Protein AF-A0A3D8R0T9-F1 (afdb_monomer_lite)

Radius of gyration: 32.22 Å; chains: 1; bounding box: 59×119×108 Å

Secondary structure (DSSP, 8-state):
-----TTS-S----TTTTTTTTS--S-S-EEEEEE-TTS-EEEEEE-TTT-HHHHHHHHT--THHHHTGGGHHHH--SBPPPPHHHHHHTTPEEEE---GGGTTEE-SSEEEEPPPPGGGG-HHHHHHHS---TTBTHHHHHHT--PPP-------------------PPP----PPPS----BPP-HHHHHHHHHHHHHHHHH--SHHHHHHHHHTT-SPBPTTSPBPPHHHHHHHHHHHHHH--GGGS-GGGGB--EEHHHHHHHHHHHSSSTT--SSTT---HHHHHHHHHHHHHHHHHHHHHHHHHHHHHHTSHHHHT-HHHHHHHHHHHHHHHHHHHHHHHHHHHHHHHHHHHHHHHHH--S------PPPPP---------------------------

Structure (mmCIF, N/CA/C/O backbone):
data_AF-A0A3D8R0T9-F1
#
_entry.id   AF-A0A3D8R0T9-F1
#
loop_
_atom_site.group_PDB
_atom_site.id
_atom_site.type_symbol
_atom_site.label_atom_id
_atom_site.label_alt_id
_atom_site.label_comp_id
_atom_site.label_asym_id
_atom_site.label_entity_id
_atom_site.label_seq_id
_atom_site.pdbx_PDB_ins_code
_atom_site.Cartn_x
_atom_site.Cartn_y
_atom_site.Cartn_z
_atom_site.occupancy
_atom_site.B_iso_or_equiv
_atom_site.auth_seq_id
_atom_site.auth_comp_id
_atom_site.auth_asym_id
_atom_site.auth_atom_id
_atom_site.pdbx_PDB_model_num
ATOM 1 N N . MET A 1 1 ? -19.749 31.649 23.294 1.00 28.47 1 MET A N 1
ATOM 2 C CA . MET A 1 1 ? -20.380 30.565 22.516 1.00 28.47 1 MET A CA 1
ATOM 3 C C . MET A 1 1 ? -19.292 29.789 21.790 1.00 28.47 1 MET A C 1
ATOM 5 O O . MET A 1 1 ? -18.532 30.392 21.051 1.00 28.47 1 MET A O 1
ATOM 9 N N . ALA A 1 2 ? -19.183 28.503 22.134 1.00 28.47 2 ALA A N 1
ATOM 10 C CA . ALA A 1 2 ? -18.477 27.395 21.482 1.00 28.47 2 ALA A CA 1
ATOM 11 C C . ALA A 1 2 ? -17.309 27.701 20.515 1.00 28.47 2 ALA A C 1
ATOM 13 O O . ALA A 1 2 ? -17.456 27.622 19.301 1.00 28.47 2 ALA A O 1
ATOM 14 N N . GLY A 1 3 ? -16.112 27.898 21.070 1.00 27.14 3 GLY A N 1
ATOM 15 C CA . GLY A 1 3 ? -14.857 27.502 20.422 1.00 27.14 3 GLY A CA 1
ATOM 16 C C . GLY A 1 3 ? -14.436 26.132 20.954 1.00 27.14 3 GLY A C 1
ATOM 17 O O . GLY A 1 3 ? -13.497 26.039 21.737 1.00 27.14 3 GLY A O 1
ATOM 18 N N . ALA A 1 4 ? -15.197 25.081 20.642 1.00 32.28 4 ALA A N 1
ATOM 19 C CA . ALA A 1 4 ? -14.823 23.720 21.021 1.00 32.28 4 ALA A CA 1
ATOM 20 C C . ALA A 1 4 ? -13.696 23.239 20.096 1.00 32.28 4 ALA A C 1
ATOM 22 O O . ALA A 1 4 ? -13.796 23.368 18.881 1.00 32.28 4 ALA A O 1
ATOM 23 N N . ASN A 1 5 ? -12.624 22.701 20.677 1.00 34.03 5 ASN A N 1
ATOM 24 C CA . ASN A 1 5 ? -11.479 22.106 19.988 1.00 34.03 5 ASN A CA 1
ATOM 25 C C . ASN A 1 5 ? -11.910 21.035 18.960 1.00 34.03 5 ASN A C 1
ATOM 27 O O . ASN A 1 5 ? -12.035 19.861 19.293 1.00 34.03 5 ASN A O 1
ATOM 31 N N . ILE A 1 6 ? -12.065 21.420 17.688 1.00 37.84 6 ILE A N 1
ATOM 32 C CA . ILE A 1 6 ? -12.419 20.527 16.560 1.00 37.84 6 ILE A CA 1
ATOM 33 C C . ILE A 1 6 ? -11.232 19.615 16.154 1.00 37.84 6 ILE A C 1
ATOM 35 O O . ILE A 1 6 ? -11.341 18.764 15.279 1.00 37.84 6 ILE A O 1
ATOM 39 N N . ALA A 1 7 ? -10.066 19.738 16.797 1.00 38.59 7 ALA A N 1
ATOM 40 C CA . ALA A 1 7 ? -8.879 18.942 16.466 1.00 38.59 7 ALA A CA 1
ATOM 41 C C . ALA A 1 7 ? -8.922 17.479 16.972 1.00 38.59 7 ALA A C 1
ATOM 43 O O . ALA A 1 7 ? -8.096 16.661 16.546 1.00 38.59 7 ALA A O 1
ATOM 44 N N . ALA A 1 8 ? -9.852 17.149 17.879 1.00 44.56 8 ALA A N 1
ATOM 45 C CA . ALA A 1 8 ? -9.769 15.945 18.710 1.00 44.56 8 ALA A CA 1
ATOM 46 C C . ALA A 1 8 ? -10.585 14.731 18.228 1.00 44.56 8 ALA A C 1
ATOM 48 O O . ALA A 1 8 ? -10.285 13.616 18.647 1.00 44.56 8 ALA A O 1
ATOM 49 N N . GLU A 1 9 ? -11.570 14.888 17.343 1.00 60.75 9 GLU A N 1
ATOM 50 C CA . GLU A 1 9 ? -12.411 13.761 16.914 1.00 60.75 9 GLU A CA 1
ATOM 51 C C . GLU A 1 9 ? -12.374 13.615 15.397 1.00 60.75 9 GLU A C 1
ATOM 53 O O . GLU A 1 9 ? -12.956 14.400 14.657 1.00 60.75 9 GLU A O 1
ATOM 58 N N . MET A 1 10 ? -11.610 12.625 14.924 1.00 74.38 10 MET A N 1
ATOM 59 C CA . MET A 1 10 ? -11.501 12.330 13.494 1.00 74.38 10 MET A CA 1
ATOM 60 C C . MET A 1 10 ? -12.790 11.716 12.934 1.00 74.38 10 MET A C 1
ATOM 62 O O . MET A 1 10 ? -13.131 11.948 11.779 1.00 74.38 10 MET A O 1
ATOM 66 N N . PHE A 1 11 ? -13.481 10.931 13.756 1.00 82.81 11 PHE A N 1
ATOM 67 C CA . PHE A 1 11 ? -14.807 10.368 13.531 1.00 82.81 11 PHE A CA 1
ATOM 68 C C . PHE A 1 11 ? -15.350 9.900 14.891 1.00 82.81 11 PHE A C 1
ATOM 70 O O . PHE A 1 11 ? -14.565 9.656 15.813 1.00 82.81 11 PHE A O 1
ATOM 77 N N . GLY A 1 12 ? -16.673 9.829 15.030 1.00 83.12 12 GLY A N 1
ATOM 78 C CA . GLY A 1 12 ? -17.348 9.440 16.276 1.00 83.12 12 GLY A CA 1
ATOM 79 C C . GLY A 1 12 ? -18.165 8.157 16.148 1.00 83.12 12 GLY A C 1
ATOM 80 O O . GLY A 1 12 ? -18.608 7.614 17.156 1.00 83.12 12 GLY A O 1
ATOM 81 N N . THR A 1 13 ? -18.358 7.673 14.920 1.00 85.50 13 THR A N 1
ATOM 82 C CA . THR A 1 13 ? -19.167 6.486 14.638 1.00 85.50 13 THR A CA 1
ATOM 83 C C . THR A 1 13 ? -18.590 5.239 15.304 1.00 85.50 13 THR A C 1
ATOM 85 O O . THR A 1 13 ? -17.447 4.866 15.039 1.00 85.50 13 THR A O 1
ATOM 88 N N . ASP A 1 14 ? -19.411 4.553 16.101 1.00 84.31 14 ASP A N 1
ATOM 89 C CA . ASP A 1 14 ? -19.151 3.171 16.491 1.00 84.31 14 ASP A CA 1
ATOM 90 C C . ASP A 1 14 ? -19.630 2.235 15.380 1.00 84.31 14 ASP A C 1
ATOM 92 O O . ASP A 1 14 ? -20.823 2.041 15.150 1.00 84.31 14 ASP A O 1
ATOM 96 N N . VAL A 1 15 ? -18.672 1.672 14.652 1.00 87.06 15 VAL A N 1
ATOM 97 C CA . VAL A 1 15 ? -18.941 0.831 13.485 1.00 87.06 15 VAL A CA 1
ATOM 98 C C . VAL A 1 15 ? -19.551 -0.522 13.888 1.00 87.06 15 VAL A C 1
ATOM 100 O O . VAL A 1 15 ? -20.245 -1.140 13.075 1.00 87.06 15 VAL A O 1
ATOM 103 N N . PHE A 1 16 ? -19.347 -0.950 15.138 1.00 85.25 16 PHE A N 1
ATOM 104 C CA . PHE A 1 16 ? -19.723 -2.268 15.655 1.00 85.25 16 PHE A CA 1
ATOM 105 C C . PHE A 1 16 ? -21.023 -2.262 16.487 1.00 85.25 16 PHE A C 1
ATOM 107 O O . PHE A 1 16 ? -21.373 -3.287 17.071 1.00 85.25 16 PHE A O 1
ATOM 114 N N . ASP A 1 17 ? -21.770 -1.147 16.528 1.00 81.75 17 ASP A N 1
ATOM 115 C CA . ASP A 1 17 ? -23.037 -1.004 17.278 1.00 81.75 17 ASP A CA 1
ATOM 116 C C . ASP A 1 17 ? -22.937 -1.426 18.763 1.00 81.75 17 ASP A C 1
ATOM 118 O O . ASP A 1 17 ? -23.862 -2.024 19.316 1.00 81.75 17 ASP A O 1
ATOM 122 N N . GLY A 1 18 ? -21.797 -1.190 19.415 1.00 73.44 18 GLY A N 1
ATOM 123 C CA . GLY A 1 18 ? -21.552 -1.559 20.809 1.00 73.44 18 GLY A CA 1
ATOM 124 C C . GLY A 1 18 ? -21.406 -3.060 21.076 1.00 73.44 18 GLY A C 1
ATOM 125 O O . GLY A 1 18 ? -21.128 -3.434 22.214 1.00 73.44 18 GLY A O 1
ATOM 126 N N . LYS A 1 19 ? -21.546 -3.923 20.058 1.00 68.94 19 LYS A N 1
ATOM 127 C CA . LYS A 1 19 ? -21.431 -5.385 20.210 1.00 68.94 19 LYS A CA 1
ATOM 128 C C . LYS A 1 19 ? -20.039 -5.832 20.647 1.00 68.94 19 LYS A C 1
ATOM 130 O O . LYS A 1 19 ? -19.916 -6.797 21.385 1.00 68.94 19 LYS A O 1
ATOM 135 N N . ASP A 1 20 ? -19.024 -5.066 20.260 1.00 66.12 20 ASP A N 1
ATOM 136 C CA . ASP A 1 20 ? -17.615 -5.386 20.492 1.00 66.12 20 ASP A CA 1
ATOM 137 C C . ASP A 1 20 ? -16.964 -4.396 21.482 1.00 66.12 20 ASP A C 1
ATOM 139 O O . ASP A 1 20 ? -15.757 -4.145 21.439 1.00 66.12 20 ASP A O 1
ATOM 143 N N . ALA A 1 21 ? -17.756 -3.773 22.365 1.00 62.34 21 ALA A N 1
ATOM 144 C CA . ALA A 1 21 ? -17.267 -2.737 23.279 1.00 62.34 21 ALA A CA 1
ATOM 145 C C . ALA A 1 21 ? -16.203 -3.249 24.271 1.00 62.34 21 ALA A C 1
ATOM 147 O O . ALA A 1 21 ? -15.316 -2.488 24.660 1.00 62.34 21 ALA A O 1
ATOM 148 N N . THR A 1 22 ? -16.275 -4.525 24.660 1.00 60.91 22 THR A N 1
ATOM 149 C CA . THR A 1 22 ? -15.364 -5.175 25.620 1.00 60.91 22 THR A CA 1
ATOM 150 C C . THR A 1 22 ? -14.304 -6.060 24.966 1.00 60.91 22 THR A C 1
ATOM 152 O O . THR A 1 22 ? -13.431 -6.570 25.666 1.00 60.91 22 THR A O 1
ATOM 155 N N . ALA A 1 23 ? -14.382 -6.266 23.651 1.00 69.38 23 ALA A N 1
ATOM 156 C CA . ALA A 1 23 ? -13.484 -7.146 22.916 1.00 69.38 23 ALA A CA 1
ATOM 157 C C . ALA A 1 23 ? -12.088 -6.522 22.781 1.00 69.38 23 ALA A C 1
ATOM 159 O O . ALA A 1 23 ? -11.973 -5.325 22.497 1.00 69.38 23 ALA A O 1
ATOM 160 N N . ASP A 1 24 ? -11.025 -7.324 22.916 1.00 79.69 24 ASP A N 1
ATOM 161 C CA . ASP A 1 24 ? -9.688 -6.877 22.514 1.00 79.69 24 ASP A CA 1
ATOM 162 C C . ASP A 1 24 ? -9.691 -6.621 20.996 1.00 79.69 24 ASP A C 1
ATOM 164 O O . ASP A 1 24 ? -10.003 -7.496 20.184 1.00 79.69 24 ASP A O 1
ATOM 168 N N . LYS A 1 25 ? -9.406 -5.375 20.607 1.00 86.88 25 LYS A N 1
ATOM 169 C CA . LYS A 1 25 ? -9.419 -4.921 19.206 1.00 86.88 25 LYS A CA 1
ATOM 170 C C . LYS A 1 25 ? -8.051 -5.067 18.544 1.00 86.88 25 LYS A C 1
ATOM 172 O O . LYS A 1 25 ? -7.935 -4.827 17.336 1.00 86.88 25 LYS A O 1
ATOM 177 N N . LEU A 1 26 ? -7.021 -5.402 19.321 1.00 92.19 26 LEU A N 1
ATOM 178 C CA . LEU A 1 26 ? -5.675 -5.651 18.833 1.00 92.19 26 LEU A CA 1
ATOM 179 C C . LEU A 1 26 ? -5.551 -7.086 18.295 1.00 92.19 26 LEU A C 1
ATOM 181 O O . LEU A 1 26 ? -6.296 -7.980 18.692 1.00 92.19 26 LEU A O 1
ATOM 185 N N . PRO A 1 27 ? -4.634 -7.328 17.343 1.00 92.88 27 PRO A N 1
ATOM 186 C CA . PRO A 1 27 ? -4.368 -8.680 16.868 1.00 92.88 27 PRO A CA 1
ATOM 187 C C . PRO A 1 27 ? -3.726 -9.538 17.968 1.00 92.88 27 PRO A C 1
ATOM 189 O O . PRO A 1 27 ? -3.100 -9.025 18.887 1.00 92.88 27 PRO A O 1
ATOM 192 N N . ALA A 1 28 ? -3.794 -10.864 17.832 1.00 93.25 28 ALA A N 1
ATOM 193 C CA . ALA A 1 28 ? -3.220 -11.782 18.822 1.00 93.25 28 ALA A CA 1
ATOM 194 C C . ALA A 1 28 ? -1.691 -11.640 18.987 1.00 93.25 28 ALA A C 1
ATOM 196 O O . ALA A 1 28 ? -1.143 -11.878 20.059 1.00 93.25 28 ALA A O 1
ATOM 197 N N . SER A 1 29 ? -0.978 -11.291 17.914 1.00 94.12 29 SER A N 1
ATOM 198 C CA . SER A 1 29 ? 0.464 -11.036 17.944 1.00 94.12 29 SER A CA 1
ATOM 199 C C . SER A 1 29 ? 0.886 -10.209 16.734 1.00 94.12 29 SER A C 1
ATOM 201 O O . SER A 1 29 ? 0.134 -10.081 15.767 1.00 94.12 29 SER A O 1
ATOM 203 N N . TYR A 1 30 ? 2.105 -9.672 16.767 1.00 93.50 30 TYR A N 1
ATOM 204 C CA . TYR A 1 30 ? 2.713 -9.043 15.600 1.00 93.50 30 TYR A CA 1
ATOM 205 C C . TYR A 1 30 ? 4.168 -9.473 15.412 1.00 93.50 30 TYR A C 1
ATOM 207 O O . TYR A 1 30 ? 4.910 -9.729 16.367 1.00 93.50 30 TYR A O 1
ATOM 215 N N . HIS A 1 31 ? 4.583 -9.537 14.148 1.00 90.88 31 HIS A N 1
ATOM 216 C CA . HIS A 1 31 ? 5.959 -9.827 13.772 1.00 90.88 31 HIS A CA 1
ATOM 217 C C . HIS A 1 31 ? 6.745 -8.538 13.579 1.00 90.88 31 HIS A C 1
ATOM 219 O O . HIS A 1 31 ? 6.290 -7.632 12.890 1.00 90.88 31 HIS A O 1
ATOM 225 N N . HIS A 1 32 ? 7.963 -8.490 14.106 1.00 89.88 32 HIS A N 1
ATOM 226 C CA . HIS A 1 32 ? 8.895 -7.395 13.853 1.00 89.88 32 HIS A CA 1
ATOM 227 C C . HIS A 1 32 ? 10.319 -7.930 13.702 1.00 89.88 32 HIS A C 1
ATOM 229 O O . HIS A 1 32 ? 10.595 -9.099 13.978 1.00 89.88 32 HIS A O 1
ATOM 235 N N . HIS A 1 33 ? 11.227 -7.082 13.229 1.00 86.94 33 HIS A N 1
ATOM 236 C CA . HIS A 1 33 ? 12.643 -7.415 13.152 1.00 86.94 33 HIS A CA 1
ATOM 237 C C . HIS A 1 33 ? 13.409 -6.733 14.280 1.00 86.94 33 HIS A C 1
ATOM 239 O O . HIS A 1 33 ? 13.257 -5.531 14.485 1.00 86.94 33 HIS A O 1
ATOM 245 N N . VAL A 1 34 ? 14.252 -7.500 14.966 1.00 86.12 34 VAL A N 1
ATOM 246 C CA . VAL A 1 34 ? 15.215 -6.994 15.947 1.00 86.12 34 VAL A CA 1
ATOM 247 C C . VAL A 1 34 ? 16.602 -7.082 15.330 1.00 86.12 34 VAL A C 1
ATOM 249 O O . VAL A 1 34 ? 16.950 -8.093 14.717 1.00 86.12 34 VAL A O 1
ATOM 252 N N . GLU A 1 35 ? 17.372 -6.010 15.451 1.00 85.81 35 GLU A N 1
ATOM 253 C CA . GLU A 1 35 ? 18.766 -5.972 15.026 1.00 85.81 35 GLU A CA 1
ATOM 254 C C . GLU A 1 35 ? 19.652 -6.387 16.199 1.00 85.81 35 GLU A C 1
ATOM 256 O O . GLU A 1 35 ? 19.577 -5.804 17.278 1.00 85.81 35 GLU A O 1
ATOM 261 N N . LEU A 1 36 ? 20.428 -7.450 16.003 1.00 85.19 36 LEU A N 1
ATOM 262 C CA . LEU A 1 36 ? 21.405 -7.927 16.976 1.00 85.19 36 LEU A CA 1
ATOM 263 C C . LEU A 1 36 ? 22.680 -7.075 16.909 1.00 85.19 36 LEU A C 1
ATOM 265 O O . LEU A 1 36 ? 22.939 -6.423 15.900 1.00 85.19 36 LEU A O 1
ATOM 269 N N . GLU A 1 37 ? 23.523 -7.147 17.940 1.00 86.31 37 GLU A N 1
ATOM 270 C CA . GLU A 1 37 ? 24.793 -6.398 18.020 1.00 86.31 37 GLU A CA 1
ATOM 271 C C . GLU A 1 37 ? 25.734 -6.648 16.829 1.00 86.31 37 GLU A C 1
ATOM 273 O O . GLU A 1 37 ? 26.503 -5.778 16.434 1.00 86.31 37 GLU A O 1
ATOM 278 N N . ASN A 1 38 ? 25.634 -7.820 16.200 1.00 83.81 38 ASN A N 1
ATOM 279 C CA . ASN A 1 38 ? 26.386 -8.176 14.995 1.00 83.81 38 ASN A CA 1
ATOM 280 C C . ASN A 1 38 ? 25.756 -7.652 13.683 1.00 83.81 38 ASN A C 1
ATOM 282 O O . ASN A 1 38 ? 26.158 -8.079 12.600 1.00 83.81 38 ASN A O 1
ATOM 286 N N . GLY A 1 39 ? 24.733 -6.793 13.757 1.00 79.50 39 GLY A N 1
ATOM 287 C CA . GLY A 1 39 ? 23.991 -6.249 12.612 1.00 79.50 39 GLY A CA 1
ATOM 288 C C . GLY A 1 39 ? 23.018 -7.236 11.951 1.00 79.50 39 GLY A C 1
ATOM 289 O O . GLY A 1 39 ? 22.381 -6.917 10.942 1.00 79.50 39 GLY A O 1
ATOM 290 N N . LYS A 1 40 ? 22.871 -8.460 12.480 1.00 81.12 40 LYS A N 1
ATOM 291 C CA . LYS A 1 40 ? 21.929 -9.451 11.943 1.00 81.12 40 LYS A CA 1
ATOM 292 C C . LYS A 1 40 ? 20.505 -9.095 12.358 1.00 81.12 40 LYS A C 1
ATOM 294 O O . LYS A 1 40 ? 20.198 -8.991 13.542 1.00 81.12 40 LYS A O 1
ATOM 299 N N . LYS A 1 41 ? 19.602 -9.002 11.380 1.00 82.81 41 LYS A N 1
ATOM 300 C CA . LYS A 1 41 ? 18.164 -8.826 11.626 1.00 82.81 41 LYS A CA 1
ATOM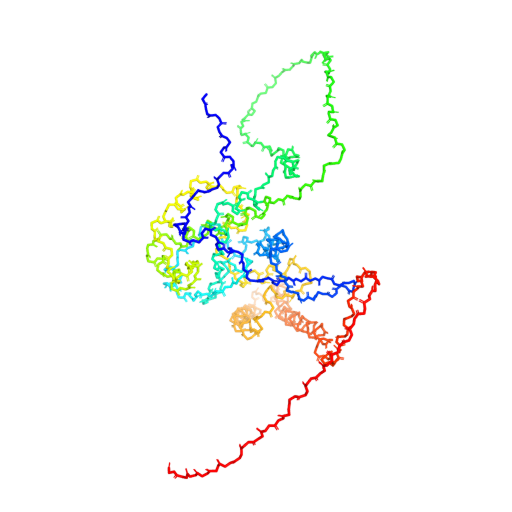 301 C C . LYS A 1 41 ? 17.487 -10.177 11.829 1.00 82.81 41 LYS A C 1
ATOM 303 O O . LYS A 1 41 ? 17.497 -11.017 10.929 1.00 82.81 41 LYS A O 1
ATOM 308 N N . VAL A 1 42 ? 16.866 -10.372 12.986 1.00 85.25 42 VAL A N 1
ATOM 309 C CA . VAL A 1 42 ? 16.122 -11.590 13.342 1.00 85.25 42 VAL A CA 1
ATOM 310 C C . VAL A 1 42 ? 14.634 -11.271 13.422 1.00 85.25 42 VAL A C 1
ATOM 312 O O . VAL A 1 42 ? 14.252 -10.196 13.874 1.00 85.25 42 VAL A O 1
ATOM 315 N N . ARG A 1 43 ? 13.787 -12.179 12.925 1.00 88.31 43 ARG A N 1
ATOM 316 C CA . ARG A 1 43 ? 12.328 -12.058 13.043 1.00 88.31 43 ARG A CA 1
ATOM 317 C C . ARG A 1 43 ? 11.919 -12.461 14.456 1.00 88.31 43 ARG A C 1
ATOM 319 O O . ARG A 1 43 ? 12.282 -13.542 14.904 1.00 88.31 43 ARG A O 1
ATOM 326 N N . ASN A 1 44 ? 11.143 -11.614 15.110 1.00 91.56 44 ASN A N 1
ATOM 327 C CA . ASN A 1 44 ? 10.607 -11.842 16.441 1.00 91.56 44 ASN A CA 1
ATOM 328 C C . ASN A 1 44 ? 9.075 -11.718 16.434 1.00 91.56 44 ASN A C 1
ATOM 330 O O . ASN A 1 44 ? 8.490 -11.177 15.488 1.00 91.56 44 ASN A O 1
ATOM 334 N N . VAL A 1 45 ? 8.432 -12.238 17.477 1.00 94.12 45 VAL A N 1
ATOM 335 C CA . VAL A 1 45 ? 6.985 -12.163 17.714 1.00 94.12 45 VAL A CA 1
ATOM 336 C C . VAL A 1 45 ? 6.756 -11.466 19.043 1.00 94.12 45 VAL A C 1
ATOM 338 O O . VAL A 1 45 ? 7.478 -11.701 20.010 1.00 94.12 45 VAL A O 1
ATOM 341 N N . SER A 1 46 ? 5.776 -10.575 19.104 1.00 93.62 46 SER A N 1
ATOM 342 C CA . SER A 1 46 ? 5.424 -9.899 20.349 1.00 93.62 46 SER A CA 1
ATOM 343 C C . SER A 1 46 ? 3.926 -9.706 20.485 1.00 93.62 46 SER A C 1
ATOM 345 O O . SER A 1 46 ? 3.186 -9.690 19.503 1.00 93.62 46 SER A O 1
ATOM 347 N N . ASP A 1 47 ? 3.509 -9.577 21.737 1.00 94.25 47 ASP A N 1
ATOM 348 C CA . ASP A 1 47 ? 2.150 -9.235 22.130 1.00 94.25 47 ASP A CA 1
ATOM 349 C C . ASP A 1 47 ? 1.954 -7.713 21.981 1.00 94.25 47 ASP A C 1
ATOM 351 O O . ASP A 1 47 ? 2.722 -6.944 22.581 1.00 94.25 47 ASP A O 1
ATOM 355 N N . PRO A 1 48 ? 0.978 -7.249 21.179 1.00 94.06 48 PRO A N 1
ATOM 356 C CA . PRO A 1 48 ? 0.746 -5.824 20.977 1.00 94.06 48 PRO A CA 1
ATOM 357 C C . PRO A 1 48 ? 0.284 -5.101 22.248 1.00 94.06 48 PRO A C 1
ATOM 359 O O . PRO A 1 48 ? 0.577 -3.911 22.381 1.00 94.06 48 PRO A O 1
ATOM 362 N N . ASN A 1 49 ? -0.338 -5.794 23.211 1.00 91.75 49 ASN A N 1
ATOM 363 C CA . ASN A 1 49 ? -0.764 -5.199 24.481 1.00 91.75 49 ASN A CA 1
ATOM 364 C C . ASN A 1 49 ? 0.427 -4.760 25.348 1.00 91.75 49 ASN A C 1
ATOM 366 O O . ASN A 1 49 ? 0.334 -3.782 26.089 1.00 91.75 49 ASN A O 1
ATOM 370 N N . LYS A 1 50 ? 1.585 -5.422 25.220 1.00 92.81 50 LYS A N 1
ATOM 371 C CA . LYS A 1 50 ? 2.797 -5.072 25.983 1.00 92.81 50 LYS A CA 1
ATOM 372 C C . LYS A 1 50 ? 3.462 -3.790 25.492 1.00 92.81 50 LYS A C 1
ATOM 374 O O . LYS A 1 50 ? 4.097 -3.087 26.275 1.00 92.81 50 LYS A O 1
ATOM 379 N N . ASN A 1 51 ? 3.375 -3.496 24.193 1.00 91.00 51 ASN A N 1
ATOM 380 C CA . ASN A 1 51 ? 3.998 -2.310 23.608 1.00 91.00 51 ASN A CA 1
ATOM 381 C C . ASN A 1 51 ? 3.254 -1.825 22.356 1.00 91.00 51 ASN A C 1
ATOM 383 O O . ASN A 1 51 ? 3.715 -1.995 21.222 1.00 91.00 51 ASN A O 1
ATOM 387 N N . ILE A 1 52 ? 2.132 -1.136 22.580 1.00 91.81 52 ILE A N 1
ATOM 388 C CA . ILE A 1 52 ? 1.277 -0.594 21.513 1.00 91.81 52 ILE A CA 1
ATOM 389 C C . ILE A 1 52 ? 2.055 0.360 20.594 1.00 91.81 52 ILE A C 1
ATOM 391 O O . ILE A 1 52 ? 1.861 0.356 19.381 1.00 91.81 52 ILE A O 1
ATOM 395 N N . LYS A 1 53 ? 2.995 1.150 21.132 1.00 90.62 53 LYS A N 1
ATOM 396 C CA . LYS A 1 53 ? 3.805 2.085 20.328 1.00 90.62 53 LYS A CA 1
ATOM 397 C C . LYS A 1 53 ? 4.691 1.351 19.316 1.00 90.62 53 LYS A C 1
ATOM 399 O O . LYS A 1 53 ? 4.781 1.773 18.164 1.00 90.62 53 LYS A O 1
ATOM 404 N N . SER A 1 54 ? 5.360 0.276 19.736 1.00 91.31 54 SER A N 1
ATOM 405 C CA . SER A 1 54 ? 6.197 -0.559 18.860 1.00 91.31 54 SER A CA 1
ATOM 406 C C . SER A 1 54 ? 5.352 -1.319 17.837 1.00 91.31 54 SER A C 1
ATOM 408 O O . SER A 1 54 ? 5.692 -1.349 16.649 1.00 91.31 54 SER A O 1
ATOM 410 N N . PHE A 1 55 ? 4.208 -1.849 18.279 1.00 94.19 55 PHE A N 1
ATOM 411 C CA . PHE A 1 55 ? 3.209 -2.458 17.409 1.00 94.19 55 PHE A CA 1
ATOM 412 C C . PHE A 1 55 ? 2.766 -1.491 16.304 1.00 94.19 55 PHE A C 1
ATOM 414 O O . PHE A 1 55 ? 2.965 -1.792 15.132 1.00 94.19 55 PHE A O 1
ATOM 421 N N . LEU A 1 56 ? 2.277 -0.293 16.644 1.00 94.38 56 LEU A N 1
ATOM 422 C CA . LEU A 1 56 ? 1.786 0.684 15.663 1.00 94.38 56 LEU A CA 1
ATOM 423 C C . LEU A 1 56 ? 2.861 1.136 14.674 1.00 94.38 56 LEU A C 1
ATOM 425 O O . LEU A 1 56 ? 2.575 1.296 13.488 1.00 94.38 56 LEU A O 1
ATOM 429 N N . LYS A 1 57 ? 4.106 1.309 15.134 1.00 92.25 57 LYS A N 1
ATOM 430 C CA . LYS A 1 57 ? 5.241 1.619 14.250 1.00 92.25 57 LYS A CA 1
ATOM 431 C C . LYS A 1 57 ? 5.500 0.520 13.224 1.00 92.25 57 LYS A C 1
ATOM 433 O O . LYS A 1 57 ? 5.927 0.827 12.115 1.00 92.25 57 LYS A O 1
ATOM 438 N N . THR A 1 58 ? 5.274 -0.733 13.602 1.00 92.12 58 THR A N 1
ATOM 439 C CA . THR A 1 58 ? 5.461 -1.891 12.724 1.00 92.12 58 THR A CA 1
ATOM 440 C C . THR A 1 58 ? 4.268 -2.053 11.783 1.00 92.12 58 THR A C 1
ATOM 442 O O . THR A 1 58 ? 4.441 -2.145 10.571 1.00 92.12 58 THR A O 1
ATOM 445 N N . GLU A 1 59 ? 3.060 -2.004 12.336 1.00 94.12 59 GLU A N 1
ATOM 446 C CA . GLU A 1 59 ? 1.788 -2.246 11.657 1.00 94.12 59 GLU A CA 1
ATOM 447 C C . GLU A 1 59 ? 1.461 -1.187 10.596 1.00 94.12 59 GLU A C 1
ATOM 449 O O . GLU A 1 59 ? 1.007 -1.501 9.496 1.00 94.12 59 GLU A O 1
ATOM 454 N N . LEU A 1 60 ? 1.743 0.082 10.899 1.00 94.81 60 LEU A N 1
ATOM 455 C CA . LEU A 1 60 ? 1.552 1.209 9.983 1.00 94.81 60 LEU A CA 1
ATOM 456 C C . LEU A 1 60 ? 2.841 1.556 9.218 1.00 94.81 60 LEU A C 1
ATOM 458 O O . LEU A 1 60 ? 2.941 2.629 8.621 1.00 94.81 60 LEU A O 1
ATOM 462 N N . SER A 1 61 ? 3.848 0.676 9.230 1.00 92.56 61 SER A N 1
ATOM 463 C CA . SER A 1 61 ? 5.115 0.935 8.550 1.00 92.56 61 SER A CA 1
ATOM 464 C C . SER A 1 61 ? 4.939 0.947 7.034 1.00 92.56 61 SER A C 1
ATOM 466 O O . SER A 1 61 ? 4.514 -0.033 6.424 1.00 92.56 61 SER A O 1
ATOM 468 N N . LEU A 1 62 ? 5.367 2.037 6.398 1.00 91.25 62 LEU A N 1
ATOM 469 C CA . LEU A 1 62 ? 5.498 2.112 4.942 1.00 91.25 62 LEU A CA 1
ATOM 470 C C . LEU A 1 62 ? 6.792 1.458 4.429 1.00 91.25 62 LEU A C 1
ATOM 472 O O . LEU A 1 62 ? 7.055 1.479 3.224 1.00 91.25 62 LEU A O 1
ATOM 476 N N . GLY A 1 63 ? 7.602 0.877 5.322 1.00 87.12 63 GLY A N 1
ATOM 477 C CA . GLY A 1 63 ? 8.845 0.194 4.984 1.00 87.12 63 GLY A CA 1
ATOM 478 C C . GLY A 1 63 ? 9.727 1.029 4.055 1.00 87.12 63 GLY A C 1
ATOM 479 O O . GLY A 1 63 ? 9.959 2.217 4.269 1.00 87.12 63 GLY A O 1
ATOM 480 N N . HIS A 1 64 ? 10.180 0.413 2.966 1.00 83.56 64 HIS A N 1
ATOM 481 C CA . HIS A 1 64 ? 11.030 1.080 1.981 1.00 83.56 64 HIS A CA 1
ATOM 482 C C . HIS A 1 64 ? 10.307 2.169 1.171 1.00 83.56 64 HIS A C 1
ATOM 484 O O . HIS A 1 64 ? 10.977 3.031 0.602 1.00 83.56 64 HIS A O 1
ATOM 490 N N . LEU A 1 65 ? 8.968 2.173 1.094 1.00 86.38 65 LEU A N 1
ATOM 491 C CA . LEU A 1 65 ? 8.244 3.203 0.336 1.00 86.38 65 LEU A CA 1
ATOM 492 C C . LEU A 1 65 ? 8.420 4.591 0.934 1.00 86.38 65 LEU A C 1
ATOM 494 O O . LEU A 1 65 ? 8.375 5.573 0.192 1.00 86.38 65 LEU A O 1
ATOM 498 N N . ASP A 1 66 ? 8.621 4.675 2.247 1.00 86.06 66 ASP A N 1
ATOM 499 C CA . ASP A 1 66 ? 8.813 5.950 2.929 1.00 86.06 66 ASP A CA 1
ATOM 500 C C . ASP A 1 66 ? 10.076 6.674 2.440 1.00 86.06 66 ASP A C 1
ATOM 502 O O . ASP A 1 66 ? 10.057 7.864 2.136 1.00 86.06 66 ASP A O 1
ATOM 506 N N . GLY A 1 67 ? 11.151 5.924 2.184 1.00 83.31 67 GLY A N 1
ATOM 507 C CA . GLY A 1 67 ? 12.371 6.467 1.581 1.00 83.31 67 GLY A CA 1
ATOM 508 C C . GLY A 1 67 ? 12.237 6.841 0.095 1.00 83.31 67 GLY A C 1
ATOM 509 O O . GLY A 1 67 ? 13.089 7.548 -0.443 1.00 83.31 67 GLY A O 1
ATOM 510 N N . MET A 1 68 ? 11.187 6.383 -0.599 1.00 86.88 68 MET A N 1
ATOM 511 C CA . MET A 1 68 ? 11.006 6.579 -2.048 1.00 86.88 68 MET A CA 1
ATOM 512 C C . MET A 1 68 ? 9.958 7.632 -2.412 1.00 86.88 68 MET A C 1
ATOM 514 O O . MET A 1 68 ? 9.702 7.822 -3.602 1.00 86.88 68 MET A O 1
ATOM 518 N N . GLN A 1 69 ? 9.376 8.341 -1.437 1.00 85.06 69 GLN A N 1
ATOM 519 C CA . GLN A 1 69 ? 8.254 9.274 -1.645 1.00 85.06 69 GLN A CA 1
ATOM 520 C C . GLN A 1 69 ? 8.473 10.240 -2.822 1.00 85.06 69 GLN A C 1
ATOM 522 O O . GLN A 1 69 ? 7.594 10.396 -3.673 1.00 85.06 69 GLN A O 1
ATOM 527 N N . LYS A 1 70 ? 9.680 10.812 -2.941 1.00 87.62 70 LYS A N 1
ATOM 528 C CA . LYS A 1 70 ? 10.057 11.744 -4.023 1.00 87.62 70 LYS A CA 1
ATOM 529 C C . LYS A 1 70 ? 10.005 11.149 -5.436 1.00 87.62 70 LYS A C 1
ATOM 531 O O . LYS A 1 70 ? 9.876 11.897 -6.398 1.00 87.62 70 LYS A O 1
ATOM 536 N N . HIS A 1 71 ? 10.079 9.829 -5.579 1.00 87.88 71 HIS A N 1
ATOM 537 C CA . HIS A 1 71 ? 10.103 9.136 -6.871 1.00 87.88 71 HIS A CA 1
ATOM 538 C C . HIS A 1 71 ? 8.791 8.406 -7.188 1.00 87.88 71 HIS A C 1
ATOM 540 O O . HIS A 1 71 ? 8.634 7.884 -8.291 1.00 87.88 71 HIS A O 1
ATOM 546 N N . LEU A 1 72 ? 7.819 8.379 -6.265 1.00 88.81 72 LEU A N 1
ATOM 547 C CA . LEU A 1 72 ? 6.564 7.636 -6.456 1.00 88.81 72 LEU A CA 1
ATOM 548 C C . LEU A 1 72 ? 5.729 8.132 -7.645 1.00 88.81 72 LEU A C 1
ATOM 550 O O . LEU A 1 72 ? 4.889 7.385 -8.138 1.00 88.81 72 LEU A O 1
ATOM 554 N N . TRP A 1 73 ? 5.980 9.347 -8.150 1.00 88.88 73 TRP A N 1
ATOM 555 C CA . TRP A 1 73 ? 5.371 9.854 -9.387 1.00 88.88 73 TRP A CA 1
ATOM 556 C C . TRP A 1 73 ? 5.636 8.948 -10.596 1.00 88.88 73 TRP A C 1
ATOM 558 O O . TRP A 1 73 ? 4.792 8.856 -11.482 1.00 88.88 73 TRP A O 1
ATOM 568 N N . PHE A 1 74 ? 6.769 8.237 -10.619 1.00 85.94 74 PHE A N 1
ATOM 569 C CA . PHE A 1 74 ? 7.062 7.277 -11.676 1.00 85.94 74 PHE A CA 1
ATOM 570 C C . PHE A 1 74 ? 6.157 6.045 -11.556 1.00 85.94 74 PHE A C 1
ATOM 572 O O . PHE A 1 74 ? 5.699 5.513 -12.564 1.00 85.94 74 PHE A O 1
ATOM 579 N N . ALA A 1 75 ? 5.832 5.612 -10.335 1.00 86.69 75 ALA A N 1
ATOM 580 C CA . ALA A 1 75 ? 5.045 4.407 -10.086 1.00 86.69 75 ALA A CA 1
ATOM 581 C C . ALA A 1 75 ? 3.523 4.583 -10.202 1.00 86.69 75 ALA A C 1
ATOM 583 O O . ALA A 1 75 ? 2.829 3.585 -10.408 1.00 86.69 75 ALA A O 1
ATOM 584 N N . GLY A 1 76 ? 3.007 5.810 -10.113 1.00 87.69 76 GLY A N 1
ATOM 585 C CA . GLY A 1 76 ? 1.576 6.089 -10.234 1.00 87.69 76 GLY A CA 1
ATOM 586 C C . GLY A 1 76 ? 1.244 7.580 -10.207 1.00 87.69 76 GLY A C 1
ATOM 587 O O . GLY A 1 76 ? 1.991 8.402 -9.667 1.00 87.69 76 GLY A O 1
ATOM 588 N N . ALA A 1 77 ? 0.108 7.921 -10.817 1.00 86.75 77 ALA A N 1
ATOM 589 C CA . ALA A 1 77 ? -0.414 9.281 -10.851 1.00 86.75 77 ALA A CA 1
ATOM 590 C C . ALA A 1 77 ? -1.099 9.648 -9.525 1.00 86.75 77 ALA A C 1
ATOM 592 O O . ALA A 1 77 ? -1.449 8.787 -8.720 1.00 86.75 77 ALA A O 1
ATOM 593 N N . ARG A 1 78 ? -1.294 10.948 -9.287 1.00 91.50 78 ARG A N 1
ATOM 594 C CA . ARG A 1 78 ? -2.065 11.428 -8.133 1.00 91.50 78 ARG A CA 1
ATOM 595 C C . ARG A 1 78 ? -3.553 11.278 -8.436 1.00 91.50 78 ARG A C 1
ATOM 597 O O . ARG A 1 78 ? -4.070 12.006 -9.276 1.00 91.50 78 ARG A O 1
ATOM 604 N N . HIS A 1 79 ? -4.219 10.345 -7.769 1.00 91.12 79 HIS A N 1
ATOM 605 C CA . HIS A 1 79 ? -5.665 10.152 -7.841 1.00 91.12 79 HIS A CA 1
ATOM 606 C C . HIS A 1 79 ? -6.170 9.385 -6.613 1.00 91.12 79 HIS A C 1
ATOM 608 O O . HIS A 1 79 ? -5.381 8.822 -5.848 1.00 91.12 79 HIS A O 1
ATOM 614 N N . ARG A 1 80 ? -7.494 9.390 -6.430 1.00 93.25 80 ARG A N 1
ATOM 615 C CA . ARG A 1 80 ? -8.196 8.587 -5.417 1.00 93.25 80 ARG A CA 1
ATOM 616 C C . ARG A 1 80 ? -8.225 7.116 -5.830 1.00 93.25 80 ARG A C 1
ATOM 618 O O . ARG A 1 80 ? -8.181 6.830 -7.025 1.00 93.25 80 ARG A O 1
ATOM 625 N N . ALA A 1 81 ? -8.329 6.215 -4.855 1.00 94.12 81 ALA A N 1
ATOM 626 C CA . ALA A 1 81 ? -8.389 4.783 -5.134 1.00 94.12 81 ALA A CA 1
ATOM 627 C C . ALA A 1 81 ? -9.625 4.439 -5.969 1.00 94.12 81 ALA A C 1
ATOM 629 O O . ALA A 1 81 ? -10.709 4.972 -5.726 1.00 94.12 81 ALA A O 1
ATOM 630 N N . THR A 1 82 ? -9.452 3.563 -6.953 1.00 94.62 82 THR A N 1
ATOM 631 C CA . THR A 1 82 ? -10.535 3.116 -7.833 1.00 94.62 82 THR A CA 1
ATOM 632 C C . THR A 1 82 ? -11.347 2.022 -7.152 1.00 94.62 82 THR A C 1
ATOM 634 O O . THR A 1 82 ? -10.768 1.128 -6.535 1.00 94.62 82 THR A O 1
ATOM 637 N N . GLN A 1 83 ? -12.670 2.073 -7.287 1.00 96.94 83 GLN A N 1
ATOM 638 C CA . GLN A 1 83 ? -13.626 1.217 -6.577 1.00 96.94 83 GLN A CA 1
ATOM 639 C C . GLN A 1 83 ? -13.365 -0.285 -6.770 1.00 96.94 83 GLN A C 1
ATOM 641 O O . GLN A 1 83 ? -12.893 -0.708 -7.828 1.00 96.94 83 GLN A O 1
ATOM 646 N N . LEU A 1 84 ? -13.715 -1.106 -5.774 1.00 97.00 84 LEU A N 1
ATOM 647 C CA . LEU A 1 84 ? -13.441 -2.552 -5.778 1.00 97.00 84 LEU A CA 1
ATOM 648 C C . LEU A 1 84 ? -14.075 -3.289 -6.961 1.00 97.00 84 LEU A C 1
ATOM 650 O O . LEU A 1 84 ? -13.395 -4.079 -7.616 1.00 97.00 84 LEU A O 1
ATOM 654 N N . HIS A 1 85 ? -15.342 -3.017 -7.272 1.00 95.81 85 HIS A N 1
ATOM 655 C CA . HIS A 1 85 ? -16.021 -3.629 -8.413 1.00 95.81 85 HIS A CA 1
ATOM 656 C C . HIS A 1 85 ? -15.295 -3.320 -9.729 1.00 95.81 85 HIS A C 1
ATOM 658 O O . HIS A 1 85 ? -15.202 -4.180 -10.603 1.00 95.81 85 HIS A O 1
ATOM 664 N N . PHE A 1 86 ? -14.728 -2.116 -9.857 1.00 95.31 86 PHE A N 1
ATOM 665 C CA . PHE A 1 86 ? -13.975 -1.726 -11.040 1.00 95.31 86 PHE A CA 1
ATOM 666 C C . PHE A 1 86 ? -12.636 -2.461 -11.118 1.00 95.31 86 PHE A C 1
ATOM 668 O O . PHE A 1 86 ? -12.270 -2.902 -12.203 1.00 95.31 86 PHE A O 1
ATOM 675 N N . GLN A 1 87 ? -11.935 -2.664 -9.991 1.00 94.69 87 GLN A N 1
ATOM 676 C CA . GLN A 1 87 ? -10.717 -3.492 -9.948 1.00 94.69 87 GLN A CA 1
ATOM 677 C C . GLN A 1 87 ? -10.990 -4.901 -10.500 1.00 94.69 87 GLN A C 1
ATOM 679 O O . GLN A 1 87 ? -10.209 -5.419 -11.298 1.00 94.69 87 GLN A O 1
ATOM 684 N N . ILE A 1 88 ? -12.125 -5.493 -10.123 1.00 93.94 88 ILE A N 1
ATOM 685 C CA . ILE A 1 88 ? -12.551 -6.806 -10.620 1.00 93.94 88 ILE A CA 1
ATOM 686 C C . ILE A 1 88 ? -12.905 -6.731 -12.110 1.00 93.94 88 ILE A C 1
ATOM 688 O O . ILE A 1 88 ? -12.455 -7.571 -12.886 1.00 93.94 88 ILE A O 1
ATOM 692 N N . ALA A 1 89 ? -13.656 -5.710 -12.533 1.00 94.19 89 ALA A N 1
ATOM 693 C CA . ALA A 1 89 ? -14.076 -5.538 -13.925 1.00 94.19 89 ALA A CA 1
ATOM 694 C C . ALA A 1 89 ? -12.894 -5.385 -14.899 1.00 94.19 89 ALA A C 1
ATOM 696 O O . ALA A 1 89 ? -12.950 -5.896 -16.015 1.00 94.19 89 ALA A O 1
ATOM 697 N N . ILE A 1 90 ? -11.800 -4.739 -14.478 1.00 92.62 90 ILE A N 1
ATOM 698 C CA . ILE A 1 90 ? -10.560 -4.644 -15.272 1.00 92.62 90 ILE A CA 1
ATOM 699 C C . ILE A 1 90 ? -9.696 -5.916 -15.214 1.00 92.62 90 ILE A C 1
ATOM 701 O O . ILE A 1 90 ? -8.589 -5.928 -15.752 1.00 92.62 90 ILE A O 1
ATOM 705 N N . GLY A 1 91 ? -10.175 -6.979 -14.562 1.00 91.88 91 GLY A N 1
ATOM 706 C CA . GLY A 1 91 ? -9.521 -8.284 -14.503 1.00 91.88 91 GLY A CA 1
ATOM 707 C C . GLY A 1 91 ? -8.456 -8.425 -13.415 1.00 91.88 91 GLY A C 1
ATOM 708 O O . GLY A 1 91 ? -7.606 -9.310 -13.529 1.00 91.88 91 GLY A O 1
ATOM 709 N N . ARG A 1 92 ? -8.460 -7.574 -12.377 1.00 93.06 92 ARG A N 1
ATOM 710 C CA . ARG A 1 92 ? -7.551 -7.738 -11.233 1.00 93.06 92 ARG A CA 1
ATOM 711 C C . ARG A 1 92 ? -8.146 -8.663 -10.177 1.00 93.06 92 ARG A C 1
ATOM 713 O O . ARG A 1 92 ? -9.274 -8.494 -9.726 1.00 93.06 92 ARG A O 1
ATOM 720 N N . GLU A 1 93 ? -7.325 -9.587 -9.715 1.00 94.25 93 GLU A N 1
ATOM 721 C CA . GLU A 1 93 ? -7.533 -10.381 -8.517 1.00 94.25 93 GLU A CA 1
ATOM 722 C C . GLU A 1 93 ? -7.148 -9.566 -7.273 1.00 94.25 93 GLU A C 1
ATOM 724 O O . GLU A 1 93 ? -6.083 -8.945 -7.208 1.00 94.25 93 GLU A O 1
ATOM 729 N N . ILE A 1 94 ? -8.020 -9.569 -6.268 1.00 95.38 94 ILE A N 1
ATOM 730 C CA . ILE A 1 94 ? -7.755 -8.929 -4.978 1.00 95.38 94 ILE A CA 1
ATOM 731 C C . ILE A 1 94 ? -6.958 -9.902 -4.108 1.00 95.38 94 ILE A C 1
ATOM 733 O O . ILE A 1 94 ? -7.469 -10.951 -3.721 1.00 95.38 94 ILE A O 1
ATOM 737 N N . VAL A 1 95 ? -5.725 -9.529 -3.767 1.00 94.62 95 VAL A N 1
ATOM 738 C CA . VAL A 1 95 ? -4.831 -10.306 -2.904 1.00 94.62 95 VAL A CA 1
ATOM 739 C C . VAL A 1 95 ? -4.744 -9.648 -1.535 1.00 94.62 95 VAL A C 1
ATOM 741 O O . VAL A 1 95 ? -4.368 -8.482 -1.411 1.00 94.62 95 VAL A O 1
ATOM 744 N N . ILE A 1 96 ? -5.059 -10.410 -0.492 1.00 94.88 96 ILE A N 1
ATOM 745 C CA . ILE A 1 96 ? -4.969 -9.944 0.891 1.00 94.88 96 ILE A CA 1
ATOM 746 C C . ILE A 1 96 ? -3.498 -9.879 1.312 1.00 94.88 96 ILE A C 1
ATOM 748 O O . ILE A 1 96 ? -2.747 -10.836 1.132 1.00 94.88 96 ILE A O 1
ATOM 752 N N . SER A 1 97 ? -3.080 -8.752 1.885 1.00 91.00 97 SER A N 1
ATOM 753 C CA . SER A 1 97 ? -1.725 -8.574 2.413 1.00 91.00 97 SER A CA 1
ATOM 754 C C . SER A 1 97 ? -1.748 -7.743 3.681 1.00 91.00 97 SER A C 1
ATOM 756 O O . SER A 1 97 ? -2.090 -6.571 3.632 1.00 91.00 97 SER A O 1
ATOM 758 N N . ASP A 1 98 ? -1.254 -8.282 4.788 1.00 90.50 98 ASP A N 1
ATOM 759 C CA . ASP A 1 98 ? -1.275 -7.570 6.066 1.00 90.50 98 ASP A CA 1
ATOM 760 C C . ASP A 1 98 ? -0.221 -6.448 6.187 1.00 90.50 98 ASP A C 1
ATOM 762 O O . ASP A 1 98 ? -0.141 -5.732 7.180 1.00 90.50 98 ASP A O 1
ATOM 766 N N . ARG A 1 99 ? 0.600 -6.231 5.158 1.00 91.38 99 ARG A N 1
ATOM 767 C CA . ARG A 1 99 ? 1.598 -5.157 5.155 1.00 91.38 99 ARG A CA 1
ATOM 768 C C . ARG A 1 99 ? 1.025 -3.839 4.643 1.00 91.38 99 ARG A C 1
ATOM 770 O O . ARG A 1 99 ? 0.491 -3.781 3.534 1.00 91.38 99 ARG A O 1
ATOM 777 N N . MET A 1 100 ? 1.222 -2.761 5.404 1.00 94.50 100 MET A N 1
ATOM 778 C CA . MET A 1 100 ? 0.767 -1.417 5.022 1.00 94.50 100 MET A CA 1
ATOM 779 C C . MET A 1 100 ? 1.456 -0.903 3.753 1.00 94.50 100 MET A C 1
ATOM 781 O O . MET A 1 100 ? 0.830 -0.257 2.914 1.00 94.50 100 MET A O 1
ATOM 785 N N . ASP A 1 101 ? 2.731 -1.237 3.566 1.00 91.94 101 ASP A N 1
ATOM 786 C CA . ASP A 1 101 ? 3.499 -0.822 2.397 1.00 91.94 101 ASP A CA 1
ATOM 787 C C . ASP A 1 101 ? 3.028 -1.487 1.086 1.00 91.94 101 ASP A C 1
ATOM 789 O O . ASP A 1 101 ? 3.245 -0.953 0.002 1.00 91.94 101 ASP A O 1
ATOM 793 N N . LEU A 1 102 ? 2.297 -2.601 1.162 1.00 93.00 102 LEU A N 1
ATOM 794 C CA . LEU A 1 102 ? 1.720 -3.270 -0.007 1.00 93.00 102 LEU A CA 1
ATOM 795 C C . LEU A 1 102 ? 0.306 -2.813 -0.352 1.00 93.00 102 LEU A C 1
ATOM 797 O O . LEU A 1 102 ? -0.162 -3.105 -1.450 1.00 93.00 102 LEU A O 1
ATOM 801 N N . HIS A 1 103 ? -0.374 -2.080 0.529 1.00 96.06 103 HIS A N 1
ATOM 802 C CA . HIS A 1 103 ? -1.729 -1.620 0.254 1.00 96.06 103 HIS A CA 1
ATOM 803 C C . HIS A 1 103 ? -1.767 -0.742 -1.016 1.00 96.06 103 HIS A C 1
ATOM 805 O O . HIS A 1 103 ? -1.023 0.236 -1.148 1.00 96.06 103 HIS A O 1
ATOM 811 N N . LEU A 1 104 ? -2.640 -1.119 -1.957 1.00 95.94 104 LEU A N 1
ATOM 812 C CA . LEU A 1 104 ? -2.811 -0.529 -3.291 1.00 95.94 104 LEU A CA 1
ATOM 813 C C . LEU A 1 104 ? -1.598 -0.654 -4.225 1.00 95.94 104 LEU A C 1
ATOM 815 O O . LEU A 1 104 ? -1.488 0.070 -5.219 1.00 95.94 104 LEU A O 1
ATOM 819 N N . LEU A 1 105 ? -0.688 -1.593 -3.967 1.00 94.38 105 LEU A N 1
ATOM 820 C CA . LEU A 1 105 ? 0.268 -2.003 -4.994 1.00 94.38 105 LEU A CA 1
ATOM 821 C C . LEU A 1 105 ? -0.421 -2.959 -5.954 1.00 94.38 105 LEU A C 1
ATOM 823 O O . LEU A 1 105 ? -1.216 -3.799 -5.543 1.00 94.38 105 LEU A O 1
ATOM 827 N N . TRP A 1 106 ? -0.111 -2.843 -7.239 1.00 92.31 106 TRP A N 1
ATOM 828 C CA . TRP A 1 106 ? -0.701 -3.714 -8.247 1.00 92.31 106 TRP A CA 1
ATOM 829 C C . TRP A 1 106 ? 0.310 -4.160 -9.297 1.00 92.31 106 TRP A C 1
ATOM 831 O O . TRP A 1 106 ? 1.258 -3.441 -9.632 1.00 92.31 106 TRP A O 1
ATOM 841 N N . ASP A 1 107 ? 0.088 -5.354 -9.830 1.00 85.94 107 ASP A N 1
ATOM 842 C CA . ASP A 1 107 ? 0.761 -5.897 -11.006 1.00 85.94 107 ASP A CA 1
ATOM 843 C C . ASP A 1 107 ? -0.266 -6.258 -12.090 1.00 85.94 107 ASP A C 1
ATOM 845 O O . ASP A 1 107 ? -1.454 -5.982 -11.948 1.00 85.94 107 ASP A O 1
ATOM 849 N N . ASN A 1 108 ? 0.175 -6.861 -13.193 1.00 79.25 108 ASN A N 1
ATOM 850 C CA . ASN A 1 108 ? -0.677 -7.102 -14.359 1.00 79.25 108 ASN A CA 1
ATOM 851 C C . ASN A 1 108 ? -1.989 -7.843 -14.057 1.00 79.25 108 ASN A C 1
ATOM 853 O O . ASN A 1 108 ? -2.933 -7.693 -14.827 1.00 79.25 108 ASN A O 1
ATOM 857 N N . ARG A 1 109 ? -2.068 -8.627 -12.975 1.00 87.88 109 ARG A N 1
ATOM 858 C CA . ARG A 1 109 ? -3.276 -9.389 -12.633 1.00 87.88 109 ARG A CA 1
ATOM 859 C C . ARG A 1 109 ? -3.781 -9.156 -11.227 1.00 87.88 109 ARG A C 1
ATOM 861 O O . ARG A 1 109 ? -4.865 -9.627 -10.927 1.00 87.88 109 ARG A O 1
ATOM 868 N N . ARG A 1 110 ? -3.027 -8.501 -10.350 1.00 91.56 110 ARG A N 1
ATOM 869 C CA . ARG A 1 110 ? -3.331 -8.508 -8.918 1.00 91.56 110 ARG A CA 1
ATOM 870 C C . ARG A 1 110 ? -3.246 -7.123 -8.325 1.00 91.56 110 ARG A C 1
ATOM 872 O O . ARG A 1 110 ? -2.410 -6.314 -8.726 1.00 91.56 110 ARG A O 1
ATOM 879 N N . VAL A 1 111 ? -4.078 -6.878 -7.326 1.00 94.81 111 VAL A N 1
ATOM 880 C CA . VAL A 1 111 ? -3.989 -5.716 -6.445 1.00 94.81 111 VAL A CA 1
ATOM 881 C C . VAL A 1 111 ? -3.893 -6.193 -5.005 1.00 94.81 111 VAL A C 1
ATOM 883 O O . VAL A 1 111 ? -4.695 -7.005 -4.553 1.00 94.81 111 VAL A O 1
ATOM 886 N N . PHE A 1 112 ? -2.891 -5.700 -4.288 1.00 95.88 112 PHE A N 1
ATOM 887 C CA . PHE A 1 112 ? -2.660 -6.034 -2.892 1.00 95.88 112 PHE A CA 1
ATOM 888 C C . PHE A 1 112 ? -3.456 -5.082 -2.003 1.00 95.88 112 PHE A C 1
ATOM 890 O O . PHE A 1 112 ? -3.291 -3.863 -2.076 1.00 95.88 112 PHE A O 1
ATOM 897 N N . LEU A 1 113 ? -4.316 -5.629 -1.149 1.00 97.19 113 LEU A N 1
ATOM 898 C CA . LEU A 1 113 ? -5.112 -4.863 -0.197 1.00 97.19 113 LEU A CA 1
ATOM 899 C C . LEU A 1 113 ? -4.891 -5.395 1.217 1.00 97.19 113 LEU A C 1
ATOM 901 O O . LEU A 1 113 ? -5.110 -6.570 1.503 1.00 97.19 113 LEU A O 1
ATOM 905 N N . LYS A 1 114 ? -4.474 -4.500 2.114 1.00 97.25 114 LYS A N 1
ATOM 906 C CA . LYS A 1 114 ? -4.487 -4.740 3.558 1.00 97.25 114 LYS A CA 1
ATOM 907 C C . LYS A 1 114 ? -5.905 -4.645 4.116 1.00 97.25 114 LYS A C 1
ATOM 909 O O . LYS A 1 114 ? -6.489 -3.576 3.931 1.00 97.25 114 LYS A O 1
ATOM 914 N N . PRO A 1 115 ? -6.452 -5.686 4.775 1.00 97.50 115 PRO A N 1
ATOM 915 C CA . PRO A 1 115 ? -7.734 -5.609 5.475 1.00 97.50 115 PRO A CA 1
ATOM 916 C C . PRO A 1 115 ? -7.719 -4.513 6.535 1.00 97.50 115 PRO A C 1
ATOM 918 O O . PRO A 1 115 ? -6.672 -4.238 7.117 1.00 97.50 115 PRO A O 1
ATOM 921 N N . ILE A 1 116 ? -8.863 -3.885 6.797 1.00 96.62 116 ILE A N 1
ATOM 922 C CA . ILE A 1 116 ? -8.964 -2.864 7.838 1.00 96.62 116 ILE A CA 1
ATOM 923 C C . ILE A 1 116 ? -8.876 -3.542 9.214 1.00 96.62 116 ILE A C 1
ATOM 925 O O . ILE A 1 116 ? -9.763 -4.326 9.560 1.00 96.62 116 ILE A O 1
ATOM 929 N N . PRO A 1 117 ? -7.859 -3.226 10.035 1.00 94.69 117 PRO A N 1
ATOM 930 C CA . PRO A 1 117 ? -7.795 -3.724 11.400 1.00 94.69 117 PRO A CA 1
ATOM 931 C C . PRO A 1 117 ? -8.901 -3.114 12.268 1.00 94.69 117 PRO A C 1
ATOM 933 O O . PRO A 1 117 ? -9.200 -1.922 12.159 1.00 94.69 117 PRO A O 1
ATOM 936 N N . ARG A 1 118 ? -9.458 -3.911 13.188 1.00 92.69 118 ARG A N 1
ATOM 937 C CA . ARG A 1 118 ? -10.542 -3.501 14.103 1.00 92.69 118 ARG A CA 1
ATOM 938 C C . ARG A 1 118 ? -10.214 -2.221 14.877 1.00 92.69 118 ARG A C 1
ATOM 940 O O . ARG A 1 118 ? -11.033 -1.308 14.912 1.00 92.69 118 ARG A O 1
ATOM 947 N N . PHE A 1 119 ? -9.004 -2.116 15.429 1.00 92.50 119 PHE A N 1
ATOM 948 C CA . PHE A 1 119 ? -8.577 -0.950 16.211 1.00 92.50 119 PHE A CA 1
ATOM 949 C C . PHE A 1 119 ? -8.580 0.373 15.420 1.00 92.50 119 PHE A C 1
ATOM 951 O O . PHE A 1 119 ? -8.714 1.437 16.018 1.00 92.50 119 PHE A O 1
ATOM 958 N N . LEU A 1 120 ? -8.461 0.348 14.084 1.00 94.19 120 LEU A N 1
ATOM 959 C CA . LEU A 1 120 ? -8.540 1.573 13.277 1.00 94.19 120 LEU A CA 1
ATOM 960 C C . LEU A 1 120 ? -9.972 2.074 13.088 1.00 94.19 120 LEU A C 1
ATOM 962 O O . LEU A 1 120 ? -10.141 3.241 12.747 1.00 94.19 120 LEU A O 1
ATOM 966 N N . LEU A 1 121 ? -10.979 1.233 13.325 1.00 93.06 121 LEU A N 1
ATOM 967 C CA . LEU A 1 121 ? -12.394 1.607 13.291 1.00 93.06 121 LEU A CA 1
ATOM 968 C C . LEU A 1 121 ? -12.928 2.040 14.665 1.00 93.06 121 LEU A C 1
ATOM 970 O O . LEU A 1 121 ? -14.116 2.315 14.788 1.00 93.06 121 LEU A O 1
ATOM 974 N N . ASP A 1 122 ? -12.069 2.114 15.688 1.00 91.06 122 ASP A N 1
ATOM 975 C CA . ASP A 1 122 ? -12.441 2.510 17.046 1.00 91.06 122 ASP A CA 1
ATOM 976 C C . ASP A 1 122 ? -12.030 3.962 17.362 1.00 91.06 122 ASP A C 1
ATOM 978 O O . ASP A 1 122 ? -10.838 4.231 17.552 1.00 91.06 122 ASP A O 1
ATOM 982 N N . PRO A 1 123 ? -12.982 4.903 17.509 1.00 89.56 123 PRO A N 1
ATOM 983 C CA . PRO A 1 123 ? -12.682 6.288 17.873 1.00 89.56 123 PRO A CA 1
ATOM 984 C C . PRO A 1 123 ? -11.870 6.432 19.171 1.00 89.56 123 PRO A C 1
ATOM 986 O O . PRO A 1 123 ? -11.022 7.324 19.282 1.00 89.56 123 PRO A O 1
ATOM 989 N N . ALA A 1 124 ? -12.098 5.562 20.162 1.00 88.75 124 ALA A N 1
ATOM 990 C CA . ALA A 1 124 ? -11.391 5.616 21.442 1.00 88.75 124 ALA A CA 1
ATOM 991 C C . ALA A 1 124 ? -9.909 5.239 21.287 1.00 88.75 124 ALA A C 1
ATOM 993 O O . ALA A 1 124 ? -9.033 5.848 21.915 1.00 88.75 124 ALA A O 1
ATOM 994 N N . PHE A 1 125 ? -9.608 4.294 20.392 1.00 90.50 125 PHE A N 1
ATOM 995 C CA . PHE A 1 125 ? -8.238 3.913 20.061 1.00 90.50 125 PHE A CA 1
ATOM 996 C C . PHE A 1 125 ? -7.462 5.077 19.429 1.00 90.50 125 PHE A C 1
ATOM 998 O O . PHE A 1 125 ? -6.307 5.327 19.777 1.00 90.50 125 PHE A O 1
ATOM 1005 N N . TRP A 1 126 ? -8.104 5.851 18.550 1.00 91.06 126 TRP A N 1
ATOM 1006 C CA . TRP A 1 126 ? -7.491 7.034 17.939 1.00 91.06 126 TRP A CA 1
ATOM 1007 C C . TRP A 1 126 ? -7.138 8.114 18.964 1.00 91.06 126 TRP A C 1
ATOM 1009 O O . TRP A 1 126 ? -6.043 8.684 18.917 1.00 91.06 126 TRP A O 1
ATOM 1019 N N . LYS A 1 127 ? -8.042 8.380 19.911 1.00 88.75 127 LYS A N 1
ATOM 1020 C CA . LYS A 1 127 ? -7.820 9.360 20.985 1.00 88.75 127 LYS A CA 1
ATOM 1021 C C . LYS A 1 127 ? -6.650 8.967 21.887 1.00 88.75 127 LYS A C 1
ATOM 1023 O O . LYS A 1 127 ? -5.849 9.821 22.247 1.00 88.75 127 LYS A O 1
ATOM 1028 N N . SER A 1 128 ? -6.541 7.682 22.218 1.00 88.44 128 SER A N 1
ATOM 1029 C CA . SER A 1 128 ? -5.523 7.164 23.139 1.00 88.44 128 SER A CA 1
ATOM 1030 C C . SER A 1 128 ? -4.154 6.949 22.490 1.00 88.44 128 SER A C 1
ATOM 1032 O O . SER A 1 128 ? -3.138 7.209 23.131 1.00 88.44 128 SER A O 1
ATOM 1034 N N . ASN A 1 129 ? -4.105 6.505 21.228 1.00 89.44 129 ASN A N 1
ATOM 1035 C CA . ASN A 1 129 ? -2.862 6.022 20.616 1.00 89.44 129 ASN A CA 1
ATOM 1036 C C . ASN A 1 129 ? -2.411 6.774 19.359 1.00 89.44 129 ASN A C 1
ATOM 1038 O O . ASN A 1 129 ? -1.252 6.636 18.972 1.00 89.44 129 ASN A O 1
ATOM 1042 N N . LEU A 1 130 ? -3.286 7.550 18.708 1.00 88.88 130 LEU A N 1
ATOM 1043 C CA . LEU A 1 130 ? -2.983 8.256 17.450 1.00 88.88 130 LEU A CA 1
ATOM 1044 C C . LEU A 1 130 ? -3.129 9.780 17.556 1.00 88.88 130 LEU A C 1
ATOM 1046 O O . LEU A 1 130 ? -2.971 10.488 16.561 1.00 88.88 130 LEU A O 1
ATOM 1050 N N . THR A 1 131 ? -3.401 10.301 18.753 1.00 85.94 131 THR A N 1
ATOM 1051 C CA . THR A 1 131 ? -3.512 11.738 19.008 1.00 85.94 131 THR A CA 1
ATOM 1052 C C . THR A 1 131 ? -2.316 12.210 19.822 1.00 85.94 131 THR A C 1
ATOM 1054 O O . THR A 1 131 ? -2.005 11.666 20.877 1.00 85.94 131 THR A O 1
ATOM 1057 N N . CYS A 1 132 ? -1.632 13.235 19.320 1.00 79.50 132 CYS A N 1
ATOM 1058 C CA . CYS A 1 132 ? -0.536 13.873 20.035 1.00 79.50 132 CYS A CA 1
ATOM 1059 C C . CYS A 1 132 ? -1.089 14.827 21.110 1.00 79.50 132 CYS A C 1
ATOM 1061 O O . CYS A 1 132 ? -1.838 15.739 20.745 1.00 79.50 132 CYS A O 1
ATOM 1063 N N . PRO A 1 133 ? -0.725 14.682 22.400 1.00 73.88 133 PRO A N 1
ATOM 1064 C CA . PRO A 1 133 ? -0.985 15.715 23.403 1.00 73.88 133 PRO A CA 1
ATOM 1065 C C . PRO A 1 133 ? -0.254 17.027 23.070 1.00 73.88 133 PRO A C 1
ATOM 1067 O O . PRO A 1 133 ? 0.685 17.050 22.274 1.00 73.88 133 PRO A O 1
ATOM 1070 N N . ALA A 1 134 ? -0.657 18.129 23.711 1.00 67.06 134 ALA A N 1
ATOM 1071 C CA . ALA A 1 134 ? -0.066 19.458 23.498 1.00 67.06 134 ALA A CA 1
ATOM 1072 C C . ALA A 1 134 ? 1.452 19.517 23.773 1.00 67.06 134 ALA A C 1
ATOM 1074 O O . ALA A 1 134 ? 2.145 20.365 23.231 1.00 67.06 134 ALA A O 1
ATOM 1075 N N . THR A 1 135 ? 1.980 18.587 24.570 1.00 67.75 135 THR A N 1
ATOM 1076 C CA . THR A 1 135 ? 3.409 18.459 24.894 1.00 67.75 135 THR A CA 1
ATOM 1077 C C . THR A 1 135 ? 4.206 17.636 23.872 1.00 67.75 135 THR A C 1
ATOM 1079 O O . THR A 1 135 ? 5.387 17.360 24.081 1.00 67.75 135 THR A O 1
ATOM 1082 N N . CYS A 1 136 ? 3.597 17.211 22.760 1.00 72.56 136 CYS A N 1
ATOM 1083 C CA . CYS A 1 136 ? 4.309 16.474 21.720 1.00 72.56 136 CYS A CA 1
ATOM 1084 C C . CYS A 1 136 ? 5.289 17.355 20.939 1.00 72.56 136 CYS A C 1
ATOM 1086 O O . CYS A 1 136 ? 4.973 18.453 20.484 1.00 72.56 136 CYS A O 1
ATOM 1088 N N . THR A 1 137 ? 6.439 16.764 20.623 1.00 67.94 137 THR A N 1
ATOM 1089 C CA . THR A 1 137 ? 7.511 17.352 19.798 1.00 67.94 137 THR A CA 1
ATOM 1090 C C . THR A 1 137 ? 7.085 17.794 18.387 1.00 67.94 137 THR A C 1
ATOM 1092 O O . THR A 1 137 ? 7.801 18.560 17.747 1.00 67.94 137 THR A O 1
ATOM 1095 N N . CYS A 1 138 ? 5.917 17.360 17.897 1.00 67.38 138 CYS A N 1
ATOM 1096 C CA . CYS A 1 138 ? 5.404 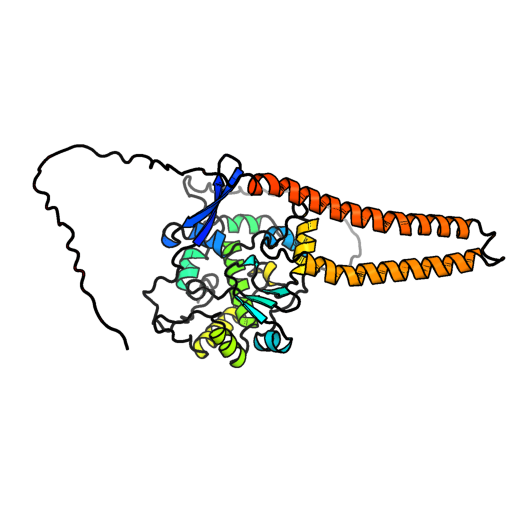17.686 16.561 1.00 67.38 138 CYS A CA 1
ATOM 1097 C C . CYS A 1 138 ? 5.135 19.187 16.336 1.00 67.38 138 CYS A C 1
ATOM 1099 O O . CYS A 1 138 ? 5.186 19.643 15.196 1.00 67.38 138 CYS A O 1
ATOM 1101 N N . GLN A 1 139 ? 4.820 19.950 17.391 1.00 54.31 139 GLN A N 1
ATOM 1102 C CA . GLN A 1 139 ? 4.447 21.367 17.260 1.00 54.31 139 GLN A CA 1
ATOM 1103 C C . GLN A 1 139 ? 5.661 22.266 16.977 1.00 54.31 139 GLN A C 1
ATOM 1105 O O . GLN A 1 139 ? 5.573 23.191 16.170 1.00 54.31 139 GLN A O 1
ATOM 1110 N N . ASN A 1 140 ? 6.826 21.924 17.536 1.00 49.94 140 ASN A N 1
ATOM 1111 C CA . ASN A 1 140 ? 8.066 22.686 17.350 1.00 49.94 140 ASN A CA 1
ATOM 1112 C C . ASN A 1 140 ? 8.585 22.626 15.900 1.00 49.94 140 ASN A C 1
ATOM 1114 O O . ASN A 1 140 ? 9.249 23.550 15.439 1.00 49.94 140 ASN A O 1
ATOM 1118 N N . ALA A 1 141 ? 8.251 21.569 15.149 1.00 47.53 141 ALA A N 1
ATOM 1119 C CA . ALA A 1 141 ? 8.664 21.414 13.752 1.00 47.53 141 ALA A CA 1
ATOM 1120 C C . ALA A 1 141 ? 7.820 22.243 12.765 1.00 47.53 141 ALA A C 1
ATOM 1122 O O . ALA A 1 141 ? 8.316 22.625 11.707 1.00 47.53 141 ALA A O 1
ATOM 1123 N N . GLN A 1 142 ? 6.557 22.540 13.094 1.00 46.94 142 GLN A N 1
ATOM 1124 C CA . GLN A 1 142 ? 5.669 23.330 12.229 1.00 46.94 142 GLN A CA 1
ATOM 1125 C C . GLN A 1 142 ? 5.937 24.840 12.334 1.00 46.94 142 GLN A C 1
ATOM 1127 O O . GLN A 1 142 ? 5.755 25.558 11.356 1.00 46.94 142 GLN A O 1
ATOM 1132 N N . GLN A 1 143 ? 6.425 25.321 13.482 1.00 46.75 143 GLN A N 1
ATOM 1133 C CA . GLN A 1 143 ? 6.784 26.733 13.681 1.00 46.75 143 GLN A CA 1
ATOM 1134 C C . GLN A 1 143 ? 8.160 27.103 13.098 1.00 46.75 143 GLN A C 1
ATOM 1136 O O . GLN A 1 143 ? 8.426 28.276 12.854 1.00 46.75 143 GLN A O 1
ATOM 1141 N N . ALA A 1 144 ? 9.017 26.119 12.813 1.00 40.28 144 ALA A N 1
ATOM 1142 C CA . ALA A 1 144 ? 10.358 26.346 12.273 1.00 40.28 144 ALA A CA 1
ATOM 1143 C C . ALA A 1 144 ? 10.403 26.579 10.747 1.00 40.28 144 ALA A C 1
ATOM 1145 O O . ALA A 1 144 ? 11.489 26.759 10.199 1.00 40.28 144 ALA A O 1
ATOM 1146 N N . ASN A 1 145 ? 9.266 26.551 10.035 1.00 37.50 145 ASN A N 1
ATOM 1147 C CA . ASN A 1 145 ? 9.266 26.744 8.582 1.00 37.50 145 ASN A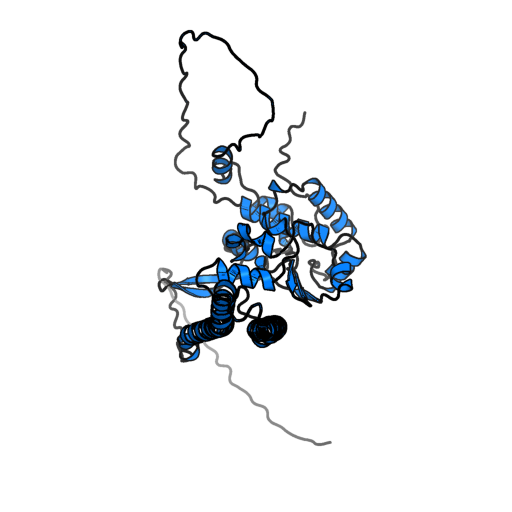 CA 1
ATOM 1148 C C . ASN A 1 145 ? 7.977 27.409 8.053 1.00 37.50 145 ASN A C 1
ATOM 1150 O O . ASN A 1 145 ? 7.100 26.721 7.520 1.00 37.50 145 ASN A O 1
ATOM 1154 N N . PRO A 1 146 ? 7.827 28.743 8.155 1.00 35.47 146 PRO A N 1
ATOM 1155 C CA . PRO A 1 146 ? 6.804 29.436 7.388 1.00 35.47 146 PRO A CA 1
ATOM 1156 C C . PRO A 1 146 ? 7.176 29.389 5.897 1.00 35.47 146 PRO A C 1
ATOM 1158 O O . PRO A 1 146 ? 8.133 30.020 5.453 1.00 35.47 146 PRO A O 1
ATOM 1161 N N . ARG A 1 147 ? 6.415 28.618 5.106 1.00 30.70 147 ARG A N 1
ATOM 1162 C CA . ARG A 1 147 ? 6.475 28.668 3.636 1.00 30.70 147 ARG A CA 1
ATOM 1163 C C . ARG A 1 147 ? 6.134 30.092 3.167 1.00 30.70 147 ARG A C 1
ATOM 1165 O O . ARG A 1 147 ? 5.096 30.607 3.586 1.00 30.70 147 ARG A O 1
ATOM 1172 N N . PRO A 1 148 ? 6.925 30.707 2.270 1.00 34.00 148 PRO A N 1
ATOM 1173 C CA . PRO A 1 148 ? 6.581 32.002 1.701 1.00 34.00 148 PRO A CA 1
ATOM 1174 C C . PRO A 1 148 ? 5.330 31.868 0.824 1.00 34.00 148 PRO A C 1
ATOM 1176 O O . PRO A 1 148 ? 5.266 31.021 -0.070 1.00 34.00 148 PRO A O 1
ATOM 1179 N N . GLN A 1 149 ? 4.322 32.694 1.104 1.00 32.28 149 GLN A N 1
ATOM 1180 C CA . GLN A 1 149 ? 3.148 32.842 0.251 1.00 32.28 149 GLN A CA 1
ATOM 1181 C C . GLN A 1 149 ? 3.571 33.542 -1.044 1.00 32.28 149 GLN A C 1
ATOM 1183 O O . GLN A 1 149 ? 4.083 34.658 -1.021 1.00 32.28 149 GLN A O 1
ATOM 1188 N N . ALA A 1 150 ? 3.375 32.867 -2.175 1.00 31.20 150 ALA A N 1
ATOM 1189 C CA . ALA A 1 150 ? 3.535 33.455 -3.495 1.00 31.20 150 ALA A CA 1
ATOM 1190 C C . ALA A 1 150 ? 2.352 34.396 -3.769 1.00 31.20 150 ALA A C 1
ATOM 1192 O O . ALA A 1 150 ? 1.242 33.939 -4.040 1.00 31.20 150 ALA A O 1
ATOM 1193 N N . GLY A 1 151 ? 2.595 35.702 -3.670 1.00 27.33 151 GLY A N 1
ATOM 1194 C CA . GLY A 1 151 ? 1.708 36.752 -4.159 1.00 27.33 151 GLY A CA 1
ATOM 1195 C C . GLY A 1 151 ? 2.330 37.416 -5.384 1.00 27.33 151 GLY A C 1
ATOM 1196 O O . GLY A 1 151 ? 3.417 37.979 -5.295 1.00 27.33 151 GLY A O 1
ATOM 1197 N N . ASN A 1 152 ? 1.647 37.324 -6.523 1.00 28.44 152 ASN A N 1
ATOM 1198 C CA . ASN A 1 152 ? 1.898 38.153 -7.700 1.00 28.44 152 ASN A CA 1
ATOM 1199 C C . ASN A 1 152 ? 1.525 39.608 -7.382 1.00 28.44 152 ASN A C 1
ATOM 1201 O O . ASN A 1 152 ? 0.425 39.806 -6.872 1.00 28.44 152 ASN A O 1
ATOM 1205 N N . GLN A 1 153 ? 2.365 40.586 -7.748 1.00 30.66 153 GLN A N 1
ATOM 1206 C CA . GLN A 1 153 ? 1.931 41.903 -8.249 1.00 30.66 153 GLN A CA 1
ATOM 1207 C C . GLN A 1 153 ? 3.111 42.755 -8.759 1.00 30.66 153 GLN A C 1
ATOM 1209 O O . GLN A 1 153 ? 4.183 42.792 -8.158 1.00 30.66 153 GLN A O 1
ATOM 1214 N N . GLU A 1 154 ? 2.868 43.393 -9.907 1.00 27.50 154 GLU A N 1
ATOM 1215 C CA . GLU A 1 154 ? 3.699 44.323 -10.682 1.00 27.50 154 GLU A CA 1
ATOM 1216 C C . GLU A 1 154 ? 4.484 45.412 -9.907 1.00 27.50 154 GLU A C 1
ATOM 1218 O O . GLU A 1 154 ? 3.991 46.021 -8.962 1.00 27.50 154 GLU A O 1
ATOM 1223 N N . GLN A 1 155 ? 5.680 45.747 -10.417 1.00 27.16 155 GLN A N 1
ATOM 1224 C CA . GLN A 1 155 ? 6.385 47.033 -10.214 1.00 27.16 155 GLN A CA 1
ATOM 1225 C C . GLN A 1 155 ? 5.834 48.096 -11.190 1.00 27.16 155 GLN A C 1
ATOM 1227 O O . GLN A 1 155 ? 5.481 47.716 -12.311 1.00 27.16 155 GLN A O 1
ATOM 1232 N N . PRO A 1 156 ? 5.801 49.412 -10.852 1.00 32.25 156 PRO A N 1
ATOM 1233 C CA . PRO A 1 156 ? 6.964 50.305 -11.076 1.00 32.25 156 PRO A CA 1
ATOM 1234 C C . PRO A 1 156 ? 7.021 51.518 -10.073 1.00 32.25 156 PRO A C 1
ATOM 1236 O O . PRO A 1 156 ? 6.461 51.393 -8.989 1.00 32.25 156 PRO A O 1
ATOM 1239 N N . PRO A 1 157 ? 7.771 52.632 -10.289 1.00 33.19 157 PRO A N 1
ATOM 1240 C CA . PRO A 1 157 ? 9.050 52.888 -9.610 1.00 33.19 157 PRO A CA 1
ATOM 1241 C C . PRO A 1 157 ? 9.122 54.164 -8.724 1.00 33.19 157 PRO A C 1
ATOM 1243 O O . PRO A 1 157 ? 8.309 55.071 -8.843 1.00 33.19 157 PRO A O 1
ATOM 1246 N N . MET A 1 158 ? 10.217 54.238 -7.943 1.00 28.77 158 MET A N 1
ATOM 1247 C CA . MET A 1 158 ? 10.941 55.427 -7.428 1.00 28.77 158 MET A CA 1
ATOM 1248 C C . MET A 1 158 ? 10.226 56.442 -6.502 1.00 28.77 158 MET A C 1
ATOM 1250 O O . MET A 1 158 ? 9.398 57.222 -6.954 1.00 28.77 158 MET A O 1
ATOM 1254 N N . ASN A 1 159 ? 10.686 56.558 -5.240 1.00 29.42 159 ASN A N 1
ATOM 1255 C CA . ASN A 1 159 ? 11.466 57.713 -4.734 1.00 29.42 159 ASN A CA 1
ATOM 1256 C C . ASN A 1 159 ? 11.624 57.740 -3.194 1.00 29.42 159 ASN A C 1
ATOM 1258 O O . ASN A 1 159 ? 10.653 57.614 -2.464 1.00 29.42 159 ASN A O 1
ATOM 1262 N N . HIS A 1 160 ? 12.874 57.992 -2.787 1.00 33.16 160 HIS A N 1
ATOM 1263 C CA . HIS A 1 160 ? 13.371 58.813 -1.671 1.00 33.16 160 HIS A CA 1
ATOM 1264 C C . HIS A 1 160 ? 12.991 58.597 -0.186 1.00 33.16 160 HIS A C 1
ATOM 1266 O O . HIS A 1 160 ? 11.842 58.454 0.207 1.00 33.16 160 HIS A O 1
ATOM 1272 N N . GLU A 1 161 ? 14.057 58.777 0.607 1.00 30.19 161 GLU A N 1
ATOM 1273 C CA . GLU A 1 161 ? 14.154 59.182 2.017 1.00 30.19 161 GLU A CA 1
ATOM 1274 C C . GLU A 1 161 ? 14.058 58.117 3.136 1.00 30.19 161 GLU A C 1
ATOM 1276 O O . GLU A 1 161 ? 12.992 57.640 3.515 1.00 30.19 161 GLU A O 1
ATOM 1281 N N . LEU A 1 162 ? 15.218 57.831 3.751 1.00 37.97 162 LEU A N 1
ATOM 1282 C CA . LEU A 1 162 ? 15.345 57.292 5.112 1.00 37.97 162 LEU A CA 1
ATOM 1283 C C . LEU A 1 162 ? 15.245 58.427 6.147 1.00 37.97 162 LEU A C 1
ATOM 1285 O O . LEU A 1 162 ? 15.918 59.446 5.986 1.00 37.97 162 LEU A O 1
ATOM 1289 N N . PRO A 1 163 ? 14.571 58.187 7.284 1.00 35.03 163 PRO A N 1
ATOM 1290 C CA . PRO A 1 163 ? 14.977 58.761 8.566 1.00 35.03 163 PRO A CA 1
ATOM 1291 C C . PRO A 1 163 ? 15.156 57.689 9.670 1.00 35.03 163 PRO A C 1
ATOM 1293 O O . PRO A 1 163 ? 14.807 56.523 9.474 1.00 35.03 163 PRO A O 1
ATOM 1296 N N . PRO A 1 164 ? 15.781 58.046 10.810 1.00 33.09 164 PRO A N 1
ATOM 1297 C CA . PRO A 1 164 ? 16.547 57.112 11.630 1.00 33.09 164 PRO A CA 1
ATOM 1298 C C . PRO A 1 164 ? 15.710 56.300 12.625 1.00 33.09 164 PRO A C 1
ATOM 1300 O O . PRO A 1 164 ? 14.669 56.725 13.121 1.00 33.09 164 PRO A O 1
ATOM 1303 N N . ILE A 1 165 ? 16.250 55.123 12.940 1.00 35.38 165 ILE A N 1
ATOM 1304 C CA . ILE A 1 165 ? 15.753 54.144 13.906 1.00 35.38 165 ILE A CA 1
ATOM 1305 C C . ILE A 1 165 ? 15.956 54.674 15.328 1.00 35.38 165 ILE A C 1
ATOM 1307 O O . ILE A 1 165 ? 17.092 54.855 15.750 1.00 35.38 165 ILE A O 1
ATOM 1311 N N . ASN A 1 166 ? 14.865 54.821 16.075 1.00 34.38 166 ASN A N 1
ATOM 1312 C CA . ASN A 1 166 ? 14.830 54.712 17.532 1.00 34.38 166 ASN A CA 1
ATOM 1313 C C . ASN A 1 166 ? 13.524 53.999 17.895 1.00 34.38 166 ASN A C 1
ATOM 1315 O O . ASN A 1 166 ? 12.473 54.438 17.443 1.00 34.38 166 ASN A O 1
ATOM 1319 N N . HIS A 1 167 ? 13.610 52.890 18.633 1.00 32.59 167 HIS A N 1
ATOM 1320 C CA . HIS A 1 167 ? 12.741 52.516 19.761 1.00 32.59 167 HIS A CA 1
ATOM 1321 C C . HIS A 1 167 ? 12.949 51.033 20.115 1.00 32.59 167 HIS A C 1
ATOM 1323 O O . HIS A 1 167 ? 12.530 50.122 19.409 1.00 32.59 167 HIS A O 1
ATOM 1329 N N . GLU A 1 168 ? 13.691 50.847 21.207 1.00 29.34 168 GLU A N 1
ATOM 1330 C CA . GLU A 1 168 ? 13.431 49.923 22.319 1.00 29.34 168 GLU A CA 1
ATOM 1331 C C . GLU A 1 168 ? 12.754 48.576 22.001 1.00 29.34 168 GLU A C 1
ATOM 1333 O O . GLU A 1 168 ? 11.538 48.458 21.874 1.00 29.34 168 GLU A O 1
ATOM 1338 N N . THR A 1 169 ? 13.559 47.513 22.015 1.00 30.80 169 THR A N 1
ATOM 1339 C CA . THR A 1 169 ? 13.103 46.129 22.203 1.00 30.80 169 THR A CA 1
ATOM 1340 C C . THR A 1 169 ? 12.643 45.890 23.650 1.00 30.80 169 THR A C 1
ATOM 1342 O O . THR A 1 169 ? 13.460 46.060 24.560 1.00 30.80 169 THR A O 1
ATOM 1345 N N . PRO A 1 170 ? 11.408 45.410 23.899 1.00 32.03 170 PRO A N 1
ATOM 1346 C CA . PRO A 1 170 ? 11.028 44.828 25.184 1.00 32.03 170 PRO A CA 1
ATOM 1347 C C . PRO A 1 170 ? 11.586 43.397 25.308 1.00 32.03 170 PRO A C 1
ATOM 1349 O O . PRO A 1 170 ? 11.769 42.716 24.293 1.00 32.03 170 PRO A O 1
ATOM 1352 N N . PRO A 1 171 ? 11.862 42.907 26.528 1.00 31.12 171 PRO A N 1
ATOM 1353 C CA . PRO A 1 171 ? 12.588 41.661 26.725 1.00 31.12 171 PRO A CA 1
ATOM 1354 C C . PRO A 1 171 ? 11.756 40.440 26.316 1.00 31.12 171 PRO A C 1
ATOM 1356 O O . PRO A 1 171 ? 10.602 40.275 26.716 1.00 31.12 171 PRO A O 1
ATOM 1359 N N . MET A 1 172 ? 12.390 39.547 25.552 1.00 31.98 172 MET A N 1
ATOM 1360 C CA . MET A 1 172 ? 11.925 38.182 25.332 1.00 31.98 172 MET A CA 1
ATOM 1361 C C . MET A 1 172 ? 11.869 37.446 26.673 1.00 31.98 172 MET A C 1
ATOM 1363 O O . MET A 1 172 ? 12.896 37.154 27.286 1.00 31.98 172 MET A O 1
ATOM 1367 N N . ASN A 1 173 ? 10.657 37.135 27.126 1.00 31.45 173 ASN A N 1
ATOM 1368 C CA . ASN A 1 173 ? 10.432 36.228 28.239 1.00 31.45 173 ASN A CA 1
ATOM 1369 C C . ASN A 1 173 ? 10.698 34.791 27.764 1.00 31.45 173 ASN A C 1
ATOM 1371 O O . ASN A 1 173 ? 9.796 34.102 27.288 1.00 31.45 173 ASN A O 1
ATOM 1375 N N . ASN A 1 174 ? 11.951 34.348 27.869 1.00 38.31 174 ASN A N 1
ATOM 1376 C CA . ASN A 1 174 ? 12.303 32.936 27.772 1.00 38.31 174 ASN A CA 1
ATOM 1377 C C . ASN A 1 174 ? 11.859 32.247 29.066 1.00 38.31 174 ASN A C 1
ATOM 1379 O O . ASN A 1 174 ? 12.654 32.017 29.977 1.00 38.31 174 ASN A O 1
ATOM 1383 N N . GLY A 1 175 ? 10.565 31.942 29.150 1.00 32.22 175 GLY A N 1
ATOM 1384 C CA . GLY A 1 175 ? 10.042 31.022 30.146 1.00 32.22 175 GLY A CA 1
ATOM 1385 C C . GLY A 1 175 ? 10.682 29.655 29.932 1.00 32.22 175 GLY A C 1
ATOM 1386 O O . GLY A 1 175 ? 10.291 28.915 29.033 1.00 32.22 175 GLY A O 1
ATOM 1387 N N . GLN A 1 176 ? 11.692 29.348 30.741 1.00 31.09 176 GLN A N 1
ATOM 1388 C CA . GLN A 1 176 ? 12.283 28.023 30.874 1.00 31.09 176 GLN A CA 1
ATOM 1389 C C . GLN A 1 176 ? 11.153 27.006 31.138 1.00 31.09 176 GLN A C 1
ATOM 1391 O O . GLN A 1 1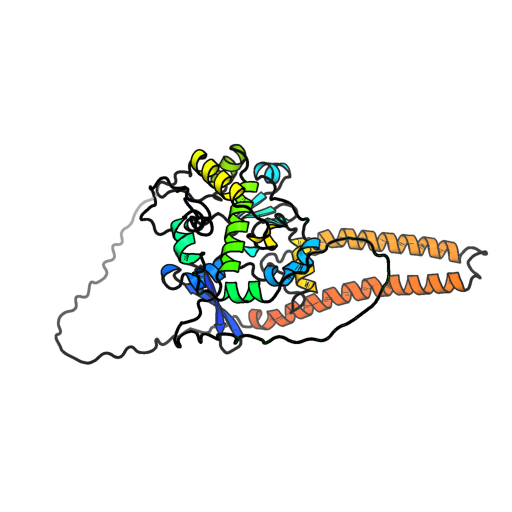76 ? 10.446 27.154 32.141 1.00 31.09 176 GLN A O 1
ATOM 1396 N N . PRO A 1 177 ? 10.936 25.985 30.288 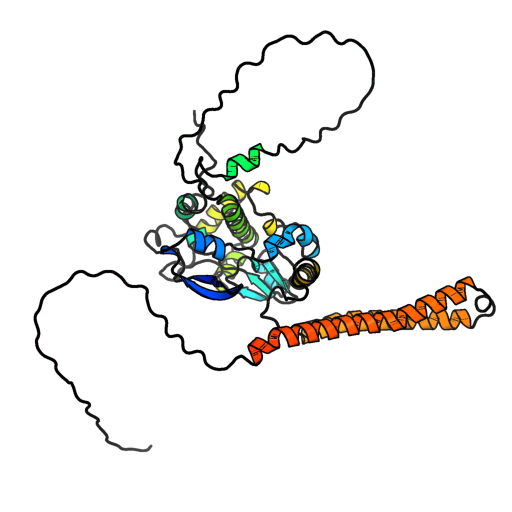1.00 37.03 177 PRO A N 1
ATOM 1397 C CA . PRO A 1 177 ? 10.023 24.911 30.644 1.00 37.03 177 PRO A CA 1
ATOM 1398 C C . PRO A 1 177 ? 10.595 24.157 31.857 1.00 37.03 177 PRO A C 1
ATOM 1400 O O . PRO A 1 177 ? 11.815 23.970 31.935 1.00 37.03 177 PRO A O 1
ATOM 1403 N N . PRO A 1 178 ? 9.756 23.741 32.823 1.00 36.16 178 PRO A N 1
ATOM 1404 C CA . PRO A 1 178 ? 10.223 23.041 34.010 1.00 36.16 178 PRO A CA 1
ATOM 1405 C C . PRO A 1 178 ? 10.973 21.762 33.619 1.00 36.16 178 PRO A C 1
ATOM 1407 O O . PRO A 1 178 ? 10.509 20.968 32.798 1.00 36.16 178 PRO A O 1
ATOM 1410 N N . ALA A 1 179 ? 12.151 21.586 34.218 1.00 44.00 179 ALA A N 1
ATOM 1411 C CA . ALA A 1 179 ? 12.970 20.393 34.079 1.00 44.00 179 ALA A CA 1
ATOM 1412 C C . ALA A 1 179 ? 12.178 19.153 34.536 1.00 44.00 179 ALA A C 1
ATOM 1414 O O . ALA A 1 179 ? 11.545 19.182 35.590 1.00 44.00 179 ALA A O 1
ATOM 1415 N N . ASN A 1 180 ? 12.262 18.078 33.742 1.00 45.44 180 ASN A N 1
ATOM 1416 C CA . ASN A 1 180 ? 11.651 16.747 33.922 1.00 45.44 180 ASN A CA 1
ATOM 1417 C C . ASN A 1 180 ? 10.284 16.498 33.252 1.00 45.44 180 ASN A C 1
ATOM 1419 O O . ASN A 1 180 ? 9.436 15.811 33.817 1.00 45.44 180 ASN A O 1
ATOM 1423 N N . GLN A 1 181 ? 10.075 16.966 32.017 1.00 52.53 181 GLN A N 1
ATOM 1424 C CA . GLN A 1 181 ? 9.026 16.413 31.147 1.00 52.53 181 GLN A CA 1
ATOM 1425 C C . GLN A 1 181 ? 9.649 15.517 30.072 1.00 52.53 181 GLN A C 1
ATOM 1427 O O . GLN A 1 181 ? 10.377 15.984 29.198 1.00 52.53 181 GLN A O 1
ATOM 1432 N N . GLU A 1 182 ? 9.371 14.215 30.152 1.00 50.66 182 GLU A N 1
ATOM 1433 C CA . GLU A 1 182 ? 9.717 13.232 29.125 1.00 50.66 182 GLU A CA 1
ATOM 1434 C C . GLU A 1 182 ? 9.056 13.641 27.794 1.00 50.66 182 GLU A C 1
ATOM 1436 O O . GLU A 1 182 ? 7.830 13.662 27.663 1.00 50.66 182 GLU A O 1
ATOM 1441 N N . LEU A 1 183 ? 9.864 14.029 26.804 1.00 59.22 183 LEU A N 1
ATOM 1442 C CA . LEU A 1 183 ? 9.385 14.469 25.492 1.00 59.22 183 LEU A CA 1
ATOM 1443 C C . LEU A 1 183 ? 8.677 13.309 24.781 1.00 59.22 183 LEU A C 1
ATOM 1445 O O . LEU A 1 183 ? 9.308 12.333 24.372 1.00 59.22 183 LEU A O 1
ATOM 1449 N N . VAL A 1 184 ? 7.360 13.422 24.595 1.00 64.56 184 VAL A N 1
ATOM 1450 C CA . VAL A 1 184 ? 6.575 12.390 23.909 1.00 64.56 184 VAL A CA 1
ATOM 1451 C C . VAL A 1 184 ? 6.960 12.358 22.417 1.00 64.56 184 VAL A C 1
ATOM 1453 O O . VAL A 1 184 ? 6.856 13.391 21.734 1.00 64.56 184 VAL A O 1
ATOM 1456 N N . PRO A 1 185 ? 7.388 11.194 21.877 1.00 67.00 185 PRO A N 1
ATOM 1457 C CA . PRO A 1 185 ? 7.702 11.043 20.460 1.00 67.00 185 PRO A CA 1
ATOM 1458 C C . PRO A 1 185 ? 6.498 11.377 19.580 1.00 67.00 185 PRO A C 1
ATOM 1460 O O . PRO A 1 185 ? 5.366 11.020 19.902 1.00 67.00 185 PRO A O 1
ATOM 1463 N N . CYS A 1 186 ? 6.742 12.039 18.451 1.00 74.75 186 CYS A N 1
ATOM 1464 C CA . CYS A 1 186 ? 5.681 12.474 17.553 1.00 74.75 186 CYS A CA 1
ATOM 1465 C C . CYS A 1 186 ? 4.920 11.289 16.919 1.00 74.75 186 CYS A C 1
ATOM 1467 O O . CYS A 1 186 ? 5.526 10.416 16.299 1.00 74.75 186 CYS A O 1
ATOM 1469 N N . VAL A 1 187 ? 3.587 11.285 17.044 1.00 82.44 187 VAL A N 1
ATOM 1470 C CA . VAL A 1 187 ? 2.672 10.268 16.474 1.00 82.44 187 VAL A CA 1
ATOM 1471 C C . VAL A 1 187 ? 1.990 10.762 15.184 1.00 82.44 187 VAL A C 1
ATOM 1473 O O . VAL A 1 187 ? 1.291 10.009 14.510 1.00 82.44 187 VAL A O 1
ATOM 1476 N N . ASP A 1 188 ? 2.238 12.013 14.781 1.00 85.19 188 ASP A N 1
ATOM 1477 C CA . ASP A 1 188 ? 1.589 12.662 13.631 1.00 85.19 188 ASP A CA 1
ATOM 1478 C C . ASP A 1 188 ? 1.738 11.859 12.328 1.00 85.19 188 ASP A C 1
ATOM 1480 O O . ASP A 1 188 ? 0.761 11.649 11.610 1.00 85.19 188 ASP A O 1
ATOM 1484 N N . THR A 1 189 ? 2.929 11.317 12.053 1.00 89.38 189 THR A N 1
ATOM 1485 C CA . THR A 1 189 ? 3.154 10.479 10.865 1.00 89.38 189 THR A CA 1
ATOM 1486 C C . THR A 1 189 ? 2.287 9.218 10.879 1.00 89.38 189 THR A C 1
ATOM 1488 O O . THR A 1 189 ? 1.680 8.889 9.862 1.00 89.38 189 THR A O 1
ATOM 1491 N N . LEU A 1 190 ? 2.169 8.534 12.025 1.00 92.31 190 LEU A N 1
ATOM 1492 C CA . LEU A 1 190 ? 1.341 7.326 12.152 1.00 92.31 190 LEU A CA 1
ATOM 1493 C C . LEU A 1 190 ? -0.142 7.657 11.963 1.00 92.31 190 LEU A C 1
ATOM 1495 O O . LEU A 1 190 ? -0.833 6.960 11.222 1.00 92.31 190 LEU A O 1
ATOM 1499 N N . ARG A 1 191 ? -0.608 8.767 12.551 1.00 92.75 191 ARG A N 1
ATOM 1500 C CA . ARG A 1 191 ? -1.974 9.279 12.364 1.00 92.75 191 ARG A CA 1
ATOM 1501 C C . ARG A 1 191 ? -2.268 9.558 10.888 1.00 92.75 191 ARG A C 1
ATOM 1503 O O . ARG A 1 191 ? -3.292 9.116 10.371 1.00 92.75 191 ARG A O 1
ATOM 1510 N N . LYS A 1 192 ? -1.353 10.242 10.195 1.00 93.25 192 LYS A N 1
ATOM 1511 C CA . LYS A 1 192 ? -1.449 10.558 8.760 1.00 93.25 192 LYS A CA 1
ATOM 1512 C C . LYS A 1 192 ? -1.500 9.309 7.882 1.00 93.25 192 LYS A C 1
ATOM 1514 O O . LYS A 1 192 ? -2.212 9.301 6.875 1.00 93.25 192 LYS A O 1
ATOM 1519 N N . VAL A 1 193 ? -0.742 8.267 8.236 1.00 95.44 193 VAL A N 1
ATOM 1520 C CA . VAL A 1 193 ? -0.760 6.976 7.531 1.00 95.44 193 VAL A CA 1
ATOM 1521 C C . VAL A 1 193 ? -2.082 6.257 7.764 1.00 95.44 193 VAL A C 1
ATOM 1523 O O . VAL A 1 193 ? -2.741 5.888 6.796 1.00 95.44 193 VAL A O 1
ATOM 1526 N N . ALA A 1 194 ? -2.504 6.117 9.022 1.00 96.00 194 ALA A N 1
ATOM 1527 C CA . ALA A 1 194 ? -3.766 5.477 9.373 1.00 96.00 194 ALA A CA 1
ATOM 1528 C C . ALA A 1 194 ? -4.965 6.175 8.709 1.00 96.00 194 ALA A C 1
ATOM 1530 O O . ALA A 1 194 ? -5.862 5.508 8.196 1.00 96.00 194 ALA A O 1
ATOM 1531 N N . PHE A 1 195 ? -4.965 7.511 8.647 1.00 95.31 195 PHE A N 1
ATOM 1532 C CA . PHE A 1 195 ? -6.063 8.260 8.037 1.00 95.31 195 PHE A CA 1
ATOM 1533 C C . PHE A 1 195 ? -6.062 8.118 6.518 1.00 95.31 195 PHE A C 1
ATOM 1535 O O . PHE A 1 195 ? -7.112 7.882 5.928 1.00 95.31 195 PHE A O 1
ATOM 1542 N N . GLY A 1 196 ? -4.886 8.189 5.886 1.00 95.56 196 GLY A N 1
ATOM 1543 C CA . GLY A 1 196 ? -4.749 7.924 4.454 1.00 95.56 196 GLY A CA 1
ATOM 1544 C C . GLY A 1 196 ? -5.218 6.523 4.063 1.00 95.56 196 GLY A C 1
ATOM 1545 O O . GLY A 1 196 ? -5.873 6.366 3.035 1.00 95.56 196 GLY A O 1
ATOM 1546 N N . PHE A 1 197 ? -4.941 5.533 4.913 1.00 97.12 197 PHE A N 1
ATOM 1547 C CA . PHE A 1 197 ? -5.399 4.157 4.751 1.00 97.12 197 PHE A CA 1
ATOM 1548 C C . PHE A 1 197 ? -6.917 3.994 4.936 1.00 97.12 197 PHE A C 1
ATOM 1550 O O . PHE A 1 197 ? -7.563 3.315 4.147 1.00 97.12 197 PHE A O 1
ATOM 1557 N N . LEU A 1 198 ? -7.538 4.637 5.928 1.00 96.62 198 LEU A N 1
ATOM 1558 C CA . LEU A 1 198 ? -9.003 4.606 6.039 1.00 96.62 198 LEU A CA 1
ATOM 1559 C C . LEU A 1 198 ? -9.672 5.330 4.864 1.00 96.62 198 LEU A C 1
ATOM 1561 O O . LEU A 1 198 ? -10.657 4.850 4.305 1.00 96.62 198 LEU A O 1
ATOM 1565 N N . TYR A 1 199 ? -9.113 6.466 4.448 1.00 96.25 199 TYR A N 1
ATOM 1566 C CA . TYR A 1 199 ? -9.636 7.234 3.324 1.00 96.25 199 TYR A CA 1
ATOM 1567 C C . TYR A 1 199 ? -9.537 6.476 1.994 1.00 96.25 199 TYR A C 1
ATOM 1569 O O . TYR A 1 199 ? -10.439 6.581 1.158 1.00 96.25 199 TYR A O 1
ATOM 1577 N N . SER A 1 200 ? -8.481 5.681 1.780 1.00 96.88 200 SER A N 1
ATOM 1578 C CA . SER A 1 200 ? -8.410 4.833 0.589 1.00 96.88 200 SER A CA 1
ATOM 1579 C C . SER A 1 200 ? -9.564 3.834 0.556 1.00 96.88 200 SER A C 1
ATOM 1581 O O . SER A 1 200 ? -10.172 3.666 -0.497 1.00 96.88 200 SER A O 1
ATOM 1583 N N . TYR A 1 201 ? -9.948 3.261 1.697 1.00 97.69 201 TYR A N 1
ATOM 1584 C CA . TYR A 1 201 ? -11.113 2.386 1.789 1.00 97.69 201 TYR A CA 1
ATOM 1585 C C . TYR A 1 201 ? -12.444 3.090 1.537 1.00 97.69 201 TYR A C 1
ATOM 1587 O O . TYR A 1 201 ? -13.311 2.514 0.885 1.00 97.69 201 TYR A O 1
ATOM 1595 N N . VAL A 1 202 ? -12.595 4.344 1.965 1.00 97.31 202 VAL A N 1
ATOM 1596 C CA . VAL A 1 202 ? -13.765 5.160 1.599 1.00 97.31 202 VAL A CA 1
ATOM 1597 C C . VAL A 1 202 ? -13.875 5.323 0.079 1.00 97.31 202 VAL A C 1
ATOM 1599 O O . VAL A 1 202 ? -14.973 5.285 -0.469 1.00 97.31 202 VAL A O 1
ATOM 1602 N N . CYS A 1 203 ? -12.746 5.449 -0.622 1.00 97.12 203 CYS A N 1
ATOM 1603 C CA . CYS A 1 203 ? -12.733 5.498 -2.085 1.00 97.12 203 CYS A CA 1
ATOM 1604 C C . CYS A 1 203 ? -13.021 4.119 -2.712 1.00 97.12 203 CYS A C 1
ATOM 1606 O O . CYS A 1 203 ? -13.806 4.022 -3.655 1.00 97.12 203 CYS A O 1
ATOM 1608 N N . LEU A 1 204 ? -12.422 3.051 -2.173 1.00 97.69 204 LEU A N 1
ATOM 1609 C CA . LEU A 1 204 ? -12.606 1.670 -2.637 1.00 97.69 204 LEU A CA 1
ATOM 1610 C C . LEU A 1 204 ? -14.061 1.192 -2.494 1.00 97.69 204 LEU A C 1
ATOM 1612 O O . LEU A 1 204 ? -14.567 0.504 -3.379 1.00 97.69 204 LEU A O 1
ATOM 1616 N N . ILE A 1 205 ? -14.721 1.561 -1.393 1.00 97.75 205 ILE A N 1
ATOM 1617 C CA . ILE A 1 205 ? -16.063 1.113 -1.010 1.00 97.75 205 ILE A CA 1
ATOM 1618 C C . ILE A 1 205 ? -17.055 2.271 -1.152 1.00 97.75 205 ILE A C 1
ATOM 1620 O O . ILE A 1 205 ? -17.553 2.826 -0.169 1.00 97.75 205 ILE A O 1
ATOM 1624 N N . SER A 1 206 ? -17.314 2.650 -2.405 1.00 95.94 206 SER A N 1
ATOM 1625 C CA . SER A 1 206 ? -18.213 3.764 -2.739 1.00 95.94 206 SER A CA 1
ATOM 1626 C C . SER A 1 206 ? -19.682 3.340 -2.861 1.00 95.94 206 SER A C 1
ATOM 1628 O O . SER A 1 206 ? -20.576 4.160 -2.660 1.00 95.94 206 SER A O 1
ATOM 1630 N N . SER A 1 207 ? -19.940 2.079 -3.212 1.00 96.50 207 SER A N 1
ATOM 1631 C CA . SER A 1 207 ? -21.281 1.538 -3.454 1.00 96.50 207 SER A CA 1
ATOM 1632 C C . SER A 1 207 ? -21.575 0.314 -2.588 1.00 96.50 207 SER A C 1
ATOM 1634 O O . SER A 1 207 ? -20.670 -0.302 -2.025 1.00 96.50 207 SER A O 1
ATOM 1636 N N . GLU A 1 208 ? -22.847 -0.074 -2.517 1.00 96.19 208 GLU A N 1
ATOM 1637 C CA . GLU A 1 208 ? -23.263 -1.294 -1.819 1.00 96.19 208 GLU A CA 1
ATOM 1638 C C . GLU A 1 208 ? -22.670 -2.558 -2.466 1.00 96.19 208 GLU A C 1
ATOM 1640 O O . GLU A 1 208 ? -22.264 -3.484 -1.766 1.00 96.19 208 GLU A O 1
ATOM 1645 N N . SER A 1 209 ? -22.502 -2.568 -3.793 1.00 95.94 209 SER A N 1
ATOM 1646 C CA . SER A 1 209 ? -21.805 -3.648 -4.500 1.00 95.94 209 SER A CA 1
ATOM 1647 C C . SER A 1 209 ? -20.345 -3.770 -4.058 1.00 95.94 209 SER A C 1
ATOM 1649 O O . SER A 1 209 ? -19.866 -4.874 -3.805 1.00 95.94 209 SER A O 1
ATOM 1651 N N . ASP A 1 210 ? -19.635 -2.646 -3.904 1.00 97.44 210 ASP A N 1
ATOM 1652 C CA . ASP A 1 210 ? -18.264 -2.655 -3.374 1.00 97.44 210 ASP A CA 1
ATOM 1653 C C . ASP A 1 210 ? -18.220 -3.150 -1.930 1.00 97.44 210 ASP A C 1
ATOM 1655 O O . ASP A 1 210 ? -17.292 -3.857 -1.541 1.00 97.44 210 ASP A O 1
ATOM 1659 N N . PHE A 1 211 ? -19.225 -2.786 -1.133 1.00 97.62 211 PHE A N 1
ATOM 1660 C CA . PHE A 1 211 ? -19.344 -3.234 0.248 1.00 97.62 211 PHE A CA 1
ATOM 1661 C C . PHE A 1 211 ? -19.531 -4.746 0.331 1.00 97.62 211 PHE A C 1
ATOM 1663 O O . PHE A 1 211 ? -18.888 -5.404 1.151 1.00 97.62 211 PHE A O 1
ATOM 1670 N N . PHE A 1 212 ? -20.353 -5.319 -0.548 1.00 96.50 212 PHE A N 1
ATOM 1671 C CA . PHE A 1 212 ? -20.499 -6.766 -0.656 1.00 96.50 212 PHE A CA 1
ATOM 1672 C C . PHE A 1 212 ? -19.168 -7.435 -1.024 1.00 96.50 212 PHE A C 1
ATOM 1674 O O . PHE A 1 212 ? -18.729 -8.345 -0.322 1.00 96.50 212 PHE A O 1
ATOM 1681 N N . VAL A 1 213 ? -18.468 -6.921 -2.042 1.00 96.69 213 VAL A N 1
ATOM 1682 C CA . VAL A 1 213 ? -17.147 -7.427 -2.456 1.00 96.69 213 VAL A CA 1
ATOM 1683 C C . VAL A 1 213 ? -16.132 -7.350 -1.311 1.00 96.69 213 VAL A C 1
ATOM 1685 O O . VAL A 1 213 ? -15.403 -8.310 -1.061 1.00 96.69 213 VAL A O 1
ATOM 1688 N N . ALA A 1 214 ? -16.086 -6.236 -0.578 1.00 97.38 214 ALA A N 1
ATOM 1689 C CA . ALA A 1 214 ? -15.179 -6.066 0.554 1.00 97.38 214 ALA A CA 1
ATOM 1690 C C . ALA A 1 214 ? -15.441 -7.094 1.665 1.00 97.38 214 ALA A C 1
ATOM 1692 O O . ALA A 1 214 ? -14.501 -7.630 2.254 1.00 97.38 214 ALA A O 1
ATOM 1693 N N . ASN A 1 215 ? -16.713 -7.395 1.929 1.00 96.25 215 ASN A N 1
ATOM 1694 C CA . ASN A 1 215 ? -17.115 -8.394 2.912 1.00 96.25 215 ASN A CA 1
ATOM 1695 C C . ASN A 1 215 ? -16.841 -9.828 2.450 1.00 96.25 215 ASN A C 1
ATOM 1697 O O . ASN A 1 215 ? -16.435 -10.647 3.278 1.00 96.25 215 ASN A O 1
ATOM 1701 N N . GLU A 1 216 ? -17.044 -10.130 1.165 1.00 95.25 216 GLU A N 1
ATOM 1702 C CA . GLU A 1 216 ? -16.720 -11.424 0.552 1.00 95.25 216 GLU A CA 1
ATOM 1703 C C . GLU A 1 216 ? -15.214 -11.699 0.648 1.00 95.25 216 GLU A C 1
ATOM 1705 O O . GLU A 1 216 ? -14.794 -12.769 1.084 1.00 95.25 216 GLU A O 1
ATOM 1710 N N . LYS A 1 217 ? -14.389 -10.696 0.328 1.00 95.38 217 LYS A N 1
ATOM 1711 C CA . LYS A 1 217 ? -12.923 -10.777 0.399 1.00 95.38 217 LYS A CA 1
ATOM 1712 C C . LYS A 1 217 ? -12.351 -10.561 1.804 1.00 95.38 217 LYS A C 1
ATOM 1714 O O . LYS A 1 217 ? -11.139 -10.437 1.933 1.00 95.38 217 LYS A O 1
ATOM 1719 N N . ARG A 1 218 ? -13.189 -10.506 2.851 1.00 95.25 218 ARG A N 1
ATOM 1720 C CA . ARG A 1 218 ? -12.770 -10.322 4.259 1.00 95.25 218 ARG A CA 1
ATOM 1721 C C . ARG A 1 218 ? -11.851 -9.098 4.467 1.00 95.25 218 ARG A C 1
ATOM 1723 O O . ARG A 1 218 ? -10.964 -9.113 5.314 1.00 95.25 218 ARG A O 1
ATOM 1730 N N . LEU A 1 219 ? -12.059 -8.032 3.690 1.00 96.81 219 LEU A N 1
ATOM 1731 C CA . LEU A 1 219 ? -11.306 -6.776 3.805 1.00 96.81 219 LEU A CA 1
ATOM 1732 C C . LEU A 1 219 ? -11.806 -5.903 4.959 1.00 96.81 219 LEU A C 1
ATOM 1734 O O . LEU A 1 219 ? -11.043 -5.114 5.509 1.00 96.81 219 LEU A O 1
ATOM 1738 N N . LEU A 1 220 ? -13.086 -6.033 5.307 1.00 96.06 220 LEU A N 1
ATOM 1739 C CA . LEU A 1 220 ? -13.679 -5.407 6.483 1.00 96.06 220 LEU A CA 1
ATOM 1740 C C . LEU A 1 220 ? -13.724 -6.412 7.641 1.00 96.06 220 LEU A C 1
ATOM 1742 O O . LEU A 1 220 ? -13.971 -7.601 7.400 1.00 96.06 220 LEU A O 1
ATOM 1746 N N . PRO A 1 221 ? -13.523 -5.958 8.889 1.00 93.25 221 PRO A N 1
ATOM 1747 C CA . PRO A 1 221 ? -13.641 -6.835 10.040 1.00 93.25 221 PRO A CA 1
ATOM 1748 C C . PRO A 1 221 ? -15.091 -7.303 10.219 1.00 93.25 221 PRO A C 1
ATOM 1750 O O . PRO A 1 221 ? -16.044 -6.589 9.903 1.00 93.25 221 PRO A O 1
ATOM 1753 N N . ARG A 1 222 ? -15.249 -8.525 10.730 1.00 90.12 222 ARG A N 1
ATOM 1754 C CA . ARG A 1 222 ? -16.535 -9.067 11.193 1.00 90.12 222 ARG A CA 1
ATOM 1755 C C . ARG A 1 222 ? -16.662 -8.898 12.693 1.00 90.12 222 ARG A C 1
ATOM 1757 O O . ARG A 1 222 ? -15.628 -8.785 13.343 1.00 90.12 222 ARG A O 1
ATOM 1764 N N . ASN A 1 223 ? -17.890 -8.910 13.201 1.00 86.94 223 ASN A N 1
ATOM 1765 C CA . ASN A 1 223 ? -18.203 -8.962 14.634 1.00 86.94 223 ASN A CA 1
ATOM 1766 C C . ASN A 1 223 ? -17.815 -10.329 15.230 1.00 86.94 223 ASN A C 1
ATOM 1768 O O . ASN A 1 223 ? -17.464 -11.244 14.482 1.00 86.94 223 ASN A O 1
ATOM 1772 N N . GLU A 1 224 ? -17.914 -10.483 16.552 1.00 82.75 224 GLU A N 1
ATOM 1773 C CA . GLU A 1 224 ? -17.658 -11.770 17.229 1.00 82.75 224 GLU A CA 1
ATOM 1774 C C . GLU A 1 224 ? -18.560 -12.908 16.712 1.00 82.75 224 GLU A C 1
ATOM 1776 O O . GLU A 1 224 ? -18.090 -14.024 16.508 1.00 82.75 224 GLU A O 1
ATOM 1781 N N . ASP A 1 225 ? -19.815 -12.600 16.365 1.00 84.75 225 ASP A N 1
ATOM 1782 C CA . ASP A 1 225 ? -20.785 -13.544 15.780 1.00 84.75 225 ASP A CA 1
ATOM 1783 C C . ASP A 1 225 ? -20.531 -13.874 14.284 1.00 84.75 225 ASP A C 1
ATOM 1785 O O . ASP A 1 225 ? -21.427 -14.340 13.582 1.00 84.75 225 ASP A O 1
ATOM 1789 N N . ASP A 1 226 ? -19.367 -13.517 13.730 1.00 86.44 226 ASP A N 1
ATOM 1790 C CA . ASP A 1 226 ? -19.032 -13.513 12.286 1.00 86.44 226 ASP A CA 1
ATOM 1791 C C . ASP A 1 226 ? -19.925 -12.607 11.396 1.00 86.44 226 ASP A C 1
ATOM 1793 O O . ASP A 1 226 ? -19.787 -12.536 10.164 1.00 86.44 226 ASP A O 1
ATOM 1797 N N . ALA A 1 227 ? -20.822 -11.832 12.011 1.00 89.62 227 ALA A N 1
ATOM 1798 C CA . ALA A 1 227 ? -21.710 -10.911 11.313 1.00 89.62 227 ALA A CA 1
ATOM 1799 C C . ALA A 1 227 ? -20.938 -9.758 10.640 1.00 89.62 227 ALA A C 1
ATOM 1801 O O . ALA A 1 227 ? -19.962 -9.231 11.179 1.00 89.62 227 ALA A O 1
ATOM 1802 N N . THR A 1 228 ? -21.390 -9.339 9.454 1.00 92.62 228 THR A N 1
ATOM 1803 C CA . THR A 1 228 ? -20.868 -8.140 8.778 1.00 92.62 228 THR A CA 1
ATOM 1804 C C . THR A 1 228 ? -21.197 -6.881 9.569 1.00 92.62 228 THR A C 1
ATOM 1806 O O . THR A 1 228 ? -22.264 -6.775 10.179 1.00 92.62 228 THR A O 1
ATOM 1809 N N . ILE A 1 229 ? -20.338 -5.872 9.448 1.00 93.31 229 ILE A N 1
ATOM 1810 C CA . ILE A 1 229 ? -20.710 -4.486 9.741 1.00 93.31 229 ILE A CA 1
ATOM 1811 C C . ILE A 1 229 ? -21.950 -4.117 8.908 1.00 93.31 229 ILE A C 1
ATOM 1813 O O . ILE A 1 229 ? -22.140 -4.614 7.796 1.00 93.31 229 ILE A O 1
ATOM 1817 N N . LYS A 1 230 ? -22.815 -3.245 9.428 1.00 94.19 230 LYS A N 1
ATOM 1818 C CA . LYS A 1 230 ? -23.962 -2.739 8.666 1.00 94.19 230 LYS A CA 1
ATOM 1819 C C . LYS A 1 230 ? -23.511 -1.701 7.642 1.00 94.19 230 LYS A C 1
ATOM 1821 O O . LYS A 1 230 ? -22.743 -0.798 7.968 1.00 94.19 230 LYS A O 1
ATOM 1826 N N . TRP A 1 231 ? -24.073 -1.759 6.434 1.00 96.06 231 TRP A N 1
ATOM 1827 C CA . TRP A 1 231 ? -23.842 -0.737 5.406 1.00 96.06 231 TRP A CA 1
ATOM 1828 C C . TRP A 1 231 ? -24.143 0.680 5.918 1.00 96.06 231 TRP A C 1
ATOM 1830 O O . TRP A 1 231 ? -23.355 1.592 5.687 1.00 96.06 231 TRP A O 1
ATOM 1840 N N . ALA A 1 232 ? -25.212 0.852 6.703 1.00 95.88 232 ALA A N 1
ATOM 1841 C CA . ALA A 1 232 ? -25.561 2.136 7.313 1.00 95.88 232 ALA A CA 1
ATOM 1842 C C . ALA A 1 232 ? -24.417 2.726 8.163 1.00 95.88 232 ALA A C 1
ATOM 1844 O O . ALA A 1 232 ? -24.104 3.908 8.032 1.00 95.88 232 ALA A O 1
ATOM 1845 N N . ASN A 1 233 ? -23.734 1.904 8.965 1.00 94.38 233 ASN A N 1
ATOM 1846 C CA . ASN A 1 233 ? -22.616 2.354 9.801 1.00 94.38 233 ASN A CA 1
ATOM 1847 C C . ASN A 1 233 ? -21.414 2.752 8.944 1.00 94.38 233 ASN A C 1
ATOM 1849 O O . ASN A 1 233 ? -20.790 3.785 9.185 1.00 94.38 233 ASN A O 1
ATOM 1853 N N . TRP A 1 234 ? -21.135 1.976 7.890 1.00 96.25 234 TRP A N 1
ATOM 1854 C CA . TRP A 1 234 ? -20.111 2.334 6.912 1.00 96.25 234 TRP A CA 1
ATOM 1855 C C . TRP A 1 234 ? -20.419 3.670 6.224 1.00 96.25 234 TRP A C 1
ATOM 1857 O O . TRP A 1 234 ? -19.525 4.500 6.073 1.00 96.25 234 TRP A O 1
ATOM 1867 N N . GLN A 1 235 ? -21.679 3.928 5.854 1.00 96.44 235 GLN A N 1
ATOM 1868 C CA . GLN A 1 235 ? -22.083 5.199 5.247 1.00 96.44 235 GLN A CA 1
ATOM 1869 C C . GLN A 1 235 ? -21.846 6.391 6.180 1.00 96.44 235 GLN A C 1
ATOM 1871 O O . GLN A 1 235 ? -21.403 7.443 5.712 1.00 96.44 235 GLN A O 1
ATOM 1876 N N . ILE A 1 236 ? -22.143 6.255 7.477 1.00 95.75 236 ILE A N 1
ATOM 1877 C CA . ILE A 1 236 ? -21.908 7.323 8.459 1.00 95.75 236 ILE A CA 1
ATOM 1878 C C . ILE A 1 236 ? -20.402 7.568 8.593 1.00 95.75 236 ILE A C 1
ATOM 1880 O O . ILE A 1 236 ? -19.960 8.697 8.372 1.00 95.75 236 ILE A O 1
ATOM 1884 N N . LEU A 1 237 ? -19.614 6.512 8.821 1.00 95.25 237 LEU A N 1
ATOM 1885 C CA . LEU A 1 237 ? -18.156 6.601 8.927 1.00 95.25 237 LEU A CA 1
ATOM 1886 C C . LEU A 1 237 ? -17.532 7.253 7.684 1.00 95.25 237 LEU A C 1
ATOM 1888 O O . LEU A 1 237 ? -16.744 8.191 7.795 1.00 95.25 237 LEU A O 1
ATOM 1892 N N . ALA A 1 238 ? -17.906 6.796 6.487 1.00 96.00 238 ALA A N 1
ATOM 1893 C CA . ALA A 1 238 ? -17.401 7.339 5.231 1.00 96.00 238 ALA A CA 1
ATOM 1894 C C . ALA A 1 238 ? -17.704 8.840 5.099 1.00 96.00 238 ALA A C 1
ATOM 1896 O O . ALA A 1 238 ? -16.833 9.614 4.700 1.00 96.00 238 ALA A O 1
ATOM 1897 N N . ARG A 1 239 ? -18.911 9.281 5.482 1.00 95.94 239 ARG A N 1
ATOM 1898 C CA . ARG A 1 239 ? -19.287 10.705 5.471 1.00 95.94 239 ARG A CA 1
ATOM 1899 C C . ARG A 1 239 ? -18.484 11.523 6.480 1.00 95.94 239 ARG A C 1
ATOM 1901 O O . ARG A 1 239 ? -18.122 12.652 6.160 1.00 95.94 239 ARG A O 1
ATOM 1908 N N . GLU A 1 240 ? -18.207 10.991 7.667 1.00 94.94 240 GLU A N 1
ATOM 1909 C CA . GLU A 1 240 ? -17.356 11.654 8.665 1.00 94.94 240 GLU A CA 1
ATOM 1910 C C . GLU A 1 240 ? -15.924 11.822 8.144 1.00 94.94 240 GLU A C 1
ATOM 1912 O O . GLU A 1 240 ? -15.397 12.935 8.129 1.00 94.94 240 GLU A O 1
ATOM 1917 N N . LEU A 1 241 ? -15.333 10.753 7.602 1.00 94.12 241 LEU A N 1
ATOM 1918 C CA . LEU A 1 241 ? -13.975 10.781 7.053 1.00 94.12 241 LEU A CA 1
ATOM 1919 C C . LEU A 1 241 ? -13.850 11.724 5.845 1.00 94.12 241 LEU A C 1
ATOM 1921 O O . LEU A 1 241 ? -12.858 12.442 5.739 1.00 94.12 241 LEU A O 1
ATOM 1925 N N . ILE A 1 242 ? -14.852 11.771 4.957 1.00 94.25 242 ILE A N 1
ATOM 1926 C CA . ILE A 1 242 ? -14.876 12.707 3.817 1.00 94.25 242 ILE A CA 1
ATOM 1927 C C . ILE A 1 242 ? -14.939 14.160 4.295 1.00 94.25 242 ILE A C 1
ATOM 1929 O O . ILE A 1 242 ? -14.246 15.003 3.734 1.00 94.25 242 ILE A O 1
ATOM 1933 N N . LYS A 1 243 ? -15.735 14.465 5.329 1.00 93.88 243 LYS A N 1
ATOM 1934 C CA . LYS A 1 243 ? -15.839 15.827 5.883 1.00 93.88 243 LYS A CA 1
ATOM 1935 C C . LYS A 1 243 ? -14.524 16.311 6.492 1.00 93.88 243 LYS A C 1
ATOM 1937 O O . LYS A 1 243 ? -14.214 17.493 6.405 1.00 93.88 243 LYS A O 1
ATOM 1942 N N . VAL A 1 244 ? -13.775 15.409 7.125 1.00 91.25 244 VAL A N 1
ATOM 1943 C CA . VAL A 1 244 ? -12.504 15.726 7.799 1.00 91.25 244 VAL A CA 1
ATOM 1944 C C . VAL A 1 244 ? -11.311 15.701 6.834 1.00 91.25 244 VAL A C 1
ATOM 1946 O O . VAL A 1 244 ? -10.239 16.213 7.173 1.00 91.25 244 VAL A O 1
ATOM 1949 N N . TYR A 1 245 ? -11.486 15.126 5.640 1.00 91.38 245 TYR A N 1
ATOM 1950 C CA . TYR A 1 245 ? -10.423 14.944 4.662 1.00 91.38 245 TYR A CA 1
ATOM 1951 C C . TYR A 1 245 ? -9.762 16.260 4.262 1.00 91.38 245 TYR A C 1
ATOM 1953 O O . TYR A 1 245 ? -10.389 17.186 3.755 1.00 91.38 245 TYR A O 1
ATOM 1961 N N . ASP A 1 246 ? -8.448 16.275 4.433 1.00 90.31 246 ASP A N 1
ATOM 1962 C CA . ASP A 1 246 ? -7.555 17.338 4.019 1.00 90.31 246 ASP A CA 1
ATOM 1963 C C . ASP A 1 246 ? -6.261 16.670 3.527 1.00 90.31 246 ASP A C 1
ATOM 1965 O O . ASP A 1 246 ? -5.701 15.840 4.259 1.00 90.31 246 ASP A O 1
ATOM 1969 N N . PRO A 1 247 ? -5.777 16.976 2.307 1.00 88.06 247 PRO A N 1
ATOM 1970 C CA . PRO A 1 247 ? -4.515 16.451 1.798 1.00 88.06 247 PRO A CA 1
ATOM 1971 C C . PRO A 1 247 ? -3.327 16.613 2.757 1.00 88.06 247 PRO A C 1
ATOM 1973 O O . PRO A 1 247 ? -2.455 15.741 2.753 1.00 88.06 247 PRO A O 1
ATOM 1976 N N . ASP A 1 248 ? -3.299 17.657 3.591 1.00 88.44 248 ASP A N 1
ATOM 1977 C CA . ASP A 1 248 ? -2.202 17.914 4.538 1.00 88.44 248 ASP A CA 1
ATOM 1978 C C . ASP A 1 248 ? -2.258 17.021 5.790 1.00 88.44 248 ASP A C 1
ATOM 1980 O O . ASP A 1 248 ? -1.240 16.775 6.449 1.00 88.44 248 ASP A O 1
ATOM 1984 N N . LYS A 1 249 ? -3.435 16.461 6.093 1.00 88.06 249 LYS A N 1
ATOM 1985 C CA . LYS A 1 249 ? -3.655 15.493 7.183 1.00 88.06 249 LYS A CA 1
ATOM 1986 C C . LYS A 1 249 ? -3.436 14.045 6.748 1.00 88.06 249 LYS A C 1
ATOM 1988 O O . LYS A 1 249 ? -3.585 13.130 7.555 1.00 88.06 249 LYS A O 1
ATOM 1993 N N . VAL A 1 250 ? -3.086 13.822 5.485 1.00 91.94 250 VAL A N 1
ATOM 1994 C CA . VAL A 1 250 ? -2.906 12.497 4.891 1.00 91.94 250 VAL A CA 1
ATOM 1995 C C . VAL A 1 250 ? -1.448 12.302 4.515 1.00 91.94 250 VAL A C 1
ATOM 1997 O O . VAL A 1 250 ? -0.810 13.188 3.947 1.00 91.94 250 VAL A O 1
ATOM 2000 N N . HIS A 1 251 ? -0.906 11.118 4.800 1.00 93.00 251 HIS A N 1
ATOM 2001 C CA . HIS A 1 251 ? 0.474 10.830 4.435 1.00 93.00 251 HIS A CA 1
ATOM 2002 C C . HIS A 1 251 ? 0.651 10.916 2.902 1.00 93.00 251 HIS A C 1
ATOM 2004 O O . HIS A 1 251 ? -0.156 10.314 2.184 1.00 93.00 251 HIS A O 1
ATOM 2010 N N . PRO A 1 252 ? 1.706 11.576 2.370 1.00 90.56 252 PRO A N 1
ATOM 2011 C CA . PRO A 1 252 ? 1.905 11.781 0.925 1.00 90.56 252 PRO A CA 1
ATOM 2012 C C . PRO A 1 252 ? 1.841 10.506 0.080 1.00 90.56 252 PRO A C 1
ATOM 2014 O O . PRO A 1 252 ? 1.482 10.545 -1.101 1.00 90.56 252 PRO A O 1
ATOM 2017 N N . ARG A 1 253 ? 2.136 9.365 0.712 1.00 92.75 253 ARG A N 1
ATOM 2018 C CA . ARG A 1 253 ? 1.941 8.029 0.152 1.00 92.75 253 ARG A CA 1
ATOM 2019 C C . ARG A 1 253 ? 0.549 7.849 -0.459 1.00 92.75 253 ARG A C 1
ATOM 2021 O O . ARG A 1 253 ? 0.455 7.391 -1.589 1.00 92.75 253 ARG A O 1
ATOM 2028 N N . PHE A 1 254 ? -0.503 8.216 0.270 1.00 93.31 254 PHE A N 1
ATOM 2029 C CA . PHE A 1 254 ? -1.897 7.971 -0.111 1.00 93.31 254 PHE A CA 1
ATOM 2030 C C . PHE A 1 254 ? -2.466 9.044 -1.046 1.00 93.31 254 PHE A C 1
ATOM 2032 O O . PHE A 1 254 ? -3.586 8.908 -1.524 1.00 93.31 254 PHE A O 1
ATOM 2039 N N . HIS A 1 255 ? -1.695 10.087 -1.386 1.00 91.75 255 HIS A N 1
ATOM 2040 C CA . HIS A 1 255 ? -2.058 10.987 -2.495 1.00 91.75 255 HIS A CA 1
ATOM 2041 C C . HIS A 1 255 ? -1.999 10.276 -3.854 1.00 91.75 255 HIS A C 1
ATOM 2043 O O . HIS A 1 255 ? -2.515 10.791 -4.845 1.00 91.75 255 HIS A O 1
ATOM 2049 N N . ARG A 1 256 ? -1.312 9.129 -3.911 1.00 91.31 256 ARG A N 1
ATOM 2050 C CA . ARG A 1 256 ? -1.250 8.230 -5.061 1.00 91.31 256 ARG A CA 1
ATOM 2051 C C . ARG A 1 256 ? -1.764 6.885 -4.593 1.00 91.31 256 ARG A C 1
ATOM 2053 O O . ARG A 1 256 ? -1.030 6.157 -3.933 1.00 91.31 256 ARG A O 1
ATOM 2060 N N . ALA A 1 257 ? -3.022 6.604 -4.886 1.00 90.38 257 ALA A N 1
ATOM 2061 C CA . ALA A 1 257 ? -3.651 5.366 -4.475 1.00 90.38 257 ALA A CA 1
ATOM 2062 C C . ALA A 1 257 ? -2.936 4.147 -5.088 1.00 90.38 257 ALA A C 1
ATOM 2064 O O . ALA A 1 257 ? -2.094 3.531 -4.437 1.00 90.38 257 ALA A O 1
ATOM 2065 N N . GLU A 1 258 ? -3.215 3.817 -6.346 1.00 93.69 258 GLU A N 1
ATOM 2066 C CA . GLU A 1 258 ? -2.673 2.621 -6.983 1.00 93.69 258 GLU A CA 1
ATOM 2067 C C . GLU A 1 258 ? -1.268 2.834 -7.549 1.00 93.69 258 GLU A C 1
ATOM 2069 O O . GLU A 1 258 ? -1.065 3.567 -8.520 1.00 93.69 258 GLU A O 1
ATOM 2074 N N . LEU A 1 259 ? -0.286 2.108 -7.009 1.00 93.25 259 LEU A N 1
ATOM 2075 C CA . LEU A 1 259 ? 1.080 2.123 -7.529 1.00 93.25 259 LEU A CA 1
ATOM 2076 C C . LEU A 1 259 ? 1.449 0.820 -8.225 1.00 93.25 259 LEU A C 1
ATOM 2078 O O . LEU A 1 259 ? 1.280 -0.271 -7.684 1.00 93.25 259 LEU A O 1
ATOM 2082 N N . ARG A 1 260 ? 2.038 0.937 -9.417 1.00 91.25 260 ARG A N 1
ATOM 2083 C CA . ARG A 1 260 ? 2.487 -0.225 -10.185 1.00 91.25 260 ARG A CA 1
ATOM 2084 C C . ARG A 1 260 ? 3.737 -0.830 -9.548 1.00 91.25 260 ARG A C 1
ATOM 2086 O O . ARG A 1 260 ? 4.800 -0.202 -9.542 1.00 91.25 260 ARG A O 1
ATOM 2093 N N . LEU A 1 261 ? 3.637 -2.078 -9.099 1.00 88.81 261 LEU A N 1
ATOM 2094 C CA . LEU A 1 261 ? 4.697 -2.811 -8.407 1.00 88.81 261 LEU A CA 1
ATOM 2095 C C . LEU A 1 261 ? 5.987 -2.891 -9.235 1.00 88.81 261 LEU A C 1
ATOM 2097 O O . LEU A 1 261 ? 7.073 -2.644 -8.716 1.00 88.81 261 LEU A O 1
ATOM 2101 N N . HIS A 1 262 ? 5.875 -3.139 -10.543 1.00 81.75 262 HIS A N 1
ATOM 2102 C CA . HIS A 1 262 ? 7.029 -3.168 -11.448 1.00 81.75 262 HIS A CA 1
ATOM 2103 C C . HIS A 1 262 ? 7.847 -1.865 -11.395 1.00 81.75 262 HIS A C 1
ATOM 2105 O O . HIS A 1 262 ? 9.074 -1.883 -11.334 1.00 81.75 262 HIS A O 1
ATOM 2111 N N . ARG A 1 263 ? 7.170 -0.712 -11.356 1.00 86.75 263 ARG A N 1
ATOM 2112 C CA . ARG A 1 263 ? 7.835 0.594 -11.307 1.00 86.75 263 ARG A CA 1
ATOM 2113 C C . ARG A 1 263 ? 8.429 0.882 -9.932 1.00 86.75 263 ARG A C 1
ATOM 2115 O O . ARG A 1 263 ? 9.496 1.480 -9.858 1.00 86.75 263 ARG A O 1
ATOM 2122 N N . ILE A 1 264 ? 7.796 0.409 -8.858 1.00 87.88 264 ILE A N 1
ATOM 2123 C CA . ILE A 1 264 ? 8.375 0.456 -7.508 1.00 87.88 264 ILE A CA 1
ATOM 2124 C C . ILE A 1 264 ? 9.660 -0.366 -7.432 1.00 87.88 264 ILE A C 1
ATOM 2126 O O . ILE A 1 264 ? 10.650 0.124 -6.899 1.00 87.88 264 ILE A O 1
ATOM 2130 N N . ASN A 1 265 ? 9.687 -1.562 -8.024 1.00 82.06 265 ASN A N 1
ATOM 2131 C CA . ASN A 1 265 ? 10.896 -2.385 -8.084 1.00 82.06 265 ASN A CA 1
ATOM 2132 C C . ASN A 1 265 ? 12.045 -1.666 -8.808 1.00 82.06 265 ASN A C 1
ATOM 2134 O O . ASN A 1 265 ? 13.189 -1.738 -8.358 1.00 82.06 265 ASN A O 1
ATOM 2138 N N . ILE A 1 266 ? 11.744 -0.943 -9.894 1.00 78.00 266 ILE A N 1
ATOM 2139 C CA . ILE A 1 266 ? 12.720 -0.095 -10.592 1.00 78.00 266 ILE A CA 1
ATOM 2140 C C . ILE A 1 266 ? 13.218 1.017 -9.663 1.00 78.00 266 ILE A C 1
ATOM 2142 O O . ILE A 1 266 ? 14.423 1.138 -9.458 1.00 78.00 266 ILE A O 1
ATOM 2146 N N . ILE A 1 267 ? 12.320 1.799 -9.056 1.00 81.81 267 ILE A N 1
ATOM 2147 C CA . ILE A 1 267 ? 12.709 2.897 -8.155 1.00 81.81 267 ILE A CA 1
ATOM 2148 C C . ILE A 1 267 ? 13.579 2.364 -7.014 1.00 81.81 267 ILE A C 1
ATOM 2150 O O . ILE A 1 267 ? 14.642 2.917 -6.751 1.00 81.81 267 ILE A O 1
ATOM 2154 N N . HIS A 1 268 ? 13.175 1.270 -6.372 1.00 80.31 268 HIS A N 1
ATOM 2155 C CA . HIS A 1 268 ? 13.925 0.657 -5.281 1.00 80.31 268 HIS A CA 1
ATOM 2156 C C . HIS A 1 268 ? 15.337 0.265 -5.728 1.00 80.31 268 HIS A C 1
ATOM 2158 O O . HIS A 1 268 ? 16.312 0.631 -5.077 1.00 80.31 268 HIS A O 1
ATOM 2164 N N . ARG A 1 269 ? 15.460 -0.381 -6.896 1.00 72.12 269 ARG A N 1
ATOM 2165 C CA . ARG A 1 269 ? 16.750 -0.784 -7.470 1.00 72.12 269 ARG A CA 1
ATOM 2166 C C . ARG A 1 269 ? 17.696 0.393 -7.712 1.00 72.12 269 ARG A C 1
ATOM 2168 O O . ARG A 1 269 ? 18.896 0.198 -7.567 1.00 72.12 269 ARG A O 1
ATOM 2175 N N . PHE A 1 270 ? 17.182 1.563 -8.092 1.00 71.00 270 PHE A N 1
ATOM 2176 C CA . PHE A 1 270 ? 18.002 2.720 -8.474 1.00 71.00 270 PHE A CA 1
ATOM 2177 C C . PHE A 1 270 ? 18.141 3.791 -7.388 1.00 71.00 270 PHE A C 1
ATOM 2179 O O . PHE A 1 270 ? 18.939 4.710 -7.548 1.00 71.00 270 PHE A O 1
ATOM 2186 N N . THR A 1 271 ? 17.372 3.710 -6.300 1.00 72.12 271 THR A N 1
ATOM 2187 C CA . THR A 1 271 ? 17.328 4.780 -5.287 1.00 72.12 271 THR A CA 1
ATOM 2188 C C . THR A 1 271 ? 17.667 4.314 -3.880 1.00 72.12 271 THR A C 1
ATOM 2190 O O . THR A 1 271 ? 17.927 5.163 -3.030 1.00 72.12 271 THR A O 1
ATOM 2193 N N . GLN A 1 272 ? 17.699 3.002 -3.622 1.00 64.81 272 GLN A N 1
ATOM 2194 C CA . GLN A 1 272 ? 18.028 2.453 -2.309 1.00 64.81 272 GLN A CA 1
ATOM 2195 C C . GLN A 1 272 ? 19.251 1.538 -2.369 1.00 64.81 272 GLN A C 1
ATOM 2197 O O . GLN A 1 272 ? 19.386 0.697 -3.256 1.00 64.81 272 GLN A O 1
ATOM 2202 N N . LEU A 1 273 ? 20.153 1.729 -1.405 1.00 51.75 273 LEU A N 1
ATOM 2203 C CA . LEU A 1 273 ? 21.316 0.880 -1.171 1.00 51.75 273 LEU A CA 1
ATOM 2204 C C . LEU A 1 273 ? 20.944 -0.227 -0.166 1.00 51.75 273 LEU A C 1
ATOM 2206 O O . LEU A 1 273 ? 20.318 0.079 0.849 1.00 51.75 273 LEU A O 1
ATOM 2210 N N . PRO A 1 274 ? 21.339 -1.493 -0.397 1.00 57.16 274 PRO A N 1
ATOM 2211 C CA . PRO A 1 274 ? 22.127 -1.980 -1.528 1.00 57.16 274 PRO A CA 1
ATOM 2212 C C . PRO A 1 274 ? 21.306 -2.068 -2.825 1.00 57.16 274 PRO A C 1
ATOM 2214 O O . PRO A 1 274 ? 20.187 -2.588 -2.838 1.00 57.16 274 PRO A O 1
ATOM 2217 N N . LEU A 1 275 ? 21.909 -1.596 -3.922 1.00 51.88 275 LEU A N 1
ATOM 2218 C CA . LEU A 1 275 ? 21.348 -1.695 -5.269 1.00 51.88 275 LEU A CA 1
ATOM 2219 C C . LEU A 1 275 ? 21.019 -3.174 -5.562 1.00 51.88 275 LEU A C 1
ATOM 2221 O O . LEU A 1 275 ? 21.760 -4.069 -5.160 1.00 51.88 275 LEU A O 1
ATOM 2225 N N . PHE A 1 276 ? 19.910 -3.431 -6.260 1.00 50.88 276 PHE A N 1
ATOM 2226 C CA . PHE A 1 276 ? 19.430 -4.765 -6.682 1.00 50.88 276 PHE A CA 1
ATOM 2227 C C . PHE A 1 276 ? 18.705 -5.657 -5.662 1.00 50.88 276 PHE A C 1
ATOM 2229 O O . PHE A 1 276 ? 18.213 -6.709 -6.076 1.00 50.88 276 PHE A O 1
ATOM 2236 N N . ASN A 1 277 ? 18.509 -5.252 -4.404 1.00 56.50 277 ASN A N 1
ATOM 2237 C CA . ASN A 1 277 ? 17.537 -5.954 -3.558 1.00 56.50 277 ASN A CA 1
ATOM 2238 C C . ASN A 1 277 ? 16.109 -5.723 -4.115 1.00 56.50 277 ASN A C 1
ATOM 2240 O O . ASN A 1 277 ? 15.750 -4.576 -4.388 1.00 56.50 277 ASN A O 1
ATOM 2244 N N . PRO A 1 278 ? 15.277 -6.756 -4.326 1.00 57.91 278 PRO A N 1
ATOM 2245 C CA . PRO A 1 278 ? 13.881 -6.563 -4.715 1.00 57.91 278 PRO A CA 1
ATOM 2246 C C . PRO A 1 278 ? 13.049 -6.040 -3.530 1.00 57.91 278 PRO A C 1
ATOM 2248 O O . PRO A 1 278 ? 13.237 -6.475 -2.395 1.00 57.91 278 PRO A O 1
ATOM 2251 N N . TYR A 1 279 ? 12.116 -5.119 -3.801 1.00 54.28 279 TYR A N 1
ATOM 2252 C CA . TYR A 1 279 ? 11.234 -4.514 -2.788 1.00 54.28 279 TYR A CA 1
ATOM 2253 C C . TYR A 1 279 ? 10.322 -5.561 -2.114 1.00 54.28 279 TYR A C 1
ATOM 2255 O O . TYR A 1 279 ? 10.096 -5.529 -0.903 1.00 54.28 279 TYR A O 1
ATOM 2263 N N . LEU A 1 280 ? 9.875 -6.554 -2.889 1.00 59.06 280 LEU A N 1
ATOM 2264 C CA . LEU A 1 280 ? 9.300 -7.801 -2.395 1.00 59.06 280 LEU A CA 1
ATOM 2265 C C . LEU A 1 280 ? 10.301 -8.935 -2.627 1.00 59.06 280 LEU A C 1
ATOM 2267 O O . LEU A 1 280 ? 10.514 -9.352 -3.763 1.00 59.06 280 LEU A O 1
ATOM 2271 N N . ARG A 1 281 ? 10.903 -9.459 -1.552 1.00 54.94 281 ARG A N 1
ATOM 2272 C CA . ARG A 1 281 ? 11.833 -10.608 -1.606 1.00 54.94 281 ARG A CA 1
ATOM 2273 C C . ARG A 1 281 ? 11.172 -11.897 -2.128 1.00 54.94 281 ARG A C 1
ATOM 2275 O O . ARG A 1 281 ? 11.867 -12.828 -2.516 1.00 54.94 281 ARG A O 1
ATOM 2282 N N . GLU A 1 282 ? 9.843 -11.936 -2.154 1.00 45.81 282 GLU A N 1
ATOM 2283 C CA . GLU A 1 282 ? 9.047 -13.165 -2.201 1.00 45.81 282 GLU A CA 1
ATOM 2284 C C . GLU A 1 282 ? 8.559 -13.575 -3.599 1.00 45.81 282 GLU A C 1
ATOM 2286 O O . GLU A 1 282 ? 7.952 -14.626 -3.748 1.00 45.81 282 GLU A O 1
ATOM 2291 N N . TRP A 1 283 ? 8.845 -12.803 -4.650 1.00 42.31 283 TRP A N 1
ATOM 2292 C CA . TRP A 1 283 ? 8.453 -13.155 -6.022 1.00 42.31 283 TRP A CA 1
ATOM 2293 C C . TRP A 1 283 ? 9.687 -13.307 -6.912 1.00 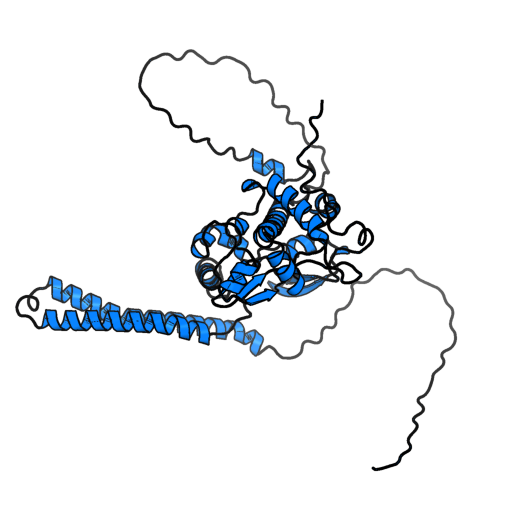42.31 283 TRP A C 1
ATOM 2295 O O . TRP A 1 283 ? 9.966 -12.494 -7.792 1.00 42.31 283 TRP A O 1
ATOM 2305 N N . ARG A 1 284 ? 10.455 -14.376 -6.663 1.00 42.78 284 ARG A N 1
ATOM 2306 C CA . ARG A 1 284 ? 11.539 -14.847 -7.544 1.00 42.78 284 ARG A CA 1
ATOM 2307 C C . ARG A 1 284 ? 10.963 -15.479 -8.819 1.00 42.78 284 ARG A C 1
ATOM 2309 O O . ARG A 1 284 ? 11.318 -16.601 -9.152 1.00 42.78 284 ARG A O 1
ATOM 2316 N N . ASP A 1 285 ? 10.109 -14.775 -9.559 1.00 45.56 285 ASP A N 1
ATOM 2317 C CA . ASP A 1 285 ? 9.839 -15.147 -10.949 1.00 45.56 285 ASP A CA 1
ATOM 2318 C C . ASP A 1 285 ? 10.766 -14.343 -11.865 1.00 45.56 285 ASP A C 1
ATOM 2320 O O . ASP A 1 285 ? 10.362 -13.392 -12.539 1.00 45.56 285 ASP A O 1
ATOM 2324 N N . TYR A 1 286 ? 12.047 -14.725 -11.880 1.00 46.03 286 TYR A N 1
ATOM 2325 C CA . TYR A 1 286 ? 13.003 -14.248 -12.886 1.00 46.03 286 TYR A CA 1
ATOM 2326 C C . TYR A 1 286 ? 12.481 -14.497 -14.315 1.00 46.03 286 TYR A C 1
ATOM 2328 O O . TYR A 1 286 ? 12.815 -13.743 -15.230 1.00 46.03 286 TYR A O 1
ATOM 2336 N N . GLY A 1 287 ? 11.610 -15.499 -14.499 1.00 49.62 287 GLY A N 1
ATOM 2337 C CA . GLY A 1 287 ? 10.950 -15.800 -15.763 1.00 49.62 287 GLY A CA 1
ATOM 2338 C C . GLY A 1 287 ? 9.982 -14.707 -16.220 1.00 49.62 287 GLY A C 1
ATOM 2339 O O . GLY A 1 287 ? 9.893 -14.456 -17.419 1.00 49.62 287 GLY A O 1
ATOM 2340 N N . SER A 1 288 ? 9.292 -14.014 -15.309 1.00 49.38 288 SER A N 1
ATOM 2341 C CA . SER A 1 288 ? 8.433 -12.862 -15.647 1.00 49.38 288 SER A CA 1
ATOM 2342 C C . SER A 1 288 ? 9.245 -11.656 -16.131 1.00 49.38 288 SER A C 1
ATOM 2344 O O . SER A 1 288 ? 8.924 -11.067 -17.162 1.00 49.38 288 SER A O 1
ATOM 2346 N N . LEU A 1 289 ? 10.366 -11.356 -15.462 1.00 49.09 289 LEU A N 1
ATOM 2347 C CA . LEU A 1 289 ? 11.285 -10.300 -15.880 1.00 49.09 289 LEU A CA 1
ATOM 2348 C C . LEU A 1 289 ? 11.883 -10.612 -17.247 1.00 49.09 289 LEU A C 1
ATOM 2350 O O . LEU A 1 289 ? 11.959 -9.720 -18.083 1.00 49.09 289 LEU A O 1
ATOM 2354 N N . PHE A 1 290 ? 12.290 -11.855 -17.503 1.00 54.91 290 PHE A N 1
ATOM 2355 C CA . PHE A 1 290 ? 12.826 -12.211 -18.810 1.00 54.91 290 PHE A CA 1
ATOM 2356 C C . PHE A 1 290 ? 11.735 -12.155 -19.883 1.00 54.91 290 PHE A C 1
ATOM 2358 O O . PHE A 1 290 ? 11.950 -11.516 -20.896 1.00 54.91 290 PHE A O 1
ATOM 2365 N N . ARG A 1 291 ? 10.533 -12.699 -19.657 1.00 57.97 291 ARG A N 1
ATOM 2366 C CA . ARG A 1 291 ? 9.440 -12.671 -20.651 1.00 57.97 291 ARG A CA 1
ATOM 2367 C C . ARG A 1 291 ? 8.978 -11.260 -21.025 1.00 57.97 291 ARG A C 1
ATOM 2369 O O . ARG A 1 291 ? 8.779 -10.991 -22.206 1.00 57.97 291 ARG A O 1
ATOM 2376 N N . GLU A 1 292 ? 8.850 -10.355 -20.057 1.00 57.81 292 GLU A N 1
ATOM 2377 C CA . GLU A 1 292 ? 8.433 -8.969 -20.319 1.00 57.81 292 GLU A CA 1
ATOM 2378 C C . GLU A 1 292 ? 9.567 -8.118 -20.912 1.00 57.81 292 GLU A C 1
ATOM 2380 O O . GLU A 1 292 ? 9.327 -7.310 -21.811 1.00 57.81 292 GLU A O 1
ATOM 2385 N N . ASN A 1 293 ? 10.816 -8.322 -20.470 1.00 59.44 293 ASN A N 1
ATOM 2386 C CA . ASN A 1 293 ? 11.965 -7.627 -21.057 1.00 59.44 293 ASN A CA 1
ATOM 2387 C C . ASN A 1 293 ? 12.374 -8.214 -22.413 1.00 59.44 293 ASN A C 1
ATOM 2389 O O . ASN A 1 293 ? 12.907 -7.478 -23.230 1.00 59.44 293 ASN A O 1
ATOM 2393 N N . LEU A 1 294 ? 12.104 -9.492 -22.697 1.00 68.31 294 LEU A N 1
ATOM 2394 C CA . LEU A 1 294 ? 12.408 -10.128 -23.982 1.00 68.31 294 LEU A CA 1
ATOM 2395 C C . LEU A 1 294 ? 11.686 -9.430 -25.128 1.00 68.31 294 LEU A C 1
ATOM 2397 O O . LEU A 1 294 ? 12.299 -9.212 -26.164 1.00 68.31 294 LEU A O 1
ATOM 2401 N N . ALA A 1 295 ? 10.423 -9.037 -24.944 1.00 72.00 295 ALA A N 1
ATOM 2402 C CA . ALA A 1 295 ? 9.684 -8.301 -25.967 1.00 72.00 295 ALA A CA 1
ATOM 2403 C C . ALA A 1 295 ? 10.342 -6.944 -26.268 1.00 72.00 295 ALA A C 1
ATOM 2405 O O . ALA A 1 295 ? 10.548 -6.596 -27.431 1.00 72.00 295 ALA A O 1
ATOM 2406 N N . TRP A 1 296 ? 10.739 -6.202 -25.230 1.00 67.19 296 TRP A N 1
ATOM 2407 C CA . TRP A 1 296 ? 11.428 -4.916 -25.380 1.00 67.19 296 TRP A CA 1
ATOM 2408 C C . TRP A 1 296 ? 12.843 -5.059 -25.948 1.00 67.19 296 TRP A C 1
ATOM 2410 O O . TRP A 1 296 ? 13.227 -4.280 -26.820 1.00 67.19 296 TRP A O 1
ATOM 2420 N N . ILE A 1 297 ? 13.603 -6.064 -25.507 1.00 75.50 297 ILE A N 1
ATOM 2421 C CA . ILE A 1 297 ? 14.943 -6.372 -26.018 1.00 75.50 297 ILE A CA 1
ATOM 2422 C C . ILE A 1 297 ? 14.840 -6.781 -27.484 1.00 75.50 297 ILE A C 1
ATOM 2424 O O . ILE A 1 297 ? 15.516 -6.184 -28.308 1.00 75.50 297 ILE A O 1
ATOM 2428 N N . ALA A 1 298 ? 13.944 -7.708 -27.831 1.00 79.81 298 ALA A N 1
ATOM 2429 C CA . ALA A 1 298 ? 13.721 -8.137 -29.208 1.00 79.81 298 ALA A CA 1
ATOM 2430 C C . ALA A 1 298 ? 13.305 -6.963 -30.100 1.00 79.81 298 ALA A C 1
ATOM 2432 O O . ALA A 1 298 ? 13.889 -6.775 -31.161 1.00 79.81 298 ALA A O 1
ATOM 2433 N N . THR A 1 299 ? 12.370 -6.121 -29.646 1.00 82.44 299 THR A N 1
ATOM 2434 C CA . THR A 1 299 ? 11.950 -4.918 -30.387 1.00 82.44 299 THR A CA 1
ATOM 2435 C C . THR A 1 299 ? 13.124 -3.963 -30.605 1.00 82.44 299 THR A C 1
ATOM 2437 O O . THR A 1 299 ? 13.324 -3.473 -31.713 1.00 82.44 299 THR A O 1
ATOM 2440 N N . THR A 1 300 ? 13.945 -3.738 -29.576 1.00 81.75 300 THR A N 1
ATOM 2441 C CA . THR A 1 300 ? 15.128 -2.868 -29.661 1.00 81.75 300 THR A CA 1
ATOM 2442 C C . THR A 1 300 ? 16.189 -3.457 -30.590 1.00 81.75 300 THR A C 1
ATOM 2444 O O . THR A 1 300 ? 16.737 -2.741 -31.420 1.00 81.75 300 THR A O 1
ATOM 2447 N N . THR A 1 301 ? 16.454 -4.762 -30.508 1.00 84.25 301 THR A N 1
ATOM 2448 C CA . THR A 1 301 ? 17.388 -5.474 -31.390 1.00 84.25 301 THR A CA 1
ATOM 2449 C C . THR A 1 301 ? 16.923 -5.426 -32.841 1.00 84.25 301 THR A C 1
ATOM 2451 O O . THR A 1 301 ? 17.730 -5.129 -33.717 1.00 84.25 301 THR A O 1
ATOM 2454 N N . VAL A 1 302 ? 15.631 -5.653 -33.102 1.00 89.94 302 VAL A N 1
ATOM 2455 C CA . VAL A 1 302 ? 15.047 -5.539 -34.446 1.00 89.94 302 VAL A CA 1
ATOM 2456 C C . VAL A 1 302 ? 15.167 -4.107 -34.960 1.00 89.94 302 VAL A C 1
ATOM 2458 O O . VAL A 1 302 ? 15.607 -3.910 -36.087 1.00 89.94 302 VAL A O 1
ATOM 2461 N N . PHE A 1 303 ? 14.854 -3.101 -34.141 1.00 88.75 303 PHE A N 1
ATOM 2462 C CA . PHE A 1 303 ? 15.003 -1.696 -34.525 1.00 88.75 303 PHE A CA 1
ATOM 2463 C C . PHE A 1 303 ? 16.462 -1.327 -34.838 1.00 88.75 303 PHE A C 1
ATOM 2465 O O . PHE A 1 303 ? 16.730 -0.711 -35.866 1.00 88.75 303 PHE A O 1
ATOM 2472 N N . ILE A 1 304 ? 17.418 -1.747 -34.002 1.00 87.44 304 ILE A N 1
ATOM 2473 C CA . ILE A 1 304 ? 18.853 -1.539 -34.245 1.00 87.44 304 ILE A CA 1
ATOM 2474 C C . ILE A 1 304 ? 19.283 -2.227 -35.544 1.00 87.44 304 ILE A C 1
ATOM 2476 O O . ILE A 1 304 ? 19.972 -1.609 -36.352 1.00 87.44 304 ILE A O 1
ATOM 2480 N N . ALA A 1 305 ? 18.859 -3.473 -35.775 1.00 89.06 305 ALA A N 1
ATOM 2481 C CA . ALA A 1 305 ? 19.158 -4.198 -37.006 1.00 89.06 305 ALA A CA 1
ATOM 2482 C C . ALA A 1 305 ? 18.580 -3.483 -38.236 1.00 89.06 305 ALA A C 1
ATOM 2484 O O . ALA A 1 305 ? 19.293 -3.310 -39.220 1.00 89.06 305 ALA A O 1
ATOM 2485 N N . LEU A 1 306 ? 17.340 -2.986 -38.164 1.00 92.69 306 LEU A N 1
ATOM 2486 C CA . LEU A 1 306 ? 16.723 -2.192 -39.230 1.00 92.69 306 LEU A CA 1
ATOM 2487 C C . LEU A 1 306 ? 17.538 -0.927 -39.534 1.00 92.69 306 LEU A C 1
ATOM 2489 O O . LEU A 1 306 ? 17.853 -0.665 -40.695 1.00 92.69 306 LEU A O 1
ATOM 2493 N N . VAL A 1 307 ? 17.954 -0.177 -38.510 1.00 90.56 307 VAL A N 1
ATOM 2494 C CA . VAL A 1 307 ? 18.807 1.008 -38.702 1.00 90.56 307 VAL A CA 1
ATOM 2495 C C . VAL A 1 307 ? 20.154 0.621 -39.317 1.00 90.56 307 VAL A C 1
ATOM 2497 O O . VAL A 1 307 ? 20.581 1.264 -40.272 1.00 90.56 307 VAL A O 1
ATOM 2500 N N . LEU A 1 308 ? 20.796 -0.455 -38.847 1.00 88.56 308 LEU A N 1
ATOM 2501 C CA . LEU A 1 308 ? 22.052 -0.944 -39.425 1.00 88.56 308 LEU A CA 1
ATOM 2502 C C . LEU A 1 308 ? 21.889 -1.332 -40.896 1.00 88.56 308 LEU A C 1
ATOM 2504 O O . LEU A 1 308 ? 22.739 -0.974 -41.705 1.00 88.56 308 LEU A O 1
ATOM 2508 N N . THR A 1 309 ? 20.794 -1.999 -41.269 1.00 91.31 309 THR A N 1
ATOM 2509 C CA . THR A 1 309 ? 20.530 -2.338 -42.676 1.00 91.31 309 THR A CA 1
ATOM 2510 C C . THR A 1 309 ? 20.335 -1.090 -43.537 1.00 91.31 309 THR A C 1
ATOM 2512 O O . THR A 1 309 ? 20.918 -0.996 -44.613 1.00 91.31 309 THR A O 1
ATOM 2515 N N . ALA A 1 310 ? 19.611 -0.078 -43.047 1.00 89.44 310 ALA A N 1
ATOM 2516 C CA . ALA A 1 310 ? 19.454 1.190 -43.757 1.00 89.44 310 ALA A CA 1
ATOM 2517 C C . ALA A 1 310 ? 20.790 1.947 -43.893 1.00 89.44 310 ALA A C 1
ATOM 2519 O O . ALA A 1 310 ? 21.069 2.533 -44.939 1.00 89.44 310 ALA A O 1
ATOM 2520 N N . MET A 1 311 ? 21.646 1.897 -42.867 1.00 89.38 311 MET A N 1
ATOM 2521 C CA . MET A 1 311 ? 22.988 2.487 -42.916 1.00 89.38 311 MET A CA 1
ATOM 2522 C C . MET A 1 311 ? 23.910 1.757 -43.896 1.00 89.38 311 MET A C 1
ATOM 2524 O O . MET A 1 311 ? 24.665 2.404 -44.620 1.00 89.38 311 MET A O 1
ATOM 2528 N N . GLN A 1 312 ? 23.826 0.426 -43.967 1.00 87.62 312 GLN A N 1
ATOM 2529 C CA . GLN A 1 312 ? 24.557 -0.369 -44.959 1.00 87.62 312 GLN A CA 1
ATOM 2530 C C . GLN A 1 312 ? 24.150 0.014 -46.385 1.00 87.62 312 GLN A C 1
ATOM 2532 O O . GLN A 1 312 ? 25.018 0.200 -47.235 1.00 87.62 312 GLN A O 1
ATOM 2537 N N . VAL A 1 313 ? 22.848 0.208 -46.633 1.00 89.19 313 VAL A N 1
ATOM 2538 C CA . VAL A 1 313 ? 22.341 0.689 -47.927 1.00 89.19 313 VAL A CA 1
ATOM 2539 C C . VAL A 1 313 ? 22.867 2.093 -48.235 1.00 89.19 313 VAL A C 1
ATOM 2541 O O . VAL A 1 313 ? 23.313 2.339 -49.350 1.00 89.19 313 VAL A O 1
ATOM 2544 N N . GLY A 1 314 ? 22.894 3.002 -47.255 1.00 85.88 314 GLY A N 1
ATOM 2545 C CA . GLY A 1 314 ? 23.449 4.343 -47.446 1.00 85.88 314 GLY A CA 1
ATOM 2546 C C . GLY A 1 314 ? 24.938 4.329 -47.802 1.00 85.88 314 GLY A C 1
ATOM 2547 O O . GLY A 1 314 ? 25.333 4.973 -48.772 1.00 85.88 314 GLY A O 1
ATOM 2548 N N . LEU A 1 315 ? 25.754 3.530 -47.103 1.00 87.75 315 LEU A N 1
ATOM 2549 C CA . LEU A 1 315 ? 27.185 3.362 -47.410 1.00 87.75 315 LEU A CA 1
ATOM 2550 C C . LEU A 1 315 ? 27.446 2.744 -48.794 1.00 87.75 315 LEU A C 1
ATOM 2552 O O . LEU A 1 315 ? 28.549 2.889 -49.320 1.00 87.75 315 LEU A O 1
ATOM 2556 N N . ALA A 1 316 ? 26.457 2.068 -49.383 1.00 86.56 316 ALA A N 1
ATOM 2557 C CA . ALA A 1 316 ? 26.548 1.493 -50.721 1.00 86.56 316 ALA A CA 1
ATOM 2558 C C . ALA A 1 316 ? 26.218 2.493 -51.848 1.00 86.56 316 ALA A C 1
ATOM 2560 O O . ALA A 1 316 ? 26.464 2.185 -53.010 1.00 86.56 316 ALA A O 1
ATOM 2561 N N . THR A 1 317 ? 25.678 3.676 -51.532 1.00 87.69 317 THR A N 1
ATOM 2562 C CA . THR A 1 317 ? 25.370 4.714 -52.533 1.00 87.69 317 THR A CA 1
ATOM 2563 C C . THR A 1 317 ? 26.557 5.640 -52.780 1.00 87.69 317 THR A C 1
ATOM 2565 O O . THR A 1 317 ? 27.191 6.103 -51.832 1.00 87.69 317 THR A O 1
ATOM 2568 N N . ASP A 1 318 ? 26.807 6.006 -54.039 1.00 84.88 318 ASP A N 1
ATOM 2569 C CA . ASP A 1 318 ? 27.927 6.890 -54.409 1.00 84.88 318 ASP A CA 1
ATOM 2570 C C . ASP A 1 318 ? 27.834 8.288 -53.767 1.00 84.88 318 ASP A C 1
ATOM 2572 O O . ASP A 1 318 ? 28.845 8.940 -53.531 1.00 84.88 318 ASP A O 1
ATOM 2576 N N . GLN A 1 319 ? 26.627 8.742 -53.406 1.00 79.44 319 GLN A N 1
ATOM 2577 C CA . GLN A 1 319 ? 26.423 10.039 -52.745 1.00 79.44 319 GLN A CA 1
ATOM 2578 C C . GLN A 1 319 ? 26.875 10.064 -51.277 1.00 79.44 319 GLN A C 1
ATOM 2580 O O . GLN A 1 319 ? 27.322 11.100 -50.782 1.00 79.44 319 GLN A O 1
ATOM 2585 N N . LEU A 1 320 ? 26.719 8.953 -50.551 1.00 83.75 320 LEU A N 1
ATOM 2586 C CA . LEU A 1 320 ? 26.961 8.891 -49.103 1.00 83.75 320 LEU A CA 1
ATOM 2587 C C . LEU A 1 320 ? 28.216 8.097 -48.742 1.00 83.75 320 LEU A C 1
ATOM 2589 O O . LEU A 1 320 ? 28.773 8.308 -47.662 1.00 83.75 320 LEU A O 1
ATOM 2593 N N . LYS A 1 321 ? 28.691 7.231 -49.642 1.00 83.12 321 LYS A N 1
ATOM 2594 C CA . LYS A 1 321 ? 29.904 6.434 -49.463 1.00 83.12 321 LYS A CA 1
ATOM 2595 C C . LYS A 1 321 ? 31.135 7.299 -49.225 1.00 83.12 321 LYS A C 1
ATOM 2597 O O . LYS A 1 321 ? 31.909 6.979 -48.332 1.00 83.12 321 LYS A O 1
ATOM 2602 N N . ASP A 1 322 ? 31.282 8.411 -49.943 1.00 85.50 322 ASP A N 1
ATOM 2603 C CA . ASP A 1 322 ? 32.466 9.279 -49.842 1.00 85.50 322 ASP A CA 1
ATOM 2604 C C . ASP A 1 322 ? 32.315 10.400 -48.794 1.00 85.50 322 ASP A C 1
ATOM 2606 O O . ASP A 1 322 ? 33.240 11.176 -48.534 1.00 85.50 322 ASP A O 1
ATOM 2610 N N . ASN A 1 323 ? 31.160 10.481 -48.125 1.00 90.12 323 ASN A N 1
ATOM 2611 C CA . ASN A 1 323 ? 30.910 11.496 -47.111 1.00 90.12 323 ASN A CA 1
ATOM 2612 C C . ASN A 1 323 ? 31.495 11.082 -45.746 1.00 90.12 323 ASN A C 1
ATOM 2614 O O . ASN A 1 323 ? 30.937 10.249 -45.025 1.00 90.12 323 ASN A O 1
ATOM 2618 N N . ARG A 1 324 ? 32.597 11.729 -45.335 1.00 87.62 324 ARG A N 1
ATOM 2619 C CA . ARG A 1 324 ? 33.275 11.458 -44.048 1.00 87.62 324 ARG A CA 1
ATOM 2620 C C . ARG A 1 324 ? 32.376 11.611 -42.817 1.00 87.62 324 ARG A C 1
ATOM 2622 O O . ARG A 1 324 ? 32.556 10.875 -41.845 1.00 87.62 324 ARG A O 1
ATOM 2629 N N . SER A 1 325 ? 31.409 12.528 -42.837 1.00 87.88 325 SER A N 1
ATOM 2630 C CA . SER A 1 325 ? 30.468 12.706 -41.722 1.00 87.88 325 SER A CA 1
ATOM 2631 C C . SER A 1 325 ? 29.538 11.498 -41.585 1.00 87.88 325 SER A C 1
ATOM 2633 O O . SER A 1 325 ? 29.278 11.041 -40.471 1.00 87.88 325 SER A O 1
ATOM 2635 N N . TYR A 1 326 ? 29.101 10.933 -42.714 1.00 87.94 326 TYR A N 1
ATOM 2636 C CA . TYR A 1 326 ? 28.236 9.755 -42.751 1.00 87.94 326 TYR A CA 1
ATOM 2637 C C . TYR A 1 326 ? 28.979 8.477 -42.333 1.00 87.94 326 TYR A C 1
ATOM 2639 O O . TYR A 1 326 ? 28.469 7.695 -41.527 1.00 87.94 326 TYR A O 1
ATOM 2647 N N . GLN A 1 327 ? 30.222 8.300 -42.793 1.00 88.06 327 GLN A N 1
ATOM 2648 C CA . GLN A 1 327 ? 31.073 7.183 -42.370 1.00 88.06 327 GLN A CA 1
ATOM 2649 C C . GLN A 1 327 ? 31.333 7.198 -40.857 1.00 88.06 327 GLN A C 1
ATOM 2651 O O . GLN A 1 327 ? 31.209 6.169 -40.193 1.00 88.06 327 GLN A O 1
ATOM 2656 N N . ARG A 1 328 ? 31.637 8.371 -40.281 1.00 89.38 328 ARG A N 1
ATOM 2657 C CA . ARG A 1 328 ? 31.882 8.508 -38.837 1.00 89.38 328 ARG A CA 1
ATOM 2658 C C . ARG A 1 328 ? 30.635 8.193 -38.008 1.00 89.38 328 ARG A C 1
ATOM 2660 O O . ARG A 1 328 ? 30.747 7.514 -36.988 1.00 89.38 328 ARG A O 1
ATOM 2667 N N . ALA A 1 329 ? 29.462 8.651 -38.447 1.00 88.38 329 ALA A N 1
ATOM 2668 C CA . ALA A 1 329 ? 28.191 8.331 -37.801 1.00 88.38 329 ALA A CA 1
ATOM 2669 C C . ALA A 1 329 ? 27.880 6.824 -37.873 1.00 88.38 329 ALA A C 1
ATOM 2671 O O . ALA A 1 329 ? 27.518 6.223 -36.862 1.00 88.38 329 ALA A O 1
ATOM 2672 N N . SER A 1 330 ? 28.102 6.202 -39.035 1.00 88.69 330 SER A N 1
ATOM 2673 C CA . SER A 1 330 ? 27.904 4.760 -39.255 1.00 88.69 330 SER A CA 1
ATOM 2674 C C . SER A 1 330 ? 28.831 3.902 -38.398 1.00 88.69 330 SER A C 1
ATOM 2676 O O . SER A 1 330 ? 28.386 2.934 -37.779 1.00 88.69 330 SER A O 1
ATOM 2678 N N . TYR A 1 331 ? 30.103 4.290 -38.287 1.00 88.38 331 TYR A N 1
ATOM 2679 C CA . TYR A 1 331 ? 31.060 3.638 -37.397 1.00 88.38 331 TYR A CA 1
ATOM 2680 C C . TYR A 1 331 ? 30.628 3.743 -35.928 1.00 88.38 331 TYR A C 1
ATOM 2682 O O . TYR A 1 331 ? 30.539 2.731 -35.234 1.00 88.38 331 TYR A O 1
ATOM 2690 N N . GLY A 1 332 ? 30.296 4.953 -35.462 1.00 88.69 332 GLY A N 1
ATOM 2691 C CA . GLY A 1 332 ? 29.875 5.176 -34.077 1.00 88.69 332 GLY A CA 1
ATOM 2692 C C . GLY A 1 332 ? 28.621 4.385 -33.701 1.00 88.69 332 GLY A C 1
ATOM 2693 O O . GLY A 1 332 ? 28.586 3.744 -32.650 1.00 88.69 332 GLY A O 1
ATOM 2694 N N . PHE A 1 333 ? 27.617 4.368 -34.582 1.00 88.00 333 PHE A N 1
ATOM 2695 C CA . PHE A 1 333 ? 26.389 3.608 -34.359 1.00 88.00 333 PHE A CA 1
ATOM 2696 C C . PHE A 1 333 ? 26.631 2.091 -34.358 1.00 88.00 333 PHE A C 1
ATOM 2698 O O . PHE A 1 333 ? 26.069 1.386 -33.524 1.00 88.00 333 PHE A O 1
ATOM 2705 N N . SER A 1 334 ? 27.517 1.589 -35.223 1.00 87.75 334 SER A N 1
ATOM 2706 C CA . SER A 1 334 ? 27.883 0.164 -35.257 1.00 87.75 334 SER A CA 1
ATOM 2707 C C . SER A 1 334 ? 28.572 -0.281 -33.965 1.00 87.75 334 SER A C 1
ATOM 2709 O O . SER A 1 334 ? 28.215 -1.308 -33.391 1.00 87.75 334 SER A O 1
ATOM 2711 N N . VAL A 1 335 ? 29.514 0.520 -33.456 1.00 89.69 335 VAL A N 1
ATOM 2712 C CA . VAL A 1 335 ? 30.176 0.254 -32.168 1.00 89.69 335 VAL A CA 1
ATOM 2713 C C . VAL A 1 335 ? 29.158 0.257 -31.024 1.00 89.69 335 VAL A C 1
ATOM 2715 O O . VAL A 1 335 ? 29.176 -0.642 -30.184 1.00 89.69 335 VAL A O 1
ATOM 2718 N N . PHE A 1 336 ? 28.230 1.219 -31.011 1.00 87.94 336 PHE A N 1
ATOM 2719 C CA . PHE A 1 336 ? 27.151 1.274 -30.023 1.00 87.94 336 PHE A CA 1
ATOM 2720 C C . PHE A 1 336 ? 26.223 0.050 -30.094 1.00 87.94 336 PHE A C 1
ATOM 2722 O O . PHE A 1 336 ? 25.898 -0.529 -29.059 1.00 87.94 336 PHE A O 1
ATOM 2729 N N . ALA A 1 337 ? 25.834 -0.380 -31.294 1.00 86.44 337 ALA A N 1
ATOM 2730 C CA . ALA A 1 337 ? 24.966 -1.536 -31.505 1.00 86.44 337 ALA A CA 1
ATOM 2731 C C . ALA A 1 337 ? 25.590 -2.861 -31.028 1.00 86.44 337 ALA A C 1
ATOM 2733 O O . ALA A 1 337 ? 24.859 -3.778 -30.663 1.00 86.44 337 ALA A O 1
ATOM 2734 N N . ILE A 1 338 ? 26.924 -2.953 -30.999 1.00 86.00 338 ILE A N 1
ATOM 2735 C CA . ILE A 1 338 ? 27.660 -4.120 -30.493 1.00 86.00 338 ILE A CA 1
ATOM 2736 C C . ILE A 1 338 ? 27.876 -4.013 -28.977 1.00 86.00 338 ILE A C 1
ATOM 2738 O O . ILE A 1 338 ? 27.523 -4.924 -28.226 1.00 86.00 338 ILE A O 1
ATOM 2742 N N . LEU A 1 339 ? 28.446 -2.897 -28.511 1.00 87.88 339 LEU A N 1
ATOM 2743 C CA . LEU A 1 339 ? 28.811 -2.725 -27.102 1.00 87.88 339 LEU A CA 1
ATOM 2744 C C . LEU A 1 339 ? 27.591 -2.538 -26.197 1.00 87.88 339 LEU A C 1
ATOM 2746 O O . LEU A 1 339 ? 27.599 -3.015 -25.067 1.00 87.88 339 LEU A O 1
ATOM 2750 N N . GLY A 1 340 ? 26.535 -1.877 -26.676 1.00 82.69 340 GLY A N 1
ATOM 2751 C CA . GLY A 1 340 ? 25.326 -1.593 -25.902 1.00 82.69 340 GLY A CA 1
ATOM 2752 C C . GLY A 1 340 ? 24.675 -2.861 -25.335 1.00 82.69 340 GLY A C 1
ATOM 2753 O O . GLY A 1 340 ? 24.564 -2.979 -24.111 1.00 82.69 340 GLY A O 1
ATOM 2754 N N . PRO A 1 341 ? 24.299 -3.843 -26.178 1.00 82.19 341 PRO A N 1
ATOM 2755 C CA . PRO A 1 341 ? 23.771 -5.120 -25.711 1.00 82.19 341 PRO A CA 1
ATOM 2756 C C . PRO A 1 341 ? 24.753 -5.881 -24.812 1.00 82.19 341 PRO A C 1
ATOM 2758 O O . PRO A 1 341 ? 24.347 -6.351 -23.752 1.00 82.19 341 PRO A O 1
ATOM 2761 N N . LEU A 1 342 ? 26.041 -5.959 -25.169 1.00 82.44 342 LEU A N 1
ATOM 2762 C CA . LEU A 1 342 ? 27.052 -6.665 -24.366 1.00 82.44 342 LEU A CA 1
ATOM 2763 C C . LEU A 1 342 ? 27.183 -6.088 -22.950 1.00 82.44 342 LEU A C 1
ATOM 2765 O O . LEU A 1 342 ? 27.174 -6.839 -21.975 1.00 82.44 342 LEU A O 1
ATOM 2769 N N . CYS A 1 343 ? 27.238 -4.762 -22.822 1.00 82.62 343 CYS A N 1
ATOM 2770 C CA . CYS A 1 343 ? 27.273 -4.082 -21.530 1.00 82.62 343 CYS A CA 1
ATOM 2771 C C . CYS A 1 343 ? 25.981 -4.309 -20.735 1.00 82.62 343 CYS A C 1
ATOM 2773 O O . CYS A 1 343 ? 26.040 -4.575 -19.534 1.00 82.62 343 CYS A O 1
ATOM 2775 N N . ALA A 1 344 ? 24.812 -4.254 -21.383 1.00 75.25 344 ALA A N 1
ATOM 2776 C CA . ALA A 1 344 ? 23.532 -4.509 -20.724 1.00 75.25 344 ALA A CA 1
ATOM 2777 C C . ALA A 1 344 ? 23.451 -5.947 -20.176 1.00 75.25 344 ALA A C 1
ATOM 2779 O O . ALA A 1 344 ? 23.156 -6.139 -18.993 1.00 75.25 344 ALA A O 1
ATOM 2780 N N . PHE A 1 345 ? 23.787 -6.951 -20.993 1.00 76.56 345 PHE A N 1
ATOM 2781 C CA . PHE A 1 345 ? 23.835 -8.354 -20.570 1.00 76.56 345 PHE A CA 1
ATOM 2782 C C . PHE A 1 345 ? 24.885 -8.592 -19.481 1.00 76.56 345 PHE A C 1
ATOM 2784 O O . PHE A 1 345 ? 24.584 -9.246 -18.482 1.00 76.56 345 PHE A O 1
ATOM 2791 N N . GLY A 1 346 ? 26.081 -8.015 -19.623 1.00 78.50 346 GLY A N 1
ATOM 2792 C CA . GLY A 1 346 ? 27.147 -8.110 -18.627 1.00 78.50 346 GLY A CA 1
ATOM 2793 C C . GLY A 1 346 ? 26.737 -7.529 -17.272 1.00 78.50 346 GLY A C 1
ATOM 2794 O O . GLY A 1 346 ? 26.955 -8.161 -16.242 1.00 78.50 346 GLY A O 1
ATOM 2795 N N . THR A 1 347 ? 26.055 -6.381 -17.263 1.00 76.19 347 THR A N 1
ATOM 2796 C CA . THR A 1 347 ? 25.545 -5.757 -16.029 1.00 76.19 347 THR A CA 1
ATOM 2797 C C . THR A 1 347 ? 24.500 -6.642 -15.343 1.00 76.19 347 THR A C 1
ATOM 2799 O O . THR A 1 347 ? 24.535 -6.812 -14.124 1.00 76.19 347 THR A O 1
ATOM 2802 N N . VAL A 1 348 ? 23.584 -7.248 -16.110 1.00 70.62 348 VAL A N 1
ATOM 2803 C CA . VAL A 1 348 ? 22.574 -8.177 -15.572 1.00 70.62 348 VAL A CA 1
ATOM 2804 C C . VAL A 1 348 ? 23.227 -9.445 -15.016 1.00 70.62 348 VAL A C 1
ATOM 2806 O O . VAL A 1 348 ? 22.883 -9.865 -13.911 1.00 70.62 348 VAL A O 1
ATOM 2809 N N . ALA A 1 349 ? 24.184 -10.032 -15.737 1.00 73.00 349 ALA A N 1
ATOM 2810 C CA . ALA A 1 349 ? 24.903 -11.227 -15.303 1.00 73.00 349 ALA A CA 1
ATOM 2811 C C . ALA A 1 349 ? 25.724 -10.969 -14.030 1.00 73.00 349 ALA A C 1
ATOM 2813 O O . ALA A 1 349 ? 25.677 -11.760 -13.090 1.00 73.00 349 ALA A O 1
ATOM 2814 N N . LEU A 1 350 ? 26.411 -9.827 -13.959 1.00 78.12 350 LEU A N 1
ATOM 2815 C CA . LEU A 1 350 ? 27.190 -9.429 -12.790 1.00 78.12 350 LEU A CA 1
ATOM 2816 C C . LEU A 1 350 ? 26.294 -9.155 -11.575 1.00 78.12 350 LEU A C 1
ATOM 2818 O O . LEU A 1 350 ? 26.617 -9.580 -10.468 1.00 78.12 350 LEU A O 1
ATOM 2822 N N . ALA A 1 351 ? 25.130 -8.529 -11.771 1.00 69.38 351 ALA A N 1
ATOM 2823 C CA . ALA A 1 351 ? 24.138 -8.365 -10.711 1.00 69.38 351 ALA A CA 1
ATOM 2824 C C . ALA A 1 351 ? 23.579 -9.717 -10.230 1.00 69.38 351 ALA A C 1
ATOM 2826 O O . ALA A 1 351 ? 23.382 -9.911 -9.030 1.00 69.38 351 ALA A O 1
ATOM 2827 N N . ALA A 1 352 ? 23.333 -10.667 -11.137 1.00 67.31 352 ALA A N 1
ATOM 2828 C CA . ALA A 1 352 ? 22.908 -12.017 -10.769 1.00 67.31 352 ALA A CA 1
ATOM 2829 C C . ALA A 1 352 ? 23.993 -12.747 -9.959 1.00 67.31 352 ALA A C 1
ATOM 2831 O O . ALA A 1 352 ? 23.685 -13.328 -8.918 1.00 67.31 352 ALA A O 1
ATOM 2832 N N . LEU A 1 353 ? 25.258 -12.643 -10.379 1.00 74.25 353 LEU A N 1
ATOM 2833 C CA . LEU A 1 353 ? 26.400 -13.231 -9.680 1.00 74.25 353 LEU A CA 1
ATOM 2834 C C . LEU A 1 353 ? 26.604 -12.612 -8.292 1.00 74.25 353 LEU A C 1
ATOM 2836 O O . LEU A 1 353 ? 26.788 -13.340 -7.323 1.00 74.25 353 LEU A O 1
ATOM 2840 N N . TYR A 1 354 ? 26.504 -11.286 -8.168 1.00 76.31 354 TYR A N 1
ATOM 2841 C CA . TYR A 1 354 ? 26.584 -10.596 -6.879 1.00 76.31 354 TYR A CA 1
ATOM 2842 C C . TYR A 1 354 ? 25.508 -11.085 -5.901 1.00 76.31 354 TYR A C 1
ATOM 2844 O O . TYR A 1 354 ? 25.813 -11.393 -4.750 1.00 76.31 354 TYR A O 1
ATOM 2852 N N . ASN A 1 355 ? 24.257 -11.205 -6.361 1.00 67.31 355 ASN A N 1
ATOM 2853 C CA . ASN A 1 355 ? 23.172 -11.728 -5.529 1.00 67.31 355 ASN A CA 1
ATOM 2854 C C . ASN A 1 355 ? 23.415 -13.191 -5.130 1.00 67.31 355 ASN A C 1
ATOM 2856 O O . ASN A 1 355 ? 23.191 -13.545 -3.977 1.00 67.31 355 ASN A O 1
ATOM 2860 N N . LEU A 1 356 ? 23.932 -14.022 -6.042 1.00 72.88 356 LEU A N 1
ATOM 2861 C CA . LEU A 1 356 ? 24.281 -15.413 -5.748 1.00 72.88 356 LEU A CA 1
ATOM 2862 C C . LEU A 1 356 ? 25.381 -15.515 -4.681 1.00 72.88 356 LEU A C 1
ATOM 2864 O O . LEU A 1 356 ? 25.235 -16.275 -3.729 1.00 72.88 356 LEU A O 1
ATOM 2868 N N . VAL A 1 357 ? 26.453 -14.726 -4.809 1.00 76.56 357 VAL A N 1
ATOM 2869 C CA . VAL A 1 357 ? 27.562 -14.690 -3.839 1.00 76.56 357 VAL A CA 1
ATOM 2870 C C . VAL A 1 357 ? 27.089 -14.178 -2.478 1.00 76.56 357 VAL A C 1
ATOM 2872 O O . VAL A 1 357 ? 27.482 -14.722 -1.452 1.00 76.56 357 VAL A O 1
ATOM 2875 N N . LYS A 1 358 ? 26.213 -13.169 -2.452 1.00 68.94 358 LYS A N 1
ATOM 2876 C CA . LYS A 1 358 ? 25.619 -12.640 -1.216 1.00 68.94 358 LYS A CA 1
ATOM 2877 C C . LYS A 1 358 ? 24.720 -13.657 -0.509 1.00 68.94 358 LYS A C 1
ATOM 2879 O O . LYS A 1 358 ? 24.700 -13.688 0.719 1.00 68.94 358 LYS A O 1
ATOM 2884 N N . ASP A 1 359 ? 23.978 -14.462 -1.263 1.00 66.19 359 ASP A N 1
ATOM 2885 C CA . ASP A 1 359 ? 23.077 -15.481 -0.714 1.00 66.19 359 ASP A CA 1
ATOM 2886 C C . ASP A 1 359 ? 23.815 -16.785 -0.341 1.00 66.19 359 ASP A C 1
ATOM 2888 O O . ASP A 1 359 ? 23.295 -17.592 0.434 1.00 66.19 359 ASP A O 1
ATOM 2892 N N . LEU A 1 360 ? 25.045 -16.981 -0.834 1.00 73.19 360 LEU A N 1
ATOM 2893 C CA . LEU A 1 360 ? 25.871 -18.172 -0.608 1.00 73.19 360 LEU A CA 1
ATOM 2894 C C . LEU A 1 360 ? 26.107 -18.517 0.881 1.00 73.19 360 LEU A C 1
ATOM 2896 O O . LEU A 1 360 ? 25.972 -19.690 1.228 1.00 73.19 360 LEU A O 1
ATOM 2900 N N . PRO A 1 361 ? 26.381 -17.563 1.797 1.00 68.56 361 PRO A N 1
ATOM 2901 C CA . PRO A 1 361 ? 26.567 -17.863 3.219 1.00 68.56 361 PRO A CA 1
ATOM 2902 C C . PRO A 1 361 ? 25.295 -18.389 3.892 1.00 68.56 361 PRO A C 1
ATOM 2904 O O . PRO A 1 361 ? 25.376 -19.178 4.827 1.00 68.56 361 PRO A O 1
ATOM 2907 N N . TRP A 1 362 ? 24.113 -17.975 3.423 1.00 59.53 362 TRP A N 1
ATOM 2908 C CA . TRP A 1 362 ? 22.837 -18.493 3.925 1.00 59.53 362 TRP A CA 1
ATOM 2909 C C . TRP A 1 362 ? 22.540 -19.893 3.371 1.00 59.53 362 TRP A C 1
ATOM 2911 O O . TRP A 1 362 ? 22.036 -20.738 4.104 1.00 59.53 362 TRP A O 1
ATOM 2921 N N . LEU A 1 363 ? 22.901 -20.154 2.109 1.00 59.34 363 LEU A N 1
ATOM 2922 C CA . LEU A 1 363 ? 22.743 -21.465 1.468 1.00 59.34 363 LEU A CA 1
ATOM 2923 C C . LEU A 1 363 ? 23.698 -22.527 2.032 1.00 59.34 363 LEU A C 1
ATOM 2925 O O . LEU A 1 363 ? 23.315 -23.686 2.151 1.00 59.34 363 LEU A O 1
ATOM 2929 N N . LEU A 1 364 ? 24.921 -22.138 2.401 1.00 66.94 364 LEU A N 1
ATOM 2930 C CA . LEU A 1 364 ? 25.916 -23.035 3.004 1.00 66.94 364 LEU A CA 1
ATOM 2931 C C . LEU A 1 364 ? 25.812 -23.105 4.539 1.00 66.94 364 LEU A C 1
ATOM 2933 O O . LEU A 1 364 ? 26.288 -24.061 5.140 1.00 66.94 364 LEU A O 1
ATOM 2937 N N . GLY A 1 365 ? 25.172 -22.122 5.182 1.00 53.94 365 GLY A N 1
ATOM 2938 C CA . GLY A 1 365 ? 25.014 -22.025 6.639 1.00 53.94 365 GLY A CA 1
ATOM 2939 C C . GLY A 1 365 ? 23.840 -22.815 7.233 1.00 53.94 365 GLY A C 1
ATOM 2940 O O . GLY A 1 365 ? 23.517 -22.630 8.406 1.00 53.94 365 GLY A O 1
ATOM 2941 N N . GLY A 1 366 ? 23.188 -23.683 6.455 1.00 47.88 366 GLY A N 1
ATOM 2942 C CA . GLY A 1 366 ? 22.156 -24.613 6.925 1.00 47.88 366 GLY A CA 1
ATOM 2943 C C . GLY A 1 366 ? 22.740 -25.780 7.728 1.00 47.88 366 GLY A C 1
ATOM 2944 O O . GLY A 1 366 ? 22.560 -26.932 7.355 1.00 47.88 366 GLY A O 1
ATOM 2945 N N . GLY A 1 367 ? 23.464 -25.486 8.808 1.00 44.25 367 GLY A N 1
ATOM 2946 C CA . GLY A 1 367 ? 24.065 -26.470 9.704 1.00 44.25 367 GLY A CA 1
ATOM 2947 C C . GLY A 1 367 ? 23.956 -26.008 11.152 1.00 44.25 367 GLY A C 1
ATOM 2948 O O . GLY A 1 367 ? 24.765 -25.212 11.609 1.00 44.25 367 GLY A O 1
ATOM 2949 N N . THR A 1 368 ? 22.909 -26.487 11.830 1.00 46.97 368 THR A N 1
ATOM 2950 C CA . THR A 1 368 ? 22.769 -26.647 13.292 1.00 46.97 368 THR A CA 1
ATOM 2951 C C . THR A 1 368 ? 23.431 -25.595 14.197 1.00 46.97 368 THR A C 1
ATOM 2953 O O . THR A 1 368 ? 24.607 -25.698 14.532 1.00 46.97 368 THR A O 1
ATOM 2956 N N . ALA A 1 369 ? 22.626 -24.684 14.748 1.00 36.53 369 ALA A N 1
ATOM 2957 C CA . ALA A 1 369 ? 22.932 -24.047 16.028 1.00 36.53 369 ALA A CA 1
ATOM 2958 C C . ALA A 1 369 ? 21.721 -24.208 16.957 1.00 36.53 369 ALA A C 1
ATOM 2960 O O . ALA A 1 369 ? 20.733 -23.480 16.857 1.00 36.53 369 ALA A O 1
ATOM 2961 N N . SER A 1 370 ? 21.797 -25.224 17.820 1.00 35.88 370 SER A N 1
ATOM 2962 C CA . SER A 1 370 ? 20.897 -25.408 18.959 1.00 35.88 370 SER A CA 1
ATOM 2963 C C . SER A 1 370 ? 20.972 -24.165 19.845 1.00 35.88 370 SER A C 1
ATOM 2965 O O . SER A 1 370 ? 22.056 -23.743 20.242 1.00 35.88 370 SER A O 1
ATOM 2967 N N . SER A 1 371 ? 19.825 -23.542 20.099 1.00 36.69 371 SER A N 1
ATOM 2968 C CA . SER A 1 371 ? 19.721 -22.366 20.959 1.00 36.69 371 SER A CA 1
ATOM 2969 C C . SER A 1 371 ? 19.523 -22.819 22.403 1.00 36.69 371 SER A C 1
ATOM 2971 O O . SER A 1 371 ? 18.421 -23.207 22.774 1.00 36.69 371 SER A O 1
ATOM 2973 N N . THR A 1 372 ? 20.559 -22.741 23.236 1.00 35.66 372 THR A N 1
ATOM 2974 C CA . THR A 1 372 ? 20.380 -22.664 24.692 1.00 35.66 372 THR A CA 1
ATOM 2975 C C . THR A 1 372 ? 20.340 -21.192 25.078 1.00 35.66 372 THR A C 1
ATOM 2977 O O . THR A 1 372 ? 21.376 -20.543 25.218 1.00 35.66 372 THR A O 1
ATOM 2980 N N . VAL A 1 373 ? 19.130 -20.648 25.195 1.00 34.12 373 VAL A N 1
ATOM 2981 C CA . VAL A 1 373 ? 18.890 -19.334 25.801 1.00 34.12 373 VAL A CA 1
ATOM 2982 C C . VAL A 1 373 ? 18.789 -19.543 27.310 1.00 34.12 373 VAL A C 1
ATOM 2984 O O . VAL A 1 373 ? 17.850 -20.176 27.784 1.00 34.12 373 VAL A O 1
ATOM 2987 N N . HIS A 1 374 ? 19.763 -19.025 28.057 1.00 32.88 374 HIS A N 1
ATOM 2988 C CA . HIS A 1 374 ? 19.642 -18.842 29.503 1.00 32.88 374 HIS A CA 1
ATOM 2989 C C . HIS A 1 374 ? 18.777 -17.599 29.788 1.00 32.88 374 HIS A C 1
ATOM 2991 O O . HIS A 1 374 ? 19.048 -16.546 29.206 1.00 32.88 374 HIS A O 1
ATOM 2997 N N . PRO A 1 375 ? 17.764 -17.675 30.670 1.00 36.09 375 PRO A N 1
ATOM 2998 C CA . PRO A 1 375 ? 17.065 -16.489 31.158 1.00 36.09 375 PRO A CA 1
ATOM 2999 C C . PRO A 1 375 ? 17.952 -15.704 32.148 1.00 36.09 375 PRO A C 1
ATOM 3001 O O . PRO A 1 375 ? 18.675 -16.327 32.931 1.00 36.09 375 PRO A O 1
ATOM 3004 N N . PRO A 1 376 ? 17.924 -14.355 32.141 1.00 35.09 376 PRO A N 1
ATOM 3005 C CA . PRO A 1 376 ? 18.564 -13.557 33.179 1.00 35.09 376 PRO A CA 1
ATOM 3006 C C . PRO A 1 376 ? 17.771 -13.686 34.486 1.00 35.09 376 PRO A C 1
ATOM 3008 O O . PRO A 1 376 ? 16.543 -13.704 34.478 1.00 35.09 376 PRO A O 1
ATOM 3011 N N . GLY A 1 377 ? 18.510 -13.849 35.583 1.00 31.42 377 GLY A N 1
ATOM 3012 C CA . GLY A 1 377 ? 17.993 -14.243 36.887 1.00 31.42 377 GLY A CA 1
ATOM 3013 C C . GLY A 1 377 ? 17.092 -13.209 37.552 1.00 31.42 377 GLY A C 1
ATOM 3014 O O . GLY A 1 377 ? 17.438 -12.033 37.640 1.00 31.42 377 GLY A O 1
ATOM 3015 N N . ASP A 1 378 ? 15.993 -13.713 38.105 1.00 28.95 378 ASP A N 1
ATOM 3016 C CA . ASP A 1 378 ? 15.235 -13.032 39.140 1.00 28.95 378 ASP A CA 1
ATOM 3017 C C . ASP A 1 378 ? 15.725 -13.500 40.513 1.00 28.95 378 ASP A C 1
ATOM 3019 O O . ASP A 1 378 ? 15.810 -14.688 40.830 1.00 28.95 378 ASP A O 1
ATOM 3023 N N . THR A 1 379 ? 16.079 -12.514 41.324 1.00 33.84 379 THR A N 1
ATOM 3024 C CA . THR A 1 379 ? 16.492 -12.627 42.717 1.00 33.84 379 THR A CA 1
ATOM 3025 C C . THR A 1 379 ? 15.318 -13.122 43.571 1.00 33.84 379 THR A C 1
ATOM 3027 O O . THR A 1 379 ? 14.377 -12.373 43.821 1.00 33.84 379 THR A O 1
ATOM 3030 N N . GLN A 1 380 ? 15.371 -14.362 44.060 1.00 31.39 380 GLN A N 1
ATOM 3031 C CA . GLN A 1 380 ? 14.508 -14.854 45.144 1.00 31.39 380 GLN A CA 1
ATOM 3032 C C . GLN A 1 380 ? 15.264 -14.819 46.479 1.00 31.39 380 GLN A C 1
ATOM 3034 O O . GLN A 1 380 ? 16.408 -15.278 46.529 1.00 31.39 380 GLN A O 1
ATOM 3039 N N . PRO A 1 381 ? 14.638 -14.388 47.589 1.00 33.38 381 PRO A N 1
ATOM 3040 C CA . PRO A 1 381 ? 15.069 -14.798 48.910 1.00 33.38 381 PRO A CA 1
ATOM 3041 C C . PRO A 1 381 ? 14.385 -16.116 49.329 1.00 33.38 381 PRO A C 1
ATOM 3043 O O . PRO A 1 381 ? 13.171 -16.278 49.217 1.00 33.38 381 PRO A O 1
ATOM 3046 N N . ASN A 1 382 ? 15.238 -17.037 49.789 1.00 29.67 382 ASN A N 1
ATOM 3047 C CA . ASN A 1 382 ? 15.061 -18.113 50.782 1.00 29.67 382 ASN A CA 1
ATOM 3048 C C . ASN A 1 382 ? 13.869 -17.939 51.754 1.00 29.67 382 ASN A C 1
ATOM 3050 O O . ASN A 1 382 ? 13.553 -16.813 52.116 1.00 29.67 382 ASN A O 1
ATOM 3054 N N . GLN A 1 383 ? 13.259 -18.956 52.368 1.00 30.39 383 GLN A N 1
ATOM 3055 C CA . GLN A 1 383 ? 13.379 -20.423 52.403 1.00 30.39 383 GLN A CA 1
ATOM 3056 C C . GLN A 1 383 ? 12.168 -20.901 53.246 1.00 30.39 383 GLN A C 1
ATOM 3058 O O . GLN A 1 383 ? 11.752 -20.164 54.135 1.00 30.39 383 GLN A O 1
ATOM 3063 N N . ASP A 1 384 ? 11.601 -22.080 52.960 1.00 27.23 384 ASP A N 1
ATOM 3064 C CA . ASP A 1 384 ? 11.315 -23.151 53.945 1.00 27.23 384 ASP A CA 1
ATOM 3065 C C . ASP A 1 384 ? 10.159 -24.098 53.552 1.00 27.23 384 ASP A C 1
ATOM 3067 O O . ASP A 1 384 ? 8.978 -23.779 53.612 1.00 27.23 384 ASP A O 1
ATOM 3071 N N . THR A 1 385 ? 10.588 -25.309 53.180 1.00 31.06 385 THR A N 1
ATOM 3072 C CA . THR A 1 385 ? 10.170 -26.621 53.707 1.00 31.06 385 THR A CA 1
ATOM 3073 C C . THR A 1 385 ? 8.678 -26.987 53.751 1.00 31.06 385 THR A C 1
ATOM 3075 O O . THR A 1 385 ? 7.958 -26.571 54.648 1.00 31.06 385 THR A O 1
ATOM 3078 N N . GLN A 1 386 ? 8.266 -27.955 52.919 1.00 29.94 386 GLN A N 1
ATOM 3079 C CA . GLN A 1 386 ? 7.915 -29.319 53.370 1.00 29.94 386 GLN A CA 1
ATOM 3080 C C . GLN A 1 386 ? 7.573 -30.246 52.189 1.00 29.94 386 GLN A C 1
ATOM 3082 O O . GLN A 1 386 ? 6.904 -29.875 51.230 1.00 29.94 386 GLN A O 1
ATOM 3087 N N . ALA A 1 387 ? 8.097 -31.467 52.279 1.00 28.94 387 ALA A N 1
ATOM 3088 C CA . ALA A 1 387 ? 7.925 -32.571 51.347 1.00 28.94 387 ALA A CA 1
ATOM 3089 C C . ALA A 1 387 ? 6.537 -33.232 51.469 1.00 28.94 387 ALA A C 1
ATOM 3091 O O . ALA A 1 387 ? 5.930 -33.156 52.533 1.00 28.94 387 ALA A O 1
ATOM 3092 N N . ILE A 1 388 ? 6.110 -33.968 50.427 1.00 31.64 388 ILE A N 1
ATOM 3093 C CA . ILE A 1 388 ? 5.804 -35.420 50.453 1.00 31.64 388 ILE A CA 1
ATOM 3094 C C . ILE A 1 388 ? 4.912 -35.851 49.255 1.00 31.64 388 ILE A C 1
ATOM 3096 O O . ILE A 1 388 ? 3.901 -35.231 48.949 1.00 31.64 388 ILE A O 1
ATOM 3100 N N . ASN A 1 389 ? 5.298 -37.003 48.685 1.00 31.67 389 ASN A N 1
ATOM 3101 C CA . ASN A 1 389 ? 4.585 -37.978 47.838 1.00 31.67 389 ASN A CA 1
ATOM 3102 C C . ASN A 1 389 ? 4.398 -37.749 46.329 1.00 31.67 389 ASN A C 1
ATOM 3104 O O . ASN A 1 389 ? 3.564 -36.980 45.863 1.00 31.67 389 ASN A O 1
ATOM 3108 N N . GLY A 1 390 ? 5.118 -38.590 45.575 1.00 28.25 390 GLY A N 1
ATOM 3109 C CA . GLY A 1 390 ? 4.819 -38.941 44.195 1.00 28.25 390 GLY A CA 1
ATOM 3110 C C . GLY A 1 390 ? 3.803 -40.079 44.080 1.00 28.25 390 GLY A C 1
ATOM 3111 O O . GLY A 1 390 ? 3.639 -40.889 44.990 1.00 28.25 390 GLY A O 1
ATOM 3112 N N . VAL A 1 391 ? 3.172 -40.152 42.910 1.00 31.28 391 VAL A N 1
ATOM 3113 C CA . VAL A 1 391 ? 2.487 -41.340 42.398 1.00 31.28 391 VAL A CA 1
ATOM 3114 C C . VAL A 1 391 ? 2.802 -41.438 40.909 1.00 31.28 391 VAL A C 1
ATOM 3116 O O . VAL A 1 391 ? 2.466 -40.561 40.117 1.00 31.28 391 VAL A O 1
ATOM 3119 N N . VAL A 1 392 ? 3.496 -42.519 40.569 1.00 32.09 392 VAL A N 1
ATOM 3120 C CA . VAL A 1 392 ? 3.706 -43.045 39.221 1.00 32.09 392 VAL A CA 1
ATOM 3121 C C . VAL A 1 392 ? 2.385 -43.652 38.750 1.00 32.09 392 VAL A C 1
ATOM 3123 O O . VAL A 1 392 ? 1.806 -44.464 39.471 1.00 32.09 392 VAL A O 1
ATOM 3126 N N . LEU A 1 393 ? 1.920 -43.306 37.546 1.00 33.91 393 LEU A N 1
ATOM 3127 C CA . LEU A 1 393 ? 0.916 -44.100 36.839 1.00 33.91 393 LEU A CA 1
ATOM 3128 C C . LEU A 1 393 ? 1.511 -44.649 35.548 1.00 33.91 393 LEU A C 1
ATOM 3130 O O . LEU A 1 393 ? 2.051 -43.933 34.709 1.00 33.91 393 LEU A O 1
ATOM 3134 N N . GLN A 1 394 ? 1.433 -45.970 35.501 1.00 31.25 394 GLN A N 1
ATOM 3135 C CA . GLN A 1 394 ? 2.024 -46.906 34.574 1.00 31.25 394 GLN A CA 1
ATOM 3136 C C . GLN A 1 394 ? 1.075 -47.165 33.401 1.00 31.25 394 GLN A C 1
ATOM 3138 O O . GLN A 1 394 ? -0.145 -47.210 33.568 1.00 31.25 394 GLN A O 1
ATOM 3143 N N . GLU A 1 395 ? 1.671 -47.348 32.227 1.00 34.78 395 GLU A N 1
ATOM 3144 C CA . GLU A 1 395 ? 1.022 -47.737 30.980 1.00 34.78 395 GLU A CA 1
ATOM 3145 C C . GLU A 1 395 ? 0.210 -49.031 31.116 1.00 34.78 395 GLU A C 1
ATOM 3147 O O . GLU A 1 395 ? 0.621 -49.987 31.781 1.00 34.78 395 GLU A O 1
ATOM 3152 N N . ARG A 1 396 ? -0.922 -49.091 30.408 1.00 32.53 396 ARG A N 1
ATOM 3153 C CA . ARG A 1 396 ? -1.627 -50.341 30.125 1.00 32.53 396 ARG A CA 1
ATOM 3154 C C . ARG A 1 396 ? -2.034 -50.353 28.658 1.00 32.53 396 ARG A C 1
ATOM 3156 O O . ARG A 1 396 ? -2.963 -49.657 28.259 1.00 32.53 396 ARG A O 1
ATOM 3163 N N . GLY A 1 397 ? -1.298 -51.135 27.875 1.00 30.75 397 GLY A N 1
ATOM 3164 C CA . GLY A 1 397 ? -1.705 -51.553 26.544 1.00 30.75 397 GLY A CA 1
ATOM 3165 C C . GLY A 1 397 ? -2.895 -52.506 26.612 1.00 30.75 397 GLY A C 1
ATOM 3166 O O . GLY A 1 397 ? -3.049 -53.275 27.564 1.00 30.75 397 GLY A O 1
ATOM 3167 N N . THR A 1 398 ? -3.715 -52.456 25.573 1.00 36.22 398 THR A N 1
ATOM 3168 C CA . THR A 1 398 ? -4.675 -53.502 25.231 1.00 36.22 398 THR A CA 1
ATOM 3169 C C . THR A 1 398 ? -4.599 -53.714 23.730 1.00 36.22 398 THR A C 1
ATOM 3171 O O . THR A 1 398 ? -4.758 -52.779 22.948 1.00 36.22 398 THR A O 1
ATOM 3174 N N . GLU A 1 399 ? -4.305 -54.958 23.390 1.00 36.97 399 GLU A N 1
ATOM 3175 C CA . GLU A 1 399 ? -4.159 -55.569 22.078 1.00 36.97 399 GLU A CA 1
ATOM 3176 C C . GLU A 1 399 ? -5.345 -56.540 21.906 1.00 36.97 399 GLU A C 1
ATOM 3178 O O . GLU A 1 399 ? -5.821 -57.097 22.899 1.00 36.97 399 GLU A O 1
ATOM 3183 N N . GLY A 1 400 ? -5.828 -56.723 20.674 1.00 34.66 400 GLY A N 1
ATOM 3184 C CA . GLY A 1 400 ? -6.911 -57.652 20.309 1.00 34.66 400 GLY A CA 1
ATOM 3185 C C . GLY A 1 400 ? -7.858 -57.013 19.283 1.00 34.66 400 GLY A C 1
ATOM 3186 O O . GLY A 1 400 ? -8.679 -56.190 19.667 1.00 34.66 400 GLY A O 1
ATOM 3187 N N . ASP A 1 401 ? -7.656 -57.128 17.968 1.00 36.91 401 ASP A N 1
ATOM 3188 C CA . ASP A 1 401 ? -7.726 -58.298 17.063 1.00 36.91 401 ASP A CA 1
ATOM 3189 C C . ASP A 1 401 ? -9.080 -58.381 16.320 1.00 36.91 401 ASP A C 1
ATOM 3191 O O . ASP A 1 401 ? -10.143 -58.211 16.913 1.00 36.91 401 ASP A O 1
ATOM 3195 N N . GLY A 1 402 ? -9.001 -58.676 15.015 1.00 34.16 402 GLY A N 1
ATOM 3196 C CA . GLY A 1 402 ? -10.036 -59.400 14.274 1.00 34.16 402 GLY A CA 1
ATOM 3197 C C . GLY A 1 402 ? -10.939 -58.635 13.295 1.00 34.16 402 GLY A C 1
ATOM 3198 O O . GLY A 1 402 ? -11.918 -58.019 13.699 1.00 34.16 402 GLY A O 1
ATOM 3199 N N . GLY A 1 403 ? -10.738 -58.878 11.990 1.00 31.62 403 GLY A N 1
ATOM 3200 C CA . GLY A 1 403 ? -11.866 -59.252 11.118 1.00 31.62 403 GLY A CA 1
ATOM 3201 C C . GLY A 1 403 ? -12.067 -58.475 9.813 1.00 31.62 403 GLY A C 1
ATOM 3202 O O . GLY A 1 403 ? -12.535 -57.345 9.816 1.00 31.62 403 GLY A O 1
ATOM 3203 N N . MET A 1 404 ? -11.793 -59.155 8.695 1.00 39.44 404 MET A N 1
ATOM 3204 C CA . MET A 1 404 ? -12.237 -58.837 7.329 1.00 39.44 404 MET A CA 1
ATOM 3205 C C . MET A 1 404 ? -13.761 -58.634 7.236 1.00 39.44 404 MET A C 1
ATOM 3207 O O . MET A 1 404 ? -14.490 -59.393 7.871 1.00 39.44 404 MET A O 1
ATOM 3211 N N . VAL A 1 405 ? -14.211 -57.699 6.388 1.00 42.94 405 VAL A N 1
ATOM 3212 C CA . VAL A 1 405 ? -14.986 -57.890 5.134 1.00 42.94 405 VAL A CA 1
ATOM 3213 C C . VAL A 1 405 ? -14.853 -56.610 4.310 1.00 42.94 405 VAL A C 1
ATOM 3215 O O . VAL A 1 405 ? -14.976 -55.518 4.907 1.00 42.94 405 VAL A O 1
#

Foldseek 3Di:
DDPDPPPQFLDDFDLQVCLCVPPDLDDQKDWDWDQDPVRDTDIDIDGCVVPVPVVLCQQLPLPCVVLLLVPLVQFFDQDAAAAQVVCVVLQADEAEDSHLNQDQEDEPHYHYHHADRRLLSDRVSCNVPQDDDPLAPVVVVVVVDDDDDDDDDDDDDDDDDDDDDDDDDDDDPPPDDDPDDDHDYDNLLSQQSSLLSVLSVLNHCVDPVSVVVCLVVNSYPARPVSHDRDPVSVVSRSVSSVVSDDPVSHNSVSSGRHTHQVSVQVSCQVRDPPHPDGPDVPDPPVVVVCVVVVVVVVVVLVVLVVVLVVLVVQCVDPVRVPPPVSVVVSVVSVVCSVVVVVVVVVVVVVSVVVVCVVCVCVVVVPDDDDDDDDDDDDDDDDDDDDDDDDDDDDDDDDDDDDDDD

Sequence (405 aa):
MAGANIAAEMFGTDVFDGKDATADKLPASYHHHVELENGKKVRNVSDPNKNIKSFLKTELSLGHLDGMQKHLWFAGARHRATQLHFQIAIGREIVISDRMDLHLLWDNRRVFLKPIPRFLLDPAFWKSNLTCPATCTCQNAQQANPRPQAGNQEQPPMNHELPPINHETPPMNNGQPPANQELVPCVDTLRKVAFGFLYSYVCLISSESDFFVANEKRLLPRNEDDATIKWANWQILARELIKVYDPDKVHPRFHRAELRLHRINIIHRFTQLPLFNPYLREWRDYGSLFRENLAWIATTTVFIALVLTAMQVGLATDQLKDNRSYQRASYGFSVFAILGPLCAFGTVALAALYNLVKDLPWLLGGGTASSTVHPPGDTQPNQDTQAINGVVLQERGTEGDGGMV

pLDDT: mean 73.35, std 23.72, range [27.14, 97.75]

Organism: NCBI:txid1849047

InterPro domains:
  IPR046536 Protein of unknown function DUF6601 [PF20246] (53-341)